Protein AF-0000000069709805 (afdb_homodimer)

Secondary structure (DSSP, 8-state):
-------------------TT-----PPPPPP--HHHHHHHTEEEEEEEEEEEEEEESSSEEEEEEEEEEEEEHHHHHHHHHHTTTS--S---EEEEEEEEEES-GGGSGGGTTHHHHHHHHHHHHHHHHHHHHHHTT-EEEEEEEEEEEE-TTS-EEEEEEEEEEE---EEEEESSSS-EEEEE-PPEEEEEEEEEEEETTEEEEEEEEEE-S--EEEEEEESSSSEEEEEEEE----HHHHHHHHHHHHHT--/-------------------TT-----PPPPPP--HHHHHHHTEEEEEEEEEEEEEEESSSEEEEEEEEEEEEEHHHHHHHHHHTTTS--S---EEEEEEEEEES-GGGSGGGTTHHHHHHHHHHHHHHHHHHHHHHTT-EEEEEEEEEEEE-TTS-EEEEEEEEEEE---EEEEESSSS-EEEEE-PPEEEEEEEEEEEETTEEEEEEEEEE-S--EEEEEEESSSSEEEEEEEE----HHHHHHHHHHHHHT--

Nearest PDB structures (foldseek):
  3rd6-assembly2_A  TM=2.609E-01  e=3.324E-01  Mesorhizobium loti
  1q9u-assembly1_B  TM=2.945E-01  e=2.367E+00  Geobacillus stearothermophilus
  3q64-assembly1_A-2  TM=2.677E-01  e=4.869E-01  Mesorhizobium loti
  3put-assembly1_A  TM=2.057E-01  e=1.530E+00  Rhizobium etli CFN 42
  3rd6-assembly2_A  TM=2.608E-01  e=3.827E-01  Mesorhizobium loti

InterPro domains:
  IPR006311 Twin-arginine translocation pathway, signal sequence [PS51318] (1-30)
  IPR045396 Protein of unknown function DUF6517 [PF20127] (31-255)

Foldseek 3Di:
DDDPPPDDDDDDDCPPCPPPQPVPPDDDDAWDFPVVLCVVQQKDWDDWDKDFLDWDQDVHIKTKIKIKTKIARVVLQVLLCVQQVNLDHAGAKMKMKMKIAMVPQCVPPPPSPCVVVVLVVVVVSLVVVVQVVCVVSQWADKDWDDWDWDQAPVRDIWIKIKIKTWHDDQFHWADPDPVDIDTWGDDTFIKMKMWTWDDDPSIIMIMMMMHGQDWDWTKDWDDPDPVDIDIDIDTSPDDNVVSVVSRSNRVSRID/DDPPVPDDDDDDPCPPCPPPQPPPPDDDDAWDFPVVLCVVQQKDWDDWDKDFLDWDQDVHIKTKIKIKTKIARVVLQVLLCVQQVNLDRAGAKMKMKMKIAMPPQCVPPPPSPCVVVVLVVVVVSLVVVVQVVCVVSQWADKDWDDWDWDQAPVRDIWIKIKIKTWHDDQFHWADPDPPDIDTWGDDTFIKMKMWTWDDDPSIIMIMMMMHGQDWDWTKDWDDPDPVDIDIDIDTSPDDNVVSVVSRSNRVSRID

Structure (mmCIF, N/CA/C/O backbone):
data_AF-0000000069709805-model_v1
#
loop_
_entity.id
_entity.type
_entity.pdbx_description
1 polymer 'Uncharacterized protein'
#
loop_
_atom_site.group_PDB
_atom_site.id
_atom_site.type_symbol
_atom_site.label_atom_id
_atom_site.label_alt_id
_atom_site.label_comp_id
_atom_s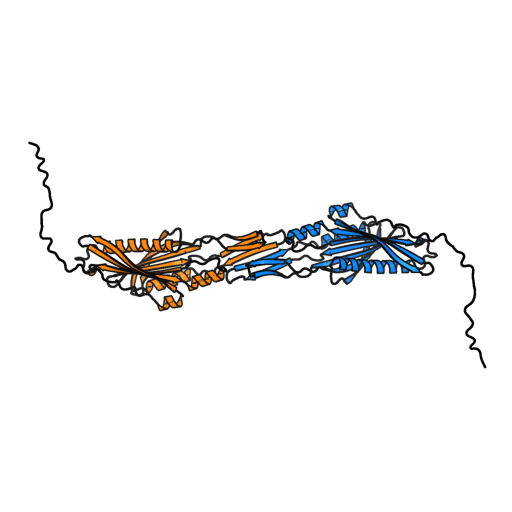ite.label_asym_id
_atom_site.label_entity_id
_atom_site.label_seq_id
_atom_site.pdbx_PDB_ins_code
_atom_site.Cartn_x
_atom_site.Cartn_y
_atom_site.Cartn_z
_atom_site.occupancy
_atom_site.B_iso_or_equiv
_atom_site.auth_seq_id
_atom_site.auth_comp_id
_atom_site.auth_asym_id
_atom_site.auth_atom_id
_atom_site.pdbx_PDB_model_num
ATOM 1 N N . MET A 1 1 ? -57.312 68.438 41.875 1 18.73 1 MET A N 1
ATOM 2 C CA . MET A 1 1 ? -56.344 69.562 41.875 1 18.73 1 MET A CA 1
ATOM 3 C C . MET A 1 1 ? -55.031 69.125 41.25 1 18.73 1 MET A C 1
ATOM 5 O O . MET A 1 1 ? -54.5 69.812 40.375 1 18.73 1 MET A O 1
ATOM 9 N N . ASP A 1 2 ? -54.031 68.25 42.031 1 17.81 2 ASP A N 1
ATOM 10 C CA . ASP A 1 2 ? -52.656 68.625 42.344 1 17.81 2 ASP A CA 1
ATOM 11 C C . ASP A 1 2 ? -51.75 68.375 41.156 1 17.81 2 ASP A C 1
ATOM 13 O O . ASP A 1 2 ? -52.094 67.625 40.25 1 17.81 2 ASP A O 1
ATOM 17 N N . ARG A 1 3 ? -50.25 67.938 41.5 1 20.55 3 ARG A N 1
ATOM 18 C CA . ARG A 1 3 ? -48.906 68.5 41.375 1 20.55 3 ARG A CA 1
ATOM 19 C C . ARG A 1 3 ? -48.156 67.875 40.219 1 20.55 3 ARG A C 1
ATOM 21 O O . ARG A 1 3 ? -47.25 67.125 40.438 1 20.55 3 ARG A O 1
ATOM 28 N N . ARG A 1 4 ? -48.719 67.312 39.25 1 24.75 4 ARG A N 1
ATOM 29 C CA . ARG A 1 4 ? -48.375 66.5 38.062 1 24.75 4 ARG A CA 1
ATOM 30 C C . ARG A 1 4 ? -47.406 67.25 37.156 1 24.75 4 ARG A C 1
ATOM 32 O O . ARG A 1 4 ? -47.219 66.812 36 1 24.75 4 ARG A O 1
ATOM 39 N N . ASP A 1 5 ? -47.125 68.438 37.469 1 17.2 5 ASP A N 1
ATOM 40 C CA . ASP A 1 5 ? -46.625 69.312 36.406 1 17.2 5 ASP A CA 1
ATOM 41 C C . ASP A 1 5 ? -45.188 69 36.031 1 17.2 5 ASP A C 1
ATOM 43 O O . ASP A 1 5 ? -44.281 69.062 36.875 1 17.2 5 ASP A O 1
ATOM 47 N N . PHE A 1 6 ? -44.938 67.938 34.969 1 22.06 6 PHE A N 1
ATOM 48 C CA . PHE A 1 6 ? -43.844 67.312 34.25 1 22.06 6 PHE A CA 1
ATOM 49 C C . PHE A 1 6 ? -42.875 68.375 33.719 1 22.06 6 PHE A C 1
ATOM 51 O O . PHE A 1 6 ? -43.219 69.125 32.844 1 22.06 6 PHE A O 1
ATOM 58 N N . LEU A 1 7 ? -42.125 69 34.625 1 20.58 7 LEU A N 1
ATOM 59 C CA . LEU A 1 7 ? -41.25 70.188 34.5 1 20.58 7 LEU A CA 1
ATOM 60 C C . LEU A 1 7 ? -40.188 69.938 33.406 1 20.58 7 LEU A C 1
ATOM 62 O O . LEU A 1 7 ? -39.562 68.938 33.375 1 20.58 7 LEU A O 1
ATOM 66 N N . ALA A 1 8 ? -40.281 70.625 32.094 1 23.55 8 ALA A N 1
ATOM 67 C CA . ALA A 1 8 ? -39.875 71.062 30.797 1 23.55 8 ALA A CA 1
ATOM 68 C C . ALA A 1 8 ? -38.375 71.438 30.781 1 23.55 8 ALA A C 1
ATOM 70 O O . ALA A 1 8 ? -37.906 72.188 31.641 1 23.55 8 ALA A O 1
ATOM 71 N N . PHE A 1 9 ? -37.531 70.438 30.062 1 19.3 9 PHE A N 1
ATOM 72 C CA . PHE A 1 9 ? -36.312 70.125 29.344 1 19.3 9 PHE A CA 1
ATOM 73 C C . PHE A 1 9 ? -35.781 71.312 28.594 1 19.3 9 PHE A C 1
ATOM 75 O O . PHE A 1 9 ? -36.375 71.75 27.625 1 19.3 9 PHE A O 1
ATOM 82 N N . ALA A 1 10 ? -34.969 72.312 29.219 1 21.14 10 ALA A N 1
ATOM 83 C CA . ALA A 1 10 ? -34.125 73.5 29.469 1 21.14 10 ALA A CA 1
ATOM 84 C C . ALA A 1 10 ? -33.031 73.625 28.406 1 21.14 10 ALA A C 1
ATOM 86 O O . ALA A 1 10 ? -32.656 72.625 27.781 1 21.14 10 ALA A O 1
ATOM 87 N N . GLY A 1 11 ? -32.281 74.938 28.016 1 23.64 11 GLY A N 1
ATOM 88 C CA . GLY A 1 11 ? -31.734 76 27.219 1 23.64 11 GLY A CA 1
ATOM 89 C C . GLY A 1 11 ? -30.312 75.688 26.734 1 23.64 11 GLY A C 1
ATOM 90 O O . GLY A 1 11 ? -29.672 74.75 27.219 1 23.64 11 GLY A O 1
ATOM 91 N N . THR A 1 12 ? -29.453 76.688 25.859 1 26.8 12 THR A N 1
ATOM 92 C CA . THR A 1 12 ? -28.547 77.062 24.797 1 26.8 12 THR A CA 1
ATOM 93 C C . THR A 1 12 ? -27.094 77 25.281 1 26.8 12 THR A C 1
ATOM 95 O O . THR A 1 12 ? -26.203 77.562 24.672 1 26.8 12 THR A O 1
ATOM 98 N N . GLY A 1 13 ? -26.641 76.375 26.406 1 23.7 13 GLY A N 1
ATOM 99 C CA . GLY A 1 13 ? -25.344 76.562 27.031 1 23.7 13 GLY A CA 1
ATOM 100 C C . GLY A 1 13 ? -24.188 76.25 26.094 1 23.7 13 GLY A C 1
ATOM 101 O O . GLY A 1 13 ? -24.344 75.562 25.109 1 23.7 13 GLY A O 1
ATOM 102 N N . ALA A 1 14 ? -22.953 77.062 26.203 1 25.58 14 ALA A N 1
ATOM 103 C CA . ALA A 1 14 ? -21.703 77.438 25.562 1 25.58 14 ALA A CA 1
ATOM 104 C C . ALA A 1 14 ? -20.812 76.25 25.328 1 25.58 14 ALA A C 1
ATOM 106 O O . ALA A 1 14 ? -20.297 75.688 26.281 1 25.58 14 ALA A O 1
ATOM 107 N N . LEU A 1 15 ? -21.219 75.25 24.516 1 24.89 15 LEU A N 1
ATOM 108 C CA . LEU A 1 15 ? -20.391 74.188 23.953 1 24.89 15 LEU A CA 1
ATOM 109 C C . LEU A 1 15 ? -19.062 74.75 23.469 1 24.89 15 LEU A C 1
ATOM 111 O O . LEU A 1 15 ? -19 75.438 22.438 1 24.89 15 LEU A O 1
ATOM 115 N N . ALA A 1 16 ? -18.281 75.375 24.406 1 28.59 16 ALA A N 1
ATOM 116 C CA . ALA A 1 16 ? -16.969 75.812 23.922 1 28.59 16 ALA A CA 1
ATOM 117 C C . ALA A 1 16 ? -16.328 74.688 23.078 1 28.59 16 ALA A C 1
ATOM 119 O O . ALA A 1 16 ? -16.391 73.5 23.438 1 28.59 16 ALA A O 1
ATOM 120 N N . SER A 1 17 ? -16.266 74.812 21.766 1 27.14 17 SER A N 1
ATOM 121 C CA . SER A 1 17 ? -15.562 74.125 20.672 1 27.14 17 SER A CA 1
ATOM 122 C C . SER A 1 17 ? -14.148 73.75 21.094 1 27.14 17 SER A C 1
ATOM 124 O O . SER A 1 17 ? -13.25 74.562 21.156 1 27.14 17 SER A O 1
ATOM 126 N N . ILE A 1 18 ? -13.977 73.062 22.234 1 27.42 18 ILE A N 1
ATOM 127 C CA . ILE A 1 18 ? -12.578 72.688 22.312 1 27.42 18 ILE A CA 1
ATOM 128 C C . ILE A 1 18 ? -12.195 71.875 21.031 1 27.42 18 ILE A C 1
ATOM 130 O O . ILE A 1 18 ? -12.609 70.75 20.844 1 27.42 18 ILE A O 1
ATOM 134 N N . ALA A 1 19 ? -12.211 72.375 19.797 1 33.16 19 ALA A N 1
ATOM 135 C CA . ALA A 1 19 ? -11.844 72.062 18.422 1 33.16 19 ALA A CA 1
ATOM 136 C C . ALA A 1 19 ? -10.578 71.25 18.359 1 33.16 19 ALA A C 1
ATOM 138 O O . ALA A 1 19 ? -10.422 70.375 17.484 1 33.16 19 ALA A O 1
ATOM 139 N N . GLY A 1 20 ? -9.508 71.688 19 1 30.91 20 GLY A N 1
ATOM 140 C CA . GLY A 1 20 ? -8.188 71.312 18.531 1 30.91 20 GLY A CA 1
ATOM 141 C C . GLY A 1 20 ? -7.883 69.875 18.766 1 30.91 20 GLY A C 1
ATOM 142 O O . GLY A 1 20 ? -6.879 69.312 18.266 1 30.91 20 GLY A O 1
ATOM 143 N N . CYS A 1 21 ? -8.258 69.312 19.906 1 33.31 21 CYS A N 1
ATOM 144 C CA . CYS A 1 21 ? -7.688 68.062 20.297 1 33.31 21 CYS A CA 1
ATOM 145 C C . CYS A 1 21 ? -8.289 66.938 19.469 1 33.31 21 CYS A C 1
ATOM 147 O O . CYS A 1 21 ? -8.516 65.812 20 1 33.31 21 CYS A O 1
ATOM 149 N N . THR A 1 22 ? -9.094 67.125 18.531 1 34.72 22 THR A N 1
ATOM 150 C CA . THR A 1 22 ? -9.453 65.938 17.797 1 34.72 22 THR A CA 1
ATOM 151 C C . THR A 1 22 ? -8.211 65.188 17.344 1 34.72 22 THR A C 1
ATOM 153 O O . THR A 1 22 ? -7.727 65.438 16.219 1 34.72 22 THR A O 1
ATOM 156 N N . SER A 1 23 ? -7.105 65.188 18.016 1 37.28 23 SER A N 1
ATOM 157 C CA . SER A 1 23 ? -5.945 64.5 17.469 1 37.28 23 SER A CA 1
ATOM 158 C C . SER A 1 23 ? -6.277 63.062 17.125 1 37.28 23 SER A C 1
ATOM 160 O O . SER A 1 23 ? -6.52 62.25 18 1 37.28 23 SER A O 1
ATOM 162 N N . ALA A 1 24 ? -7.031 62.75 16.172 1 48.72 24 ALA A N 1
ATOM 163 C CA . ALA A 1 24 ? -7.254 61.438 15.523 1 48.72 24 ALA A CA 1
ATOM 164 C C . ALA A 1 24 ? -5.969 60.625 15.508 1 48.72 24 ALA A C 1
ATOM 166 O O . ALA A 1 24 ? -4.875 61.156 15.328 1 48.72 24 ALA A O 1
ATOM 167 N N . LEU A 1 25 ? -5.926 59.594 16.328 1 55.28 25 LEU A N 1
ATOM 168 C CA . LEU A 1 25 ? -4.758 58.719 16.188 1 55.28 25 LEU A CA 1
ATOM 169 C C . LEU A 1 25 ? -4.359 58.594 14.727 1 55.28 25 LEU A C 1
ATOM 171 O O . LEU A 1 25 ? -5.211 58.375 13.867 1 55.28 25 LEU A O 1
ATOM 175 N N . GLY A 1 26 ? -3.42 59.469 14.281 1 61.5 26 GLY A N 1
ATOM 176 C CA . GLY A 1 26 ? -2.799 59.156 13 1 61.5 26 GLY A CA 1
ATOM 177 C C . GLY A 1 26 ? -2.504 57.688 12.812 1 61.5 26 GLY A C 1
ATOM 178 O O . GLY A 1 26 ? -3.133 56.844 13.453 1 61.5 26 GLY A O 1
ATOM 179 N N . SER A 1 27 ? -1.633 57.312 11.961 1 76.5 27 SER A N 1
ATOM 180 C CA . SER A 1 27 ? -1.201 55.938 11.641 1 76.5 27 SER A CA 1
ATOM 181 C C . SER A 1 27 ? -0.504 55.281 12.828 1 76.5 27 SER A C 1
ATOM 183 O O . SER A 1 27 ? 0.229 55.938 13.562 1 76.5 27 SER A O 1
ATOM 185 N N . VAL A 1 28 ? -1.077 54.094 13.32 1 85.31 28 VAL A N 1
ATOM 186 C CA . VAL A 1 28 ? -0.465 53.312 14.375 1 85.31 28 VAL A CA 1
ATOM 187 C C . VAL A 1 28 ? 0.748 52.562 13.82 1 85.31 28 VAL A C 1
ATOM 189 O O . VAL A 1 28 ? 0.691 52 12.719 1 85.31 28 VAL A O 1
ATOM 192 N N . ALA A 1 29 ? 1.892 52.688 14.516 1 88.25 29 ALA A N 1
ATOM 193 C CA . ALA A 1 29 ? 3.082 51.969 14.117 1 88.25 29 ALA A CA 1
ATOM 194 C C . ALA A 1 29 ? 2.83 50.438 14.172 1 88.25 29 ALA A C 1
ATOM 196 O O . ALA A 1 29 ? 2.074 49.969 15.016 1 88.25 29 ALA A O 1
ATOM 197 N N . ALA A 1 30 ? 3.414 49.75 13.273 1 93.12 30 ALA A N 1
ATOM 198 C CA . ALA A 1 30 ? 3.357 48.281 13.305 1 93.12 30 ALA A CA 1
ATOM 199 C C . ALA A 1 30 ? 4.062 47.75 14.539 1 93.12 30 ALA A C 1
ATOM 201 O O . ALA A 1 30 ? 5 48.344 15.055 1 93.12 30 ALA A O 1
ATOM 202 N N . PRO A 1 31 ? 3.545 46.625 15.078 1 95.38 31 PRO A N 1
ATOM 203 C CA . PRO A 1 31 ? 4.328 46 16.141 1 95.38 31 PRO A CA 1
ATOM 204 C C . PRO A 1 31 ? 5.699 45.531 15.656 1 95.38 31 PRO A C 1
ATOM 206 O O . PRO A 1 31 ? 5.859 45.156 14.484 1 95.38 31 PRO A O 1
ATOM 209 N N . ASP A 1 32 ? 6.676 45.656 16.531 1 96.56 32 ASP A N 1
ATOM 210 C CA . ASP A 1 32 ? 7.969 45.031 16.266 1 96.56 32 ASP A CA 1
ATOM 211 C C . ASP A 1 32 ? 7.91 43.531 16.5 1 96.56 32 ASP A C 1
ATOM 213 O O . ASP A 1 32 ? 7.453 43.062 17.562 1 96.56 32 ASP A O 1
ATOM 217 N N . VAL A 1 33 ? 8.258 42.75 15.508 1 97.94 33 VAL A N 1
ATOM 218 C CA . VAL A 1 33 ? 8.234 41.312 15.609 1 97.94 33 VAL A CA 1
ATOM 219 C C . VAL A 1 33 ? 9.648 40.75 15.461 1 97.94 33 VAL A C 1
ATOM 221 O O . VAL A 1 33 ? 10.531 41.406 14.906 1 97.94 33 VAL A O 1
ATOM 224 N N . PRO A 1 34 ? 9.883 39.625 16.016 1 97.94 34 PRO A N 1
ATOM 225 C CA . PRO A 1 34 ? 11.211 39 15.859 1 97.94 34 PRO A CA 1
ATOM 226 C C . PRO A 1 34 ? 11.469 38.531 14.43 1 97.94 34 PRO A C 1
ATOM 228 O O . PRO A 1 34 ? 11.359 37.344 14.141 1 97.94 34 PRO A O 1
ATOM 231 N N . THR A 1 35 ? 11.961 39.406 13.648 1 97.19 35 THR A N 1
ATOM 232 C CA . THR A 1 35 ? 12.086 39.188 12.211 1 97.19 35 THR A CA 1
ATOM 233 C C . THR A 1 35 ? 13.07 38.031 11.93 1 97.19 35 THR A C 1
ATOM 235 O O . THR A 1 35 ? 12.828 37.219 11.047 1 97.19 35 THR A O 1
ATOM 238 N N . ASP A 1 36 ? 14.141 37.969 12.68 1 96.81 36 ASP A N 1
ATOM 239 C CA . ASP A 1 36 ? 15.141 36.938 12.469 1 96.81 36 ASP A CA 1
ATOM 240 C C . ASP A 1 36 ? 14.547 35.562 12.719 1 96.81 36 ASP A C 1
ATOM 242 O O . ASP A 1 36 ? 14.789 34.625 11.953 1 96.81 36 ASP A O 1
ATOM 246 N N . GLU A 1 37 ? 13.805 35.469 13.758 1 97.38 37 GLU A N 1
ATOM 247 C CA . GLU A 1 37 ? 13.18 34.188 14.086 1 97.38 37 GLU A CA 1
ATOM 248 C C . GLU A 1 37 ? 12.125 33.812 13.055 1 97.38 37 GLU A C 1
ATOM 250 O O . GLU A 1 37 ? 11.992 32.625 12.695 1 97.38 37 GLU A O 1
ATOM 255 N N . LEU A 1 38 ? 11.406 34.781 12.586 1 98.19 38 LEU A N 1
ATOM 256 C CA . LEU A 1 38 ? 10.383 34.531 11.57 1 98.19 38 LEU A CA 1
ATOM 257 C C . LEU A 1 38 ? 11.016 34.031 10.281 1 98.19 38 LEU A C 1
ATOM 259 O O . LEU A 1 38 ? 10.555 33.031 9.703 1 98.19 38 LEU A O 1
ATOM 263 N N . GLU A 1 39 ? 12.109 34.656 9.898 1 97.19 39 GLU A N 1
ATOM 264 C CA . GLU A 1 39 ? 12.805 34.25 8.68 1 97.19 39 GLU A CA 1
ATOM 265 C C . GLU A 1 39 ? 13.406 32.844 8.82 1 97.19 39 GLU A C 1
ATOM 267 O O . GLU A 1 39 ? 13.281 32.031 7.914 1 97.19 39 GLU A O 1
ATOM 272 N N . ALA A 1 40 ? 13.977 32.625 9.953 1 96.56 40 ALA A N 1
ATOM 273 C CA . ALA A 1 40 ? 14.602 31.312 10.195 1 96.56 40 ALA A CA 1
ATOM 274 C C . ALA A 1 40 ? 13.562 30.188 10.195 1 96.56 40 ALA A C 1
ATOM 276 O O . ALA A 1 40 ? 13.852 29.062 9.789 1 96.56 40 ALA A O 1
ATOM 277 N N . GLY A 1 41 ? 12.367 30.516 10.617 1 96.31 41 GLY A N 1
ATOM 278 C CA . GLY A 1 41 ? 11.328 29.516 10.727 1 96.31 41 GLY A CA 1
ATOM 279 C C . GLY A 1 41 ? 10.516 29.344 9.453 1 96.31 41 GLY A C 1
ATOM 280 O O . GLY A 1 41 ? 9.641 28.484 9.375 1 96.31 41 GLY A O 1
ATOM 281 N N . GLY A 1 42 ? 10.797 30.25 8.492 1 97.06 42 GLY A N 1
ATOM 282 C CA . GLY A 1 42 ? 10.109 30.141 7.215 1 97.06 42 GLY A CA 1
ATOM 283 C C . GLY A 1 42 ? 8.758 30.844 7.211 1 97.06 42 GLY A C 1
ATOM 284 O O . GLY A 1 42 ? 7.895 30.516 6.391 1 97.06 42 GLY A O 1
ATOM 285 N N . TRP A 1 43 ? 8.57 31.672 8.133 1 97.62 43 TRP A N 1
ATOM 286 C CA . TRP A 1 43 ? 7.324 32.438 8.219 1 97.62 43 TRP A CA 1
ATOM 287 C C . TRP A 1 43 ? 7.301 33.531 7.18 1 97.62 43 TRP A C 1
ATOM 289 O O . TRP A 1 43 ? 8.305 34.219 6.969 1 97.62 43 TRP A O 1
ATOM 299 N N . VAL A 1 44 ? 6.133 33.688 6.559 1 97.44 44 VAL A N 1
ATOM 300 C CA . VAL A 1 44 ? 5.984 34.719 5.531 1 97.44 44 VAL A CA 1
ATOM 301 C C . VAL A 1 44 ? 4.781 35.625 5.855 1 97.44 44 VAL A C 1
ATOM 303 O O . VAL A 1 44 ? 3.725 35.125 6.25 1 97.44 44 VAL A O 1
ATOM 306 N N . LEU A 1 45 ? 4.941 36.906 5.715 1 96.81 45 LEU A N 1
ATOM 307 C CA . LEU A 1 45 ? 3.857 37.844 5.945 1 96.81 45 LEU A CA 1
ATOM 308 C C . LEU A 1 45 ? 2.717 37.625 4.957 1 96.81 45 LEU A C 1
ATOM 310 O O . LEU A 1 45 ? 2.932 37.625 3.744 1 96.81 45 LEU A O 1
ATOM 314 N N . GLN A 1 46 ? 1.602 37.406 5.5 1 92.5 46 GLN A N 1
ATOM 315 C CA . GLN A 1 46 ? 0.447 37.125 4.656 1 92.5 46 GLN A CA 1
ATOM 316 C C . GLN A 1 46 ? -0.488 38.312 4.578 1 92.5 46 GLN A C 1
ATOM 318 O O . GLN A 1 46 ? -1.184 38.5 3.578 1 92.5 46 GLN A O 1
ATOM 323 N N . ASP A 1 47 ? -0.533 38.969 5.672 1 90.44 47 ASP A N 1
ATOM 324 C CA . ASP A 1 47 ? -1.463 40.094 5.719 1 90.44 47 ASP A CA 1
ATOM 325 C C . ASP A 1 47 ? -0.955 41.188 6.656 1 90.44 47 ASP A C 1
ATOM 327 O O . ASP A 1 47 ? -0.308 40.906 7.664 1 90.44 47 ASP A O 1
ATOM 331 N N . GLU A 1 48 ? -1.127 42.438 6.32 1 92.88 48 GLU A N 1
ATOM 332 C CA . GLU A 1 48 ? -0.913 43.656 7.121 1 92.88 48 GLU A CA 1
ATOM 333 C C . GLU A 1 48 ? -2.111 44.594 7.035 1 92.88 48 GLU A C 1
ATOM 335 O O . GLU A 1 48 ? -2.574 44.906 5.941 1 92.88 48 GLU A O 1
ATOM 340 N N . SER A 1 49 ? -2.535 44.875 8.266 1 89.19 49 SER A N 1
ATOM 341 C CA . SER A 1 49 ? -3.74 45.688 8.219 1 89.19 49 SER A CA 1
ATOM 342 C C . SER A 1 49 ? -3.75 46.719 9.352 1 89.19 49 SER A C 1
ATOM 344 O O . SER A 1 49 ? -3.111 46.531 10.383 1 89.19 49 SER A O 1
ATOM 346 N N . GLU A 1 50 ? -4.445 47.844 9.047 1 89.81 50 GLU A N 1
ATOM 347 C CA . GLU A 1 50 ? -4.773 48.844 10.031 1 89.81 50 GLU A CA 1
ATOM 348 C C . GLU A 1 50 ? -6.285 49.031 10.172 1 89.81 50 GLU A C 1
ATOM 350 O O . GLU A 1 50 ? -7.004 49.062 9.172 1 89.81 50 GLU A O 1
ATOM 355 N N . GLU A 1 51 ? -6.641 48.938 11.453 1 83.75 51 GLU A N 1
ATOM 356 C CA . GLU A 1 51 ? -8.078 49.062 11.664 1 83.75 51 GLU A CA 1
ATOM 357 C C . GLU A 1 51 ? -8.383 49.844 12.945 1 83.75 51 GLU A C 1
ATOM 359 O O . GLU A 1 51 ? -7.535 49.938 13.836 1 83.75 51 GLU A O 1
ATOM 364 N N . THR A 1 52 ? -9.531 50.531 12.859 1 80.19 52 THR A N 1
ATOM 365 C CA . THR A 1 52 ? -10.07 51.031 14.117 1 80.19 52 THR A CA 1
ATOM 366 C C . THR A 1 52 ? -10.75 49.906 14.906 1 80.19 52 THR A C 1
ATOM 368 O O . THR A 1 52 ? -11.727 49.312 14.438 1 80.19 52 THR A O 1
ATOM 371 N N . VAL A 1 53 ? -10.203 49.594 16.016 1 77.81 53 VAL A N 1
ATOM 372 C CA . VAL A 1 53 ? -10.672 48.469 16.812 1 77.81 53 VAL A CA 1
ATOM 373 C C . VAL A 1 53 ? -12.008 48.812 17.469 1 77.81 53 VAL A C 1
ATOM 375 O O . VAL A 1 53 ? -12.938 48 17.469 1 77.81 53 VAL A O 1
ATOM 378 N N . PHE A 1 54 ? -12.062 49.906 18.172 1 75.75 54 PHE A N 1
ATOM 379 C CA . PHE A 1 54 ? -13.312 50.375 18.734 1 75.75 54 PHE A CA 1
ATOM 380 C C . PHE A 1 54 ? -13.25 51.875 19 1 75.75 54 PHE A C 1
ATOM 382 O O . PHE A 1 54 ? -12.172 52.469 18.953 1 75.75 54 PHE A O 1
ATOM 389 N N . GLU A 1 55 ? -14.484 52.375 19.016 1 77.5 55 GLU A N 1
ATOM 390 C CA . GLU A 1 55 ? -14.711 53.719 19.5 1 77.5 55 GLU A CA 1
ATOM 391 C C . GLU A 1 55 ? -15.766 53.75 20.594 1 77.5 55 GLU A C 1
ATOM 393 O O . GLU A 1 55 ? -16.891 53.281 20.406 1 77.5 55 GLU A O 1
ATOM 398 N N . GLU A 1 56 ? -15.273 54.094 21.781 1 73.56 56 GLU A N 1
ATOM 399 C CA . GLU A 1 56 ? -16.219 54.125 22.906 1 73.56 56 GLU A CA 1
ATOM 400 C C . GLU A 1 56 ? -16.172 55.469 23.609 1 73.56 56 GLU A C 1
ATOM 402 O O . GLU A 1 56 ? -15.109 56.094 23.75 1 73.56 56 GLU A O 1
ATOM 407 N N . THR A 1 57 ? -17.438 55.844 24 1 69.31 57 THR A N 1
ATOM 408 C CA . THR A 1 57 ? -17.562 57.094 24.734 1 69.31 57 THR A CA 1
ATOM 409 C C . THR A 1 57 ? -17.859 56.812 26.203 1 69.31 57 THR A C 1
ATOM 411 O O . THR A 1 57 ? -18.875 56.188 26.531 1 69.31 57 THR A O 1
ATOM 414 N N . TYR A 1 58 ? -17 56.938 26.953 1 65.5 58 TYR A N 1
ATOM 415 C CA . TYR A 1 58 ? -17.219 56.969 28.391 1 65.5 58 TYR A CA 1
ATOM 416 C C . TYR A 1 58 ? -17.406 58.406 28.891 1 65.5 58 TYR A C 1
ATOM 418 O O . TYR A 1 58 ? -18.312 59.094 28.453 1 65.5 58 TYR A O 1
ATOM 426 N N . LEU A 1 59 ? -16.484 58.906 29.703 1 63.81 59 LEU A N 1
ATOM 427 C CA . LEU A 1 59 ? -16.406 60.344 30 1 63.81 59 LEU A CA 1
ATOM 428 C C . LEU A 1 59 ? -15.75 61.094 28.859 1 63.81 59 LEU A C 1
ATOM 430 O O . LEU A 1 59 ? -16.109 62.25 28.594 1 63.81 59 LEU A O 1
ATOM 434 N N . ILE A 1 60 ? -14.914 60.375 28.234 1 71.06 60 ILE A N 1
ATOM 435 C CA . ILE A 1 60 ? -14.289 60.875 27 1 71.06 60 ILE A CA 1
ATOM 436 C C . ILE A 1 60 ? -14.398 59.812 25.906 1 71.06 60 ILE A C 1
ATOM 438 O O . ILE A 1 60 ? -14.609 58.625 26.203 1 71.06 60 ILE A O 1
ATOM 442 N N . THR A 1 61 ? -14.391 60.312 24.719 1 76.06 61 THR A N 1
ATOM 443 C CA . THR A 1 61 ? -14.359 59.344 23.594 1 76.06 61 THR A CA 1
ATOM 444 C C . THR A 1 61 ? -12.961 58.781 23.422 1 76.06 61 THR A C 1
ATOM 446 O O . THR A 1 61 ? -11.984 59.531 23.297 1 76.06 61 THR A O 1
ATOM 449 N N . VAL A 1 62 ? -12.891 57.469 23.609 1 78.81 62 VAL A N 1
ATOM 450 C CA . VAL A 1 62 ? -11.617 56.781 23.375 1 78.81 62 VAL A CA 1
ATOM 451 C C . VAL A 1 62 ? -11.68 56 22.078 1 78.81 62 VAL A C 1
ATOM 453 O O . VAL A 1 62 ? -12.625 55.25 21.844 1 78.81 62 VAL A O 1
ATOM 456 N N . GLU A 1 63 ? -10.703 56.312 21.234 1 83.5 63 GLU A N 1
ATOM 457 C CA . GLU A 1 63 ? -10.531 55.531 20 1 83.5 63 GLU A CA 1
ATOM 458 C C . GLU A 1 63 ? -9.328 54.625 20.078 1 83.5 63 GLU A C 1
ATOM 460 O O . GLU A 1 63 ? -8.273 55 20.594 1 83.5 63 GLU A O 1
ATOM 465 N N . ALA A 1 64 ? -9.602 53.406 19.734 1 85.88 64 ALA A N 1
ATOM 466 C CA . ALA A 1 64 ? -8.523 52.438 19.672 1 85.88 64 ALA A CA 1
ATOM 467 C C . ALA A 1 64 ? -8.219 52.062 18.219 1 85.88 64 ALA A C 1
ATOM 469 O O . ALA A 1 64 ? -9.117 51.625 17.484 1 85.88 64 ALA A O 1
ATOM 470 N N . LYS A 1 65 ? -6.977 52.281 17.75 1 88.19 65 LYS A N 1
ATOM 471 C CA . LYS A 1 65 ? -6.516 51.906 16.422 1 88.19 65 LYS A CA 1
ATOM 472 C C . LYS A 1 65 ? -5.473 50.781 16.5 1 88.19 65 LYS A C 1
ATOM 474 O O . LYS A 1 65 ? -4.633 50.781 17.406 1 88.19 65 LYS A O 1
ATOM 479 N N . SER A 1 66 ? -5.598 49.906 15.523 1 90.56 66 SER A N 1
ATOM 480 C CA . SER A 1 66 ? -4.68 48.781 15.57 1 90.56 66 SER A CA 1
ATOM 481 C C . SER A 1 66 ? -3.863 48.656 14.289 1 90.56 66 SER A C 1
ATOM 483 O O . SER A 1 66 ? -4.293 49.125 13.234 1 90.56 66 SER A O 1
ATOM 485 N N . HIS A 1 67 ? -2.686 48.219 14.375 1 92.12 67 HIS A N 1
ATOM 486 C CA . HIS A 1 67 ? -1.839 47.719 13.297 1 92.12 67 HIS A CA 1
ATOM 487 C C . HIS A 1 67 ? -1.489 46.25 13.508 1 92.12 67 HIS A C 1
ATOM 489 O O . HIS A 1 67 ? -0.861 45.906 14.508 1 92.12 67 HIS A O 1
ATOM 495 N N . SER A 1 68 ? -1.925 45.406 12.5 1 91.62 68 SER A N 1
ATOM 496 C CA . SER A 1 68 ? -1.787 43.969 12.664 1 91.62 68 SER A CA 1
ATOM 497 C C . SER A 1 68 ? -0.903 43.375 11.578 1 91.62 68 SER A C 1
ATOM 499 O O . SER A 1 68 ? -0.967 43.781 10.422 1 91.62 68 SER A O 1
ATOM 501 N N . LEU A 1 69 ? -0.047 42.469 11.961 1 94.25 69 LEU A N 1
ATOM 502 C CA . LEU A 1 69 ? 0.73 41.625 11.07 1 94.25 69 LEU A CA 1
ATOM 503 C C . LEU A 1 69 ? 0.34 40.156 11.234 1 94.25 69 LEU A C 1
ATOM 505 O O . LEU A 1 69 ? 0.16 39.688 12.359 1 94.25 69 LEU A O 1
ATOM 509 N N . SER A 1 70 ? 0.131 39.5 10.117 1 93.38 70 SER A N 1
ATOM 510 C CA . SER A 1 70 ? -0.175 38.062 10.133 1 93.38 70 SER A CA 1
ATOM 511 C C . SER A 1 70 ? 0.81 37.281 9.273 1 93.38 70 SER A C 1
ATOM 513 O O . SER A 1 70 ? 1.105 37.688 8.141 1 93.38 70 SER A O 1
ATOM 515 N N . TYR A 1 71 ? 1.321 36.219 9.852 1 95.31 71 TYR A N 1
ATOM 516 C CA . TYR A 1 71 ? 2.297 35.375 9.18 1 95.31 71 TYR A CA 1
ATOM 517 C C . TYR A 1 71 ? 1.786 33.938 9.062 1 95.31 71 TYR A C 1
ATOM 519 O O . TYR A 1 71 ? 0.999 33.469 9.898 1 95.31 71 TYR A O 1
ATOM 527 N N . GLY A 1 72 ? 2.199 33.344 8.008 1 95.06 72 GLY A N 1
ATOM 528 C CA . GLY A 1 72 ? 2.018 31.922 7.852 1 95.06 72 GLY A CA 1
ATOM 529 C C . GLY A 1 72 ? 3.326 31.156 7.746 1 95.06 72 GLY A C 1
ATOM 530 O O . GLY A 1 72 ? 4.293 31.656 7.16 1 95.06 72 GLY A O 1
ATOM 531 N N . ASP A 1 73 ? 3.303 30.047 8.359 1 96.38 73 ASP A N 1
ATOM 532 C CA . ASP A 1 73 ? 4.484 29.203 8.242 1 96.38 73 ASP A CA 1
ATOM 533 C C . ASP A 1 73 ? 4.539 28.531 6.867 1 96.38 73 ASP A C 1
ATOM 535 O O . ASP A 1 73 ? 4.02 27.422 6.684 1 96.38 73 ASP A O 1
ATOM 539 N N . GLU A 1 74 ? 5.25 29.109 5.984 1 96.44 74 GLU A N 1
ATOM 540 C CA . GLU A 1 74 ? 5.301 28.625 4.609 1 96.44 74 GLU A CA 1
ATOM 541 C C . GLU A 1 74 ? 6.215 27.406 4.492 1 96.44 74 GLU A C 1
ATOM 543 O O . GLU A 1 74 ? 5.988 26.531 3.65 1 96.44 74 GLU A O 1
ATOM 548 N N . ALA A 1 75 ? 7.188 27.344 5.305 1 96.31 75 ALA A N 1
ATOM 549 C CA . ALA A 1 75 ? 8.07 26.188 5.297 1 96.31 75 ALA A CA 1
ATOM 550 C C . ALA A 1 75 ? 7.316 24.922 5.707 1 96.31 75 ALA A C 1
ATOM 552 O O . ALA A 1 75 ? 7.449 23.875 5.07 1 96.31 75 ALA A O 1
ATOM 553 N N . LEU A 1 76 ? 6.539 25.062 6.77 1 95.56 76 LEU A N 1
ATOM 554 C CA . LEU A 1 76 ? 5.746 23.922 7.215 1 95.56 76 LEU A CA 1
ATOM 555 C C . LEU A 1 76 ? 4.711 23.531 6.164 1 95.56 76 LEU A C 1
ATOM 557 O O . LEU A 1 76 ? 4.52 22.359 5.879 1 95.56 76 LEU A O 1
ATOM 561 N N . ARG A 1 77 ? 4.082 24.5 5.582 1 93.38 77 ARG A N 1
ATOM 562 C CA . ARG A 1 77 ? 3.102 24.234 4.531 1 93.38 77 ARG A CA 1
ATOM 563 C C . ARG A 1 77 ? 3.732 23.469 3.373 1 93.38 77 ARG A C 1
ATOM 565 O O . ARG A 1 77 ? 3.188 22.453 2.914 1 93.38 77 ARG A O 1
ATOM 572 N N . ALA A 1 78 ? 4.855 23.922 2.932 1 95.25 78 ALA A N 1
ATOM 573 C CA . ALA A 1 78 ? 5.551 23.297 1.81 1 95.25 78 ALA A CA 1
ATOM 574 C C . ALA A 1 78 ? 5.957 21.859 2.146 1 95.25 78 ALA A C 1
ATOM 576 O O . ALA A 1 78 ? 5.824 20.953 1.314 1 95.25 78 ALA A O 1
ATOM 577 N N . ALA A 1 79 ? 6.418 21.719 3.326 1 94.56 79 ALA A N 1
ATOM 578 C CA . ALA A 1 79 ? 6.848 20.391 3.754 1 94.56 79 ALA A CA 1
ATOM 579 C C . ALA A 1 79 ? 5.676 19.406 3.764 1 94.56 79 ALA A C 1
ATOM 581 O O . ALA A 1 79 ? 5.793 18.281 3.277 1 94.56 79 ALA A O 1
ATOM 582 N N . ILE A 1 80 ? 4.562 19.812 4.328 1 91.38 80 ILE A N 1
ATOM 583 C CA . ILE A 1 80 ? 3.393 18.953 4.438 1 91.38 80 ILE A CA 1
ATOM 584 C C . ILE A 1 80 ? 2.828 18.656 3.047 1 91.38 80 ILE A C 1
ATOM 586 O O . ILE A 1 80 ? 2.42 17.531 2.754 1 91.38 80 ILE A O 1
ATOM 590 N N . ARG A 1 81 ? 2.84 19.672 2.223 1 91.19 81 ARG A N 1
ATOM 591 C CA . ARG A 1 81 ? 2.391 19.469 0.849 1 91.19 81 ARG A CA 1
ATOM 592 C C . ARG A 1 81 ? 3.227 18.406 0.144 1 91.19 81 ARG A C 1
ATOM 594 O O . ARG A 1 81 ? 2.682 17.516 -0.518 1 91.19 81 ARG A O 1
ATOM 601 N N . GLU A 1 82 ? 4.5 18.531 0.313 1 91.06 82 GLU A N 1
ATOM 602 C CA . GLU A 1 82 ? 5.402 17.562 -0.297 1 91.06 82 GLU A CA 1
ATOM 603 C C . GLU A 1 82 ? 5.191 16.172 0.292 1 91.06 82 GLU A C 1
ATOM 605 O O . GLU A 1 82 ? 5.082 15.18 -0.445 1 91.06 82 GLU A O 1
ATOM 610 N N . LYS A 1 83 ? 5.09 16.125 1.579 1 89.19 83 LYS A N 1
ATOM 611 C CA . LYS A 1 83 ? 4.938 14.859 2.281 1 89.19 83 LYS A CA 1
ATOM 612 C C . LYS A 1 83 ? 3.635 14.164 1.891 1 89.19 83 LYS A C 1
ATOM 614 O O . LYS A 1 83 ? 3.557 12.938 1.884 1 89.19 83 LYS A O 1
ATOM 619 N N . THR A 1 84 ? 2.631 14.93 1.559 1 85.94 84 THR A N 1
ATOM 620 C CA . THR A 1 84 ? 1.319 14.359 1.263 1 85.94 84 THR A CA 1
ATOM 621 C C . THR A 1 84 ? 1.072 14.32 -0.243 1 85.94 84 THR A C 1
ATOM 623 O O . THR A 1 84 ? -0.056 14.102 -0.687 1 85.94 84 THR A O 1
ATOM 626 N N . LEU A 1 85 ? 2.121 14.625 -0.96 1 83.25 85 LEU A N 1
ATOM 627 C CA . LEU A 1 85 ? 2.068 14.586 -2.418 1 83.25 85 LEU A CA 1
ATOM 628 C C . LEU A 1 85 ? 0.992 15.523 -2.951 1 83.25 85 LEU A C 1
ATOM 630 O O . LEU A 1 85 ? 0.257 15.172 -3.877 1 83.25 85 LEU A O 1
ATOM 634 N N . GLY A 1 86 ? 0.809 16.578 -2.266 1 83.5 86 GLY A N 1
ATOM 635 C CA . GLY A 1 86 ? -0.077 17.641 -2.723 1 83.5 86 GLY A CA 1
ATOM 636 C C . GLY A 1 86 ? -1.492 17.5 -2.193 1 83.5 86 GLY A C 1
ATOM 637 O O . GLY A 1 86 ? -2.328 18.375 -2.406 1 83.5 86 GLY A O 1
ATOM 638 N N . HIS A 1 87 ? -1.741 16.484 -1.421 1 78.69 87 HIS A N 1
ATOM 639 C CA . HIS A 1 87 ? -3.107 16.266 -0.962 1 78.69 87 HIS A CA 1
ATOM 640 C C . HIS A 1 87 ? -3.482 17.234 0.152 1 78.69 87 HIS A C 1
ATOM 642 O O . HIS A 1 87 ? -4.668 17.5 0.372 1 78.69 87 HIS A O 1
ATOM 648 N N . VAL A 1 88 ? -2.484 17.703 0.87 1 79.75 88 VAL A N 1
ATOM 649 C CA . VAL A 1 88 ? -2.705 18.719 1.905 1 79.75 88 VAL A CA 1
ATOM 650 C C . VAL A 1 88 ? -1.935 19.984 1.562 1 79.75 88 VAL A C 1
ATOM 652 O O . VAL A 1 88 ? -0.706 19.969 1.456 1 79.75 88 VAL A O 1
ATOM 655 N N . ASP A 1 89 ? -2.791 21.062 1.349 1 83.94 89 ASP A N 1
ATOM 656 C CA . ASP A 1 89 ? -2.164 22.328 1.002 1 83.94 89 ASP A CA 1
ATOM 657 C C . ASP A 1 89 ? -2.836 23.484 1.733 1 83.94 89 ASP A C 1
ATOM 659 O O . ASP A 1 89 ? -3.498 24.328 1.111 1 83.94 89 ASP A O 1
ATOM 663 N N . GLY A 1 90 ? -2.699 23.5 3.004 1 80.06 90 GLY A N 1
ATOM 664 C CA . GLY A 1 90 ? -3.279 24.578 3.799 1 80.06 90 GLY A CA 1
ATOM 665 C C . GLY A 1 90 ? -2.326 25.141 4.836 1 80.06 90 GLY A C 1
ATOM 666 O O . GLY A 1 90 ? -1.229 24.609 5.027 1 80.06 90 GLY A O 1
ATOM 667 N N . THR A 1 91 ? -2.752 26.312 5.324 1 81.94 91 THR A N 1
ATOM 668 C CA . THR A 1 91 ? -1.959 26.922 6.383 1 81.94 91 THR A CA 1
ATOM 669 C C . THR A 1 91 ? -2.012 26.078 7.656 1 81.94 91 THR A C 1
ATOM 671 O O . THR A 1 91 ? -3.074 25.938 8.266 1 81.94 91 THR A O 1
ATOM 674 N N . MET A 1 92 ? -0.808 25.547 8.016 1 86.19 92 MET A N 1
ATOM 675 C CA . MET A 1 92 ? -0.748 24.625 9.148 1 86.19 92 MET A CA 1
ATOM 676 C C . MET A 1 92 ? -0.414 25.359 10.438 1 86.19 92 MET A C 1
ATOM 678 O O . MET A 1 92 ? -0.692 24.859 11.531 1 86.19 92 MET A O 1
ATOM 682 N N . ALA A 1 93 ? 0.213 26.484 10.258 1 93.75 93 ALA A N 1
ATOM 683 C CA . ALA A 1 93 ? 0.575 27.297 11.414 1 93.75 93 ALA A CA 1
ATOM 684 C C . ALA A 1 93 ? 0.525 28.781 11.086 1 93.75 93 ALA A C 1
ATOM 686 O O . ALA A 1 93 ? 0.843 29.188 9.961 1 93.75 93 ALA A O 1
ATOM 687 N N . MET A 1 94 ? 0.099 29.562 12.008 1 94.44 94 MET A N 1
ATOM 688 C CA . MET A 1 94 ? 0 31 11.836 1 94.44 94 MET A CA 1
ATOM 689 C C . MET A 1 94 ? 0.517 31.734 13.07 1 94.44 94 MET A C 1
ATOM 691 O O . MET A 1 94 ? 0.572 31.172 14.156 1 94.44 94 MET A O 1
ATOM 695 N N . PHE A 1 95 ? 1.022 32.906 12.875 1 96.25 95 PHE A N 1
ATOM 696 C CA . PHE A 1 95 ? 1.465 33.875 13.891 1 96.25 95 PHE A CA 1
ATOM 697 C C . PHE A 1 95 ? 0.947 35.25 13.586 1 96.25 95 PHE A C 1
ATOM 699 O O . PHE A 1 95 ? 0.936 35.688 12.43 1 96.25 95 PHE A O 1
ATOM 706 N N . ALA A 1 96 ? 0.433 35.875 14.578 1 94.69 96 ALA A N 1
ATOM 707 C CA . ALA A 1 96 ? -0.057 37.25 14.391 1 94.69 96 ALA A CA 1
ATOM 708 C C . ALA A 1 96 ? 0.372 38.156 15.547 1 94.69 96 ALA A C 1
ATOM 710 O O . ALA A 1 96 ? 0.487 37.688 16.688 1 94.69 96 ALA A O 1
ATOM 711 N N . ALA A 1 97 ? 0.636 39.375 15.25 1 95.75 97 ALA A N 1
ATOM 712 C CA . ALA A 1 97 ? 0.96 40.438 16.219 1 95.75 97 ALA A CA 1
ATOM 713 C C . ALA A 1 97 ? 0.206 41.719 15.906 1 95.75 97 ALA A C 1
ATOM 715 O O . ALA A 1 97 ? 0.104 42.125 14.742 1 95.75 97 ALA A O 1
ATOM 716 N N . THR A 1 98 ? -0.34 42.281 16.875 1 92.69 98 THR A N 1
ATOM 717 C CA . THR A 1 98 ? -1.117 43.531 16.75 1 92.69 98 THR A CA 1
ATOM 718 C C . THR A 1 98 ? -0.704 44.531 17.797 1 92.69 98 THR A C 1
ATOM 720 O O . THR A 1 98 ? -0.463 44.188 18.953 1 92.69 98 THR A O 1
ATOM 723 N N . ARG A 1 99 ? -0.545 45.75 17.422 1 93.75 99 ARG A N 1
ATOM 724 C CA . ARG A 1 99 ? -0.37 46.906 18.312 1 93.75 99 ARG A CA 1
ATOM 725 C C . ARG A 1 99 ? -1.608 47.781 18.328 1 93.75 99 ARG A C 1
ATOM 727 O O . ARG A 1 99 ? -2.105 48.188 17.266 1 93.75 99 ARG A O 1
ATOM 734 N N . ILE A 1 100 ? -2.102 48.031 19.469 1 90.19 100 ILE A N 1
ATOM 735 C CA . ILE A 1 100 ? -3.293 48.844 19.609 1 90.19 100 ILE A CA 1
ATOM 736 C C . ILE A 1 100 ? -2.947 50.125 20.375 1 90.19 100 ILE A C 1
ATOM 738 O O . ILE A 1 100 ? -2.432 50.062 21.5 1 90.19 100 ILE A O 1
ATOM 742 N N . GLU A 1 101 ? -3.193 51.188 19.781 1 89.31 101 GLU A N 1
ATOM 743 C CA . GLU A 1 101 ? -3.004 52.469 20.438 1 89.31 101 GLU A CA 1
ATOM 744 C C . GLU A 1 101 ? -4.336 53.188 20.656 1 89.31 101 GLU A C 1
ATOM 746 O O . GLU A 1 101 ? -5.32 52.906 19.969 1 89.31 101 GLU A O 1
ATOM 751 N N . PHE A 1 102 ? -4.289 54.062 21.625 1 85.38 102 PHE A N 1
ATOM 752 C CA . PHE A 1 102 ? -5.523 54.719 22.047 1 85.38 102 PHE A CA 1
ATOM 753 C C . PHE A 1 102 ? -5.418 56.25 21.891 1 85.38 102 PHE A C 1
ATOM 755 O O . PHE A 1 102 ? -4.348 56.812 22.094 1 85.38 102 PHE A O 1
ATOM 762 N N . SER A 1 103 ? -6.531 56.812 21.469 1 81.19 103 SER A N 1
ATOM 763 C CA . SER A 1 103 ? -6.676 58.25 21.438 1 81.19 103 SER A CA 1
ATOM 764 C C . SER A 1 103 ? -7.887 58.688 22.25 1 81.19 103 SER A C 1
ATOM 766 O O . SER A 1 103 ? -9.023 58.344 21.938 1 81.19 103 SER A O 1
ATOM 768 N N . PRO A 1 104 ? -7.777 59.625 23.312 1 79.06 104 PRO A N 1
ATOM 769 C CA . PRO A 1 104 ? -6.488 60.062 23.844 1 79.06 104 PRO A CA 1
ATOM 770 C C . PRO A 1 104 ? -5.695 58.938 24.484 1 79.06 104 PRO A C 1
ATOM 772 O O . PRO A 1 104 ? -6.215 57.812 24.641 1 79.06 104 PRO A O 1
ATOM 775 N N . ASP A 1 105 ? -4.363 59.219 24.812 1 76 105 ASP A N 1
ATOM 776 C CA . ASP A 1 105 ? -3.5 58.25 25.5 1 76 105 ASP A CA 1
ATOM 777 C C . ASP A 1 105 ? -4.102 57.812 26.828 1 76 105 ASP A C 1
ATOM 779 O O . ASP A 1 105 ? -4.652 58.656 27.562 1 76 105 ASP A O 1
ATOM 783 N N . LEU A 1 106 ? -4.035 56.5 27.031 1 73 106 LEU A N 1
ATOM 784 C CA . LEU A 1 106 ? -4.617 55.969 28.266 1 73 106 LEU A CA 1
ATOM 785 C C . LEU A 1 106 ? -3.992 56.625 29.484 1 73 106 LEU A C 1
ATOM 787 O O . LEU A 1 106 ? -4.66 56.812 30.516 1 73 106 LEU A O 1
ATOM 791 N N . ALA A 1 107 ? -2.717 56.938 29.422 1 69.81 107 ALA A N 1
ATOM 792 C CA . ALA A 1 107 ? -1.994 57.562 30.531 1 69.81 107 ALA A CA 1
ATOM 793 C C . ALA A 1 107 ? -2.537 58.938 30.828 1 69.81 107 ALA A C 1
ATOM 795 O O . ALA A 1 107 ? -2.326 59.469 31.922 1 69.81 107 ALA A O 1
ATOM 796 N N . SER A 1 108 ? -3.172 59.469 29.859 1 67 108 SER A N 1
ATOM 797 C CA . SER A 1 108 ? -3.631 60.844 30 1 67 108 SER A CA 1
ATOM 798 C C . SER A 1 108 ? -5.039 60.906 30.578 1 67 108 SER A C 1
ATOM 800 O O . SER A 1 108 ? -5.547 61.969 30.891 1 67 108 SER A O 1
ATOM 802 N N . LEU A 1 109 ? -5.598 59.688 30.703 1 69.31 109 LEU A N 1
ATOM 803 C CA . LEU A 1 109 ? -6.957 59.688 31.234 1 69.31 109 LEU A CA 1
ATOM 804 C C . LEU A 1 109 ? -6.965 60.062 32.719 1 69.31 109 LEU A C 1
ATOM 806 O O . LEU A 1 109 ? -6.121 59.625 33.469 1 69.31 109 LEU A O 1
ATOM 810 N N . PRO A 1 110 ? -7.68 61.094 32.969 1 63.81 110 PRO A N 1
ATOM 811 C CA . PRO A 1 110 ? -7.703 61.531 34.344 1 63.81 110 PRO A CA 1
ATOM 812 C C . PRO A 1 110 ? -7.965 60.375 35.344 1 63.81 110 PRO A C 1
ATOM 814 O O . PRO A 1 110 ? -8.922 59.625 35.156 1 63.81 110 PRO A O 1
ATOM 817 N N . GLY A 1 111 ? -7.094 60.312 36.375 1 63.34 111 GLY A N 1
ATOM 818 C CA . GLY A 1 111 ? -7.227 59.375 37.5 1 63.34 111 GLY A CA 1
ATOM 819 C C . GLY A 1 111 ? -7.137 57.938 37.094 1 63.34 111 GLY A C 1
ATOM 820 O O . GLY A 1 111 ? -7.379 57.031 37.906 1 63.34 111 GLY A O 1
ATOM 821 N N . GLY A 1 112 ? -6.805 57.625 35.906 1 59.38 112 GLY A N 1
ATOM 822 C CA . GLY A 1 112 ? -6.668 56.25 35.438 1 59.38 112 GLY A CA 1
ATOM 823 C C . GLY A 1 112 ? -7.996 55.531 35.312 1 59.38 112 GLY A C 1
ATOM 824 O O . GLY A 1 112 ? -8.031 54.312 35.156 1 59.38 112 GLY A O 1
ATOM 825 N N . VAL A 1 113 ? -9.047 56.281 35.531 1 59.09 113 VAL A N 1
ATOM 826 C CA . VAL A 1 113 ? -10.391 55.719 35.562 1 59.09 113 VAL A CA 1
ATOM 827 C C . VAL A 1 113 ? -10.758 55.125 34.219 1 59.09 113 VAL A C 1
ATOM 829 O O . VAL A 1 113 ? -10.555 55.75 33.188 1 59.09 113 VAL A O 1
ATOM 832 N N . GLY A 1 114 ? -11.125 53.875 34.156 1 64.75 114 GLY A N 1
ATOM 833 C CA . GLY A 1 114 ? -11.648 53.219 32.969 1 64.75 114 GLY A CA 1
ATOM 834 C C . GLY A 1 114 ? -10.586 52.438 32.219 1 64.75 114 GLY A C 1
ATOM 835 O O . GLY A 1 114 ? -10.898 51.688 31.266 1 64.75 114 GLY A O 1
ATOM 836 N N . THR A 1 115 ? -9.234 52.75 32.625 1 72 115 THR A N 1
ATOM 837 C CA . THR A 1 115 ? -8.164 52.062 31.906 1 72 115 THR A CA 1
ATOM 838 C C . THR A 1 115 ? -8.359 50.562 31.969 1 72 115 THR A C 1
ATOM 840 O O . THR A 1 115 ? -8.172 49.875 30.953 1 72 115 THR A O 1
ATOM 843 N N . GLY A 1 116 ? -8.766 50.094 33.125 1 72.19 116 GLY A N 1
ATOM 844 C CA . GLY A 1 116 ? -9.023 48.688 33.25 1 72.19 116 GLY A CA 1
ATOM 845 C C . GLY A 1 116 ? -10.109 48.156 32.312 1 72.19 116 GLY A C 1
ATOM 846 O O . GLY A 1 116 ? -9.961 47.125 31.703 1 72.19 116 GLY A O 1
ATOM 847 N N . GLN A 1 117 ? -11.148 49 32.281 1 75.75 117 GLN A N 1
ATOM 848 C CA . GLN A 1 117 ? -12.266 48.625 31.422 1 75.75 117 GLN A CA 1
ATOM 849 C C . GLN A 1 117 ? -11.859 48.656 29.953 1 75.75 117 GLN A C 1
ATOM 851 O O . GLN A 1 117 ? -12.297 47.812 29.172 1 75.75 117 GLN A O 1
ATOM 856 N N . ILE A 1 118 ? -11.086 49.594 29.547 1 75.94 118 ILE A N 1
ATOM 857 C CA . ILE A 1 118 ? -10.633 49.719 28.172 1 75.94 118 ILE A CA 1
ATOM 858 C C . ILE A 1 118 ? -9.742 48.531 27.812 1 75.94 118 ILE A C 1
ATOM 860 O O . ILE A 1 118 ? -9.875 47.969 26.719 1 75.94 118 ILE A O 1
ATOM 864 N N . ILE A 1 119 ? -8.891 48.156 28.766 1 75.81 119 ILE A N 1
ATOM 865 C CA . ILE A 1 119 ? -8.016 47 28.531 1 75.81 119 ILE A CA 1
ATOM 866 C C . ILE A 1 119 ? -8.852 45.719 28.422 1 75.81 119 ILE A C 1
ATOM 868 O O . ILE A 1 119 ? -8.602 44.906 27.547 1 75.81 119 ILE A O 1
ATOM 872 N N . ASP A 1 120 ? -9.867 45.656 29.266 1 79.94 120 ASP A N 1
ATOM 873 C CA . ASP A 1 120 ? -10.758 44.5 29.203 1 79.94 120 ASP A CA 1
ATOM 874 C C . ASP A 1 120 ? -11.469 44.406 27.859 1 79.94 120 ASP A C 1
ATOM 876 O O . ASP A 1 120 ? -11.586 43.344 27.266 1 79.94 120 ASP A O 1
ATOM 880 N N . ARG A 1 121 ? -11.93 45.562 27.469 1 80.81 121 ARG A N 1
ATOM 881 C CA . ARG A 1 121 ? -12.617 45.625 26.172 1 80.81 121 ARG A CA 1
ATOM 882 C C . ARG A 1 121 ? -11.656 45.312 25.031 1 80.81 121 ARG A C 1
ATOM 884 O O . ARG A 1 121 ? -12.031 44.625 24.078 1 80.81 121 ARG A O 1
ATOM 891 N N . THR A 1 122 ? -10.453 45.812 25.047 1 79.69 122 THR A N 1
ATOM 892 C CA . THR A 1 122 ? -9.438 45.562 24.031 1 79.69 122 THR A CA 1
ATOM 893 C C . THR A 1 122 ? -9.109 44.062 23.984 1 79.69 122 THR A C 1
ATOM 895 O O . THR A 1 122 ? -9.023 43.469 22.906 1 79.69 122 THR A O 1
ATOM 898 N N . GLU A 1 123 ? -8.984 43.5 25.141 1 81.62 123 GLU A N 1
ATOM 899 C CA . GLU A 1 123 ? -8.703 42.062 25.219 1 81.62 123 GLU A CA 1
ATOM 900 C C . GLU A 1 123 ? -9.844 41.25 24.609 1 81.62 123 GLU A C 1
ATOM 902 O O . GLU A 1 123 ? -9.602 40.281 23.875 1 81.62 123 GLU A O 1
ATOM 907 N N . SER A 1 124 ? -11.031 41.625 24.984 1 84.38 124 SER A N 1
ATOM 908 C CA . SER A 1 124 ? -12.195 40.906 24.453 1 84.38 124 SER A CA 1
ATOM 909 C C . SER A 1 124 ? -12.258 41 22.938 1 84.38 124 SER A C 1
ATOM 911 O O . SER A 1 124 ? -12.555 40.031 22.25 1 84.38 124 SER A O 1
ATOM 913 N N . GLU A 1 125 ? -11.93 42.188 22.438 1 82.81 125 GLU A N 1
ATOM 914 C CA . GLU A 1 125 ? -11.938 42.375 20.984 1 82.81 125 GLU A CA 1
ATOM 915 C C . GLU A 1 125 ? -10.805 41.594 20.312 1 82.81 125 GLU A C 1
ATOM 917 O O . GLU A 1 125 ? -10.984 41.031 19.234 1 82.81 125 GLU A O 1
ATOM 922 N N . ALA A 1 126 ? -9.656 41.594 20.938 1 81.94 126 ALA A N 1
ATOM 923 C CA . ALA A 1 126 ? -8.516 40.844 20.406 1 81.94 126 ALA A CA 1
ATOM 924 C C . ALA A 1 126 ? -8.828 39.344 20.328 1 81.94 126 ALA A C 1
ATOM 926 O O . ALA A 1 126 ? -8.508 38.719 19.328 1 81.94 126 ALA A O 1
ATOM 927 N N . ARG A 1 127 ? -9.484 38.844 21.328 1 85.06 127 ARG A N 1
ATOM 928 C CA . ARG A 1 127 ? -9.875 37.438 21.328 1 85.06 127 ARG A CA 1
ATOM 929 C C . ARG A 1 127 ? -10.852 37.125 20.203 1 85.06 127 ARG A C 1
ATOM 931 O O . ARG A 1 127 ? -10.695 36.125 19.484 1 85.06 127 ARG A O 1
ATOM 938 N N . SER A 1 128 ? -11.773 38 20.141 1 84.5 128 SER A N 1
ATOM 939 C CA . SER A 1 128 ? -12.773 37.844 19.094 1 84.5 128 SER A CA 1
ATOM 940 C C . SER A 1 128 ? -12.133 37.844 17.703 1 84.5 128 SER A C 1
ATOM 942 O O . SER A 1 128 ? -12.484 37.062 16.844 1 84.5 128 SER A O 1
ATOM 944 N N . GLN A 1 129 ? -11.242 38.719 17.5 1 81.25 129 GLN A N 1
ATOM 945 C CA . GLN A 1 129 ? -10.562 38.812 16.203 1 81.25 129 GLN A CA 1
ATOM 946 C C . GLN A 1 129 ? -9.68 37.625 15.953 1 81.25 129 GLN A C 1
ATOM 948 O O . GLN A 1 129 ? -9.609 37.125 14.82 1 81.25 129 GLN A O 1
ATOM 953 N N . PHE A 1 130 ? -9.039 37.156 16.938 1 84.06 130 PHE A N 1
ATOM 954 C CA . PHE A 1 130 ? -8.188 36 16.797 1 84.06 130 PHE A CA 1
ATOM 955 C C . PHE A 1 130 ? -9.016 34.75 16.422 1 84.06 130 PHE A C 1
ATOM 957 O O . PHE A 1 130 ? -8.641 34 15.523 1 84.06 130 PHE A O 1
ATOM 964 N N . GLU A 1 131 ? -10.039 34.625 17.125 1 87.94 131 GLU A N 1
ATOM 965 C CA . GLU A 1 131 ? -10.93 33.531 16.812 1 87.94 131 GLU A CA 1
ATOM 966 C C . GLU A 1 131 ? -11.438 33.594 15.367 1 87.94 131 GLU A C 1
ATOM 968 O O . GLU A 1 131 ? -11.5 32.594 14.664 1 87.94 131 GLU A O 1
ATOM 973 N N . SER A 1 132 ? -11.742 34.781 15 1 82.81 132 SER A N 1
ATOM 974 C CA . SER A 1 132 ? -12.203 34.969 13.633 1 82.81 132 SER A CA 1
ATOM 975 C C . SER A 1 132 ? -11.102 34.656 12.625 1 82.81 132 SER A C 1
ATOM 977 O O . SER A 1 132 ? -11.375 34.094 11.562 1 82.81 132 SER A O 1
ATOM 979 N N . ARG A 1 133 ? -9.93 35 12.945 1 80.94 133 ARG A N 1
ATOM 980 C CA . ARG A 1 133 ? -8.797 34.688 12.062 1 80.94 133 ARG A CA 1
ATOM 981 C C . ARG A 1 133 ? -8.547 33.188 11.969 1 80.94 133 ARG A C 1
ATOM 983 O O . ARG A 1 133 ? -8.234 32.688 10.898 1 80.94 133 ARG A O 1
ATOM 990 N N . MET A 1 134 ? -8.68 32.562 13.086 1 86 134 MET A N 1
ATOM 991 C CA . MET A 1 134 ? -8.531 31.094 13.078 1 86 134 MET A CA 1
ATOM 992 C C . MET A 1 134 ? -9.578 30.453 12.18 1 86 134 MET A C 1
ATOM 994 O O . MET A 1 134 ? -9.258 29.578 11.375 1 86 134 MET A O 1
ATOM 998 N N . LYS A 1 135 ? -10.734 30.953 12.234 1 86.06 135 LYS A N 1
ATOM 999 C CA . LYS A 1 135 ? -11.812 30.422 11.414 1 86.06 135 LYS A CA 1
ATOM 1000 C C . LYS A 1 135 ? -11.586 30.75 9.938 1 86.06 135 LYS A C 1
ATOM 1002 O O . LYS A 1 135 ? -11.812 29.891 9.07 1 86.06 135 LYS A O 1
ATOM 1007 N N . SER A 1 136 ? -11.094 31.891 9.734 1 82.06 136 SER A N 1
ATOM 1008 C CA . SER A 1 136 ? -10.836 32.312 8.367 1 82.06 136 SER A CA 1
ATOM 1009 C C . SER A 1 136 ? -9.688 31.516 7.746 1 82.06 136 SER A C 1
ATOM 1011 O O . SER A 1 136 ? -9.625 31.359 6.527 1 82.06 136 SER A O 1
ATOM 1013 N N . ALA A 1 137 ? -8.836 31.062 8.586 1 79.12 137 ALA A N 1
ATOM 1014 C CA . ALA A 1 137 ? -7.715 30.25 8.125 1 79.12 137 ALA A CA 1
ATOM 1015 C C . ALA A 1 137 ? -8.148 28.812 7.895 1 79.12 137 ALA A C 1
ATOM 1017 O O . ALA A 1 137 ? -7.324 27.953 7.539 1 79.12 137 ALA A O 1
ATOM 1018 N N . GLY A 1 138 ? -9.477 28.547 8.211 1 82.94 138 GLY A N 1
ATOM 1019 C CA . GLY A 1 138 ? -10 27.234 7.887 1 82.94 138 GLY A CA 1
ATOM 1020 C C . GLY A 1 138 ? -10.102 26.328 9.094 1 82.94 138 GLY A C 1
ATOM 1021 O O . GLY A 1 138 ? -10.391 25.125 8.961 1 82.94 138 GLY A O 1
ATOM 1022 N N . LEU A 1 139 ? -9.836 26.844 10.25 1 87.94 139 LEU A N 1
ATOM 1023 C CA . LEU A 1 139 ? -9.922 26.031 11.461 1 87.94 139 LEU A CA 1
ATOM 1024 C C . LEU A 1 139 ? -11.359 25.953 11.961 1 87.94 139 LEU A C 1
ATOM 1026 O O . LEU A 1 139 ? -12.078 26.953 11.961 1 87.94 139 LEU A O 1
ATOM 1030 N N . GLY A 1 140 ? -11.727 24.734 12.219 1 89.56 140 GLY A N 1
ATOM 1031 C CA . GLY A 1 140 ? -13.039 24.5 12.805 1 89.56 140 GLY A CA 1
ATOM 1032 C C . GLY A 1 140 ? -12.984 24.25 14.305 1 89.56 140 GLY A C 1
ATOM 1033 O O . GLY A 1 140 ? -11.906 24.062 14.867 1 89.56 140 GLY A O 1
ATOM 1034 N N . ASN A 1 141 ? -14.188 24.438 14.922 1 92.75 141 ASN A N 1
ATOM 1035 C CA . ASN A 1 141 ? -14.367 24.094 16.328 1 92.75 141 ASN A CA 1
ATOM 1036 C C . ASN A 1 141 ? -13.367 24.844 17.219 1 92.75 141 ASN A C 1
ATOM 1038 O O . ASN A 1 141 ? -12.688 24.219 18.031 1 92.75 141 ASN A O 1
ATOM 1042 N N . VAL A 1 142 ? -13.297 26.062 16.969 1 93.75 142 VAL A N 1
ATOM 1043 C CA . VAL A 1 142 ? -12.383 26.891 17.75 1 93.75 142 VAL A CA 1
ATOM 1044 C C . VAL A 1 142 ? -12.953 27.109 19.156 1 93.75 142 VAL A C 1
ATOM 1046 O O . VAL A 1 142 ? -14.062 27.625 19.312 1 93.75 142 VAL A O 1
ATOM 1049 N N . GLU A 1 143 ? -12.211 26.656 20.188 1 95.25 143 GLU A N 1
ATOM 1050 C CA . GLU A 1 143 ? -12.664 26.766 21.578 1 95.25 143 GLU A CA 1
ATOM 1051 C C . GLU A 1 143 ? -11.547 27.297 22.484 1 95.25 143 GLU A C 1
ATOM 1053 O O . GLU A 1 143 ? -10.391 26.891 22.344 1 9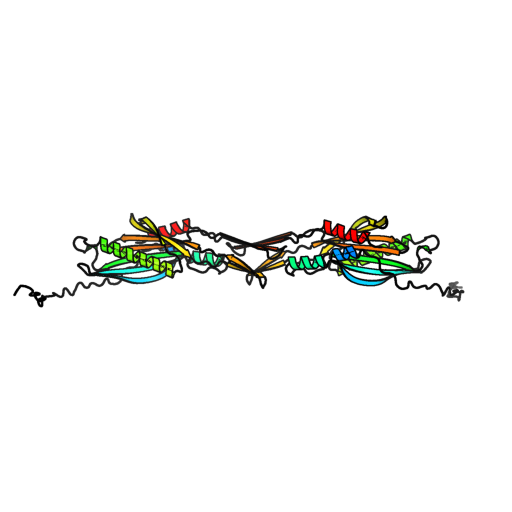5.25 143 GLU A O 1
ATOM 1058 N N . ARG A 1 144 ? -12.008 28.156 23.391 1 94.88 144 ARG A N 1
ATOM 1059 C CA . ARG A 1 144 ? -11.102 28.578 24.453 1 94.88 144 ARG A CA 1
ATOM 1060 C C . ARG A 1 144 ? -11 27.5 25.531 1 94.88 144 ARG A C 1
ATOM 1062 O O . ARG A 1 144 ? -12.023 27.078 26.094 1 94.88 144 ARG A O 1
ATOM 1069 N N . VAL A 1 145 ? -9.75 27.094 25.828 1 95.19 145 VAL A N 1
ATOM 1070 C CA . VAL A 1 145 ? -9.672 25.953 26.719 1 95.19 145 VAL A CA 1
ATOM 1071 C C . VAL A 1 145 ? -8.914 26.328 27.984 1 95.19 145 VAL A C 1
ATOM 1073 O O . VAL A 1 145 ? -8.883 25.562 28.953 1 95.19 145 VAL A O 1
ATOM 1076 N N . GLY A 1 146 ? -8.289 27.469 27.953 1 92.75 146 GLY A N 1
ATOM 1077 C CA . GLY A 1 146 ? -7.551 27.812 29.156 1 92.75 146 GLY A CA 1
ATOM 1078 C C . GLY A 1 146 ? -7.062 29.25 29.156 1 92.75 146 GLY A C 1
ATOM 1079 O O . GLY A 1 146 ? -7.164 29.953 28.141 1 92.75 146 GLY A O 1
ATOM 1080 N N . THR A 1 147 ? -6.66 29.719 30.391 1 93.06 147 THR A N 1
ATOM 1081 C CA . THR A 1 147 ? -6.012 31.016 30.578 1 93.06 147 THR A CA 1
ATOM 1082 C C . THR A 1 147 ? -4.746 30.859 31.422 1 93.06 147 THR A C 1
ATOM 1084 O O . THR A 1 147 ? -4.551 29.844 32.094 1 93.06 147 THR A O 1
ATOM 1087 N N . GLY A 1 148 ? -3.881 31.766 31.219 1 93.94 148 GLY A N 1
ATOM 1088 C CA . GLY A 1 148 ? -2.639 31.781 31.984 1 93.94 148 GLY A CA 1
ATOM 1089 C C . GLY A 1 148 ? -1.847 33.062 31.812 1 93.94 148 GLY A C 1
ATOM 1090 O O . GLY A 1 148 ? -2.422 34.125 31.578 1 93.94 148 GLY A O 1
ATOM 1091 N N . THR A 1 149 ? -0.582 32.906 32.188 1 96 149 THR A N 1
ATOM 1092 C CA . THR A 1 149 ? 0.333 34.031 32.062 1 96 149 THR A CA 1
ATOM 1093 C C . THR A 1 149 ? 1.585 33.594 31.281 1 96 149 THR A C 1
ATOM 1095 O O . THR A 1 149 ? 2.043 32.469 31.406 1 96 149 THR A O 1
ATOM 1098 N N . LEU A 1 150 ? 2.014 34.469 30.469 1 96.56 150 LEU A N 1
ATOM 1099 C CA . LEU A 1 150 ? 3.256 34.312 29.719 1 96.56 150 LEU A CA 1
ATOM 1100 C C . LEU A 1 150 ? 4.176 35.5 29.906 1 96.56 150 LEU A C 1
ATOM 1102 O O . LEU A 1 150 ? 3.783 36.625 29.641 1 96.56 150 LEU A O 1
ATOM 1106 N N . GLN A 1 151 ? 5.344 35.188 30.375 1 97.31 151 GLN A N 1
ATOM 1107 C CA . GLN A 1 151 ? 6.305 36.281 30.469 1 97.31 151 GLN A CA 1
ATOM 1108 C C . GLN A 1 151 ? 6.957 36.594 29.125 1 97.31 151 GLN A C 1
ATOM 1110 O O . GLN A 1 151 ? 7.559 35.688 28.516 1 97.31 151 GLN A O 1
ATOM 1115 N N . VAL A 1 152 ? 6.797 37.781 28.703 1 97.31 152 VAL A N 1
ATOM 1116 C CA . VAL A 1 152 ? 7.375 38.156 27.422 1 97.31 152 VAL A CA 1
ATOM 1117 C C . VAL A 1 152 ? 8.797 38.688 27.609 1 97.31 152 VAL A C 1
ATOM 1119 O O . VAL A 1 152 ? 9.266 38.812 28.75 1 97.31 152 VAL A O 1
ATOM 1122 N N . ASP A 1 153 ? 9.516 38.938 26.641 1 95.44 153 ASP A N 1
ATOM 1123 C CA . ASP A 1 153 ? 10.945 39.188 26.703 1 95.44 153 ASP A CA 1
ATOM 1124 C C . ASP A 1 153 ? 11.227 40.562 27.359 1 95.44 153 ASP A C 1
ATOM 1126 O O . ASP A 1 153 ? 12.289 40.75 27.953 1 95.44 153 ASP A O 1
ATOM 1130 N N . THR A 1 154 ? 10.242 41.438 27.25 1 93 154 THR A N 1
ATOM 1131 C CA . THR A 1 154 ? 10.422 42.75 27.891 1 93 154 THR A CA 1
ATOM 1132 C C . THR A 1 154 ? 10.281 42.625 29.406 1 93 154 THR A C 1
ATOM 1134 O O . THR A 1 154 ? 10.562 43.594 30.125 1 93 154 THR A O 1
ATOM 1137 N N . GLY A 1 155 ? 9.828 41.531 29.891 1 93.81 155 GLY A N 1
ATOM 1138 C CA . GLY A 1 155 ? 9.672 41.312 31.312 1 93.81 155 GLY A CA 1
ATOM 1139 C C . GLY A 1 155 ? 8.234 41.375 31.781 1 93.81 155 GLY A C 1
ATOM 1140 O O . GLY A 1 155 ? 7.918 41 32.906 1 93.81 155 GLY A O 1
ATOM 1141 N N . ALA A 1 156 ? 7.363 41.906 30.953 1 92.94 156 ALA A N 1
ATOM 1142 C CA . ALA A 1 156 ? 5.957 42.031 31.312 1 92.94 156 ALA A CA 1
ATOM 1143 C C . ALA A 1 156 ? 5.266 40.656 31.344 1 92.94 156 ALA A C 1
ATOM 1145 O O . ALA A 1 156 ? 5.68 39.75 30.641 1 92.94 156 ALA A O 1
ATOM 1146 N N . ASN A 1 157 ? 4.23 40.594 32.156 1 94.44 157 ASN A N 1
ATOM 1147 C CA . ASN A 1 157 ? 3.361 39.406 32.156 1 94.44 157 ASN A CA 1
ATOM 1148 C C . ASN A 1 157 ? 2.152 39.594 31.25 1 94.44 157 ASN A C 1
ATOM 1150 O O . ASN A 1 157 ? 1.311 40.469 31.5 1 94.44 157 ASN A O 1
ATOM 1154 N N . ALA A 1 158 ? 2.172 38.781 30.266 1 94.88 158 ALA A N 1
ATOM 1155 C CA . ALA A 1 158 ? 1.046 38.812 29.344 1 94.88 158 ALA A CA 1
ATOM 1156 C C . ALA A 1 158 ? -0.056 37.844 29.781 1 94.88 158 ALA A C 1
ATOM 1158 O O . ALA A 1 158 ? 0.225 36.75 30.234 1 94.88 158 ALA A O 1
ATOM 1159 N N . ARG A 1 159 ? -1.297 38.25 29.625 1 93.12 159 ARG A N 1
ATOM 1160 C CA . ARG A 1 159 ? -2.424 37.344 29.812 1 93.12 159 ARG A CA 1
ATOM 1161 C C . ARG A 1 159 ? -2.543 36.375 28.625 1 93.12 159 ARG A C 1
ATOM 1163 O O . ARG A 1 159 ? -2.68 36.812 27.484 1 93.12 159 ARG A O 1
ATOM 1170 N N . LEU A 1 160 ? -2.504 35.156 29 1 95.25 160 LEU A N 1
ATOM 1171 C CA . LEU A 1 160 ? -2.494 34.125 27.969 1 95.25 160 LEU A CA 1
ATOM 1172 C C . LEU A 1 160 ? -3.842 33.406 27.891 1 95.25 160 LEU A C 1
ATOM 1174 O O . LEU A 1 160 ? -4.426 33.062 28.922 1 95.25 160 LEU A O 1
ATOM 1178 N N . THR A 1 161 ? -4.379 33.312 26.719 1 95.19 161 THR A N 1
ATOM 1179 C CA . THR A 1 161 ? -5.523 32.438 26.438 1 95.19 161 THR A CA 1
ATOM 1180 C C . THR A 1 161 ? -5.133 31.328 25.484 1 95.19 161 THR A C 1
ATOM 1182 O O . THR A 1 161 ? -4.461 31.547 24.484 1 95.19 161 THR A O 1
ATOM 1185 N N . THR A 1 162 ? -5.508 30.109 25.844 1 96.38 162 THR A N 1
ATOM 1186 C CA . THR A 1 162 ? -5.195 28.969 25 1 96.38 162 THR A CA 1
ATOM 1187 C C . THR A 1 162 ? -6.449 28.469 24.281 1 96.38 162 THR A C 1
ATOM 1189 O O . THR A 1 162 ? -7.555 28.562 24.828 1 96.38 162 THR A O 1
ATOM 1192 N N . TYR A 1 163 ? -6.203 28.047 23.062 1 96.56 163 TYR A N 1
ATOM 1193 C CA . TYR A 1 163 ? -7.301 27.609 22.219 1 96.56 163 TYR A CA 1
ATOM 1194 C C . TYR A 1 163 ? -7.062 26.188 21.719 1 96.56 163 TYR A C 1
ATOM 1196 O O . TYR A 1 163 ? -5.922 25.734 21.656 1 96.56 163 TYR A O 1
ATOM 1204 N N . GLU A 1 164 ? -8.117 25.531 21.391 1 96.75 164 GLU A N 1
ATOM 1205 C CA . GLU A 1 164 ? -8.141 24.312 20.594 1 96.75 164 GLU A CA 1
ATOM 1206 C C . GLU A 1 164 ? -9.008 24.484 19.359 1 96.75 164 GLU A C 1
ATOM 1208 O O . GLU A 1 164 ? -9.992 25.219 19.375 1 96.75 164 GLU A O 1
ATOM 1213 N N . ALA A 1 165 ? -8.547 23.906 18.344 1 94.62 165 ALA A N 1
ATOM 1214 C CA . ALA A 1 165 ? -9.266 23.906 17.078 1 94.62 165 ALA A CA 1
ATOM 1215 C C . ALA A 1 165 ? -8.953 22.656 16.266 1 94.62 165 ALA A C 1
ATOM 1217 O O . ALA A 1 165 ? -8.289 21.75 16.75 1 94.62 165 ALA A O 1
ATOM 1218 N N . GLU A 1 166 ? -9.555 22.594 15.102 1 92.38 166 GLU A N 1
ATOM 1219 C CA . GLU A 1 166 ? -9.328 21.453 14.203 1 92.38 166 GLU A CA 1
ATOM 1220 C C . GLU A 1 166 ? -9.148 21.922 12.766 1 92.38 166 GLU A C 1
ATOM 1222 O O . GLU A 1 166 ? -9.828 22.844 12.312 1 92.38 166 GLU A O 1
ATOM 1227 N N . PHE A 1 167 ? -8.227 21.328 12.141 1 87.31 167 PHE A N 1
ATOM 1228 C CA . PHE A 1 167 ? -8.094 21.484 10.695 1 87.31 167 PHE A CA 1
ATOM 1229 C C . PHE A 1 167 ? -8.766 20.328 9.969 1 87.31 167 PHE A C 1
ATOM 1231 O O . PHE A 1 167 ? -8.461 19.172 10.227 1 87.31 167 PHE A O 1
ATOM 1238 N N . PRO A 1 168 ? -9.625 20.688 9.094 1 81.94 168 PRO A N 1
ATOM 1239 C CA . PRO A 1 168 ? -10.242 19.594 8.336 1 81.94 168 PRO A CA 1
ATOM 1240 C C . PRO A 1 168 ? -9.242 18.859 7.449 1 81.94 168 PRO A C 1
ATOM 1242 O O . PRO A 1 168 ? -8.43 19.484 6.773 1 81.94 168 PRO A O 1
ATOM 1245 N N . PHE A 1 169 ? -9.266 17.562 7.547 1 77.81 169 PHE A N 1
ATOM 1246 C CA . PHE A 1 169 ? -8.422 16.672 6.766 1 77.81 169 PHE A CA 1
ATOM 1247 C C . PHE A 1 169 ? -9.227 15.5 6.227 1 77.81 169 PHE A C 1
ATOM 1249 O O . PHE A 1 169 ? -9.742 14.688 6.996 1 77.81 169 PHE A O 1
ATOM 1256 N N . ASP A 1 170 ? -9.344 15.555 4.934 1 72.56 170 ASP A N 1
ATOM 1257 C CA . ASP A 1 170 ? -10.18 14.547 4.293 1 72.56 170 ASP A CA 1
ATOM 1258 C C . ASP A 1 170 ? -9.398 13.25 4.074 1 72.56 170 ASP A C 1
ATOM 1260 O O . ASP A 1 170 ? -9.984 12.227 3.721 1 72.56 170 ASP A O 1
ATOM 1264 N N . GLY A 1 171 ? -8.242 13.258 4.418 1 73 171 GLY A N 1
ATOM 1265 C CA . GLY A 1 171 ? -7.434 12.07 4.188 1 73 171 GLY A CA 1
ATOM 1266 C C . GLY A 1 171 ? -6.75 12.062 2.834 1 73 171 GLY A C 1
ATOM 1267 O O . GLY A 1 171 ? -6.594 13.109 2.209 1 73 171 GLY A O 1
ATOM 1268 N N . VAL A 1 172 ? -6.094 11.031 2.557 1 74.62 172 VAL A N 1
ATOM 1269 C CA . VAL A 1 172 ? -5.402 10.836 1.287 1 74.62 172 VAL A CA 1
ATOM 1270 C C . VAL A 1 172 ? -5.945 9.586 0.593 1 74.62 172 VAL A C 1
ATOM 1272 O O . VAL A 1 172 ? -6.297 8.609 1.252 1 74.62 172 VAL A O 1
ATOM 1275 N N . SER A 1 173 ? -6.156 9.766 -0.733 1 75.19 173 SER A N 1
ATOM 1276 C CA . SER A 1 173 ? -6.629 8.633 -1.52 1 75.19 173 SER A CA 1
ATOM 1277 C C . SER A 1 173 ? -5.633 8.258 -2.613 1 75.19 173 SER A C 1
ATOM 1279 O O . SER A 1 173 ? -5.055 9.141 -3.254 1 75.19 173 SER A O 1
ATOM 1281 N N . PHE A 1 174 ? -5.43 6.965 -2.66 1 70.62 174 PHE A N 1
ATOM 1282 C CA . PHE A 1 174 ? -4.531 6.445 -3.684 1 70.62 174 PHE A CA 1
ATOM 1283 C C . PHE A 1 174 ? -5.25 5.43 -4.566 1 70.62 174 PHE A C 1
ATOM 1285 O O . PHE A 1 174 ? -5.906 4.516 -4.062 1 70.62 174 PHE A O 1
ATOM 1292 N N . PRO A 1 175 ? -5.156 5.664 -5.863 1 71 175 PRO A N 1
ATOM 1293 C CA . PRO A 1 175 ? -5.715 4.617 -6.723 1 71 175 PRO A CA 1
ATOM 1294 C C . PRO A 1 175 ? -4.922 3.314 -6.652 1 71 175 PRO A C 1
ATOM 1296 O O . PRO A 1 175 ? -3.689 3.336 -6.617 1 71 175 PRO A O 1
ATOM 1299 N N . VAL A 1 176 ? -5.59 2.199 -6.379 1 67.25 176 VAL A N 1
ATOM 1300 C CA . VAL A 1 176 ? -4.949 0.887 -6.395 1 67.25 176 VAL A CA 1
ATOM 1301 C C . VAL A 1 176 ? -5.246 0.184 -7.715 1 67.25 176 VAL A C 1
ATOM 1303 O O . VAL A 1 176 ? -4.34 -0.344 -8.367 1 67.25 176 VAL A O 1
ATOM 1306 N N . THR A 1 177 ? -6.48 0.119 -8.062 1 68.19 177 THR A N 1
ATOM 1307 C CA . THR A 1 177 ? -6.922 -0.328 -9.383 1 68.19 177 THR A CA 1
ATOM 1308 C C . THR A 1 177 ? -7.812 0.723 -10.039 1 68.19 177 THR A C 1
ATOM 1310 O O . THR A 1 177 ? -8.031 1.798 -9.477 1 68.19 177 THR A O 1
ATOM 1313 N N . ASP A 1 178 ? -8.188 0.415 -11.273 1 66 178 ASP A N 1
ATOM 1314 C CA . ASP A 1 178 ? -9.047 1.355 -11.992 1 66 178 ASP A CA 1
ATOM 1315 C C . ASP A 1 178 ? -10.328 1.644 -11.211 1 66 178 ASP A C 1
ATOM 1317 O O . ASP A 1 178 ? -10.875 2.742 -11.297 1 66 178 ASP A O 1
ATOM 1321 N N . ASP A 1 179 ? -10.789 0.633 -10.453 1 70.06 179 ASP A N 1
ATOM 1322 C CA . ASP A 1 179 ? -12.086 0.789 -9.805 1 70.06 179 ASP A CA 1
ATOM 1323 C C . ASP A 1 179 ? -11.93 0.849 -8.281 1 70.06 179 ASP A C 1
ATOM 1325 O O . ASP A 1 179 ? -12.93 0.896 -7.555 1 70.06 179 ASP A O 1
ATOM 1329 N N . ARG A 1 180 ? -10.664 0.871 -7.816 1 72.62 180 ARG A N 1
ATOM 1330 C CA . ARG A 1 180 ? -10.492 0.817 -6.367 1 72.62 180 ARG A CA 1
ATOM 1331 C C . ARG A 1 180 ? -9.414 1.794 -5.906 1 72.62 180 ARG A C 1
ATOM 1333 O O . ARG A 1 180 ? -8.383 1.945 -6.566 1 72.62 180 ARG A O 1
ATOM 1340 N N . ALA A 1 181 ? -9.781 2.475 -4.871 1 75.44 181 ALA A N 1
ATOM 1341 C CA . ALA A 1 181 ? -8.812 3.377 -4.25 1 75.44 181 ALA A CA 1
ATOM 1342 C C . ALA A 1 181 ? -8.656 3.076 -2.764 1 75.44 181 ALA A C 1
ATOM 1344 O O . ALA A 1 181 ? -9.594 2.588 -2.121 1 75.44 181 ALA A O 1
ATOM 1345 N N . LEU A 1 182 ? -7.426 3.125 -2.326 1 74.62 182 LEU A N 1
ATOM 1346 C CA . LEU A 1 182 ? -7.164 3.098 -0.891 1 74.62 182 LEU A CA 1
ATOM 1347 C C . LEU A 1 182 ? -7.25 4.5 -0.296 1 74.62 182 LEU A C 1
ATOM 1349 O O . LEU A 1 182 ? -6.672 5.445 -0.838 1 74.62 182 LEU A O 1
ATOM 1353 N N . SER A 1 183 ? -8.125 4.617 0.637 1 76.31 183 SER A N 1
ATOM 1354 C CA . SER A 1 183 ? -8.297 5.93 1.253 1 76.31 183 SER A CA 1
ATOM 1355 C C . SER A 1 183 ? -7.934 5.898 2.734 1 76.31 183 SER A C 1
ATOM 1357 O O . SER A 1 183 ? -8.359 5 3.463 1 76.31 183 SER A O 1
ATOM 1359 N N . LEU A 1 184 ? -6.988 6.664 3.033 1 75.56 184 LEU A N 1
ATOM 1360 C CA . LEU A 1 184 ? -6.738 6.934 4.445 1 75.56 184 LEU A CA 1
ATOM 1361 C C . LEU A 1 184 ? -7.73 7.957 4.988 1 75.56 184 LEU A C 1
ATOM 1363 O O . LEU A 1 184 ? -7.945 9 4.375 1 75.56 184 LEU A O 1
ATOM 1367 N N . SER A 1 185 ? -8.609 7.426 5.809 1 68.69 185 SER A N 1
ATOM 1368 C CA . SER A 1 185 ? -9.57 8.352 6.402 1 68.69 185 SER A CA 1
ATOM 1369 C C . SER A 1 185 ? -8.867 9.492 7.133 1 68.69 185 SER A C 1
ATOM 1371 O O . SER A 1 185 ? -7.887 9.266 7.848 1 68.69 185 SER A O 1
ATOM 1373 N N . GLY A 1 186 ? -9.203 10.625 6.629 1 69.19 186 GLY A N 1
ATOM 1374 C CA . GLY A 1 186 ? -8.617 11.773 7.297 1 69.19 186 GLY A CA 1
ATOM 1375 C C . GLY A 1 186 ? -9.336 12.156 8.578 1 69.19 186 GLY A C 1
ATOM 1376 O O . GLY A 1 186 ? -10.57 12.086 8.648 1 69.19 186 GLY A O 1
ATOM 1377 N N . SER A 1 187 ? -8.711 11.969 9.688 1 76.62 187 SER A N 1
ATOM 1378 C CA . SER A 1 187 ? -9.203 12.633 10.898 1 76.62 187 SER A CA 1
ATOM 1379 C C . SER A 1 187 ? -8.711 14.078 10.969 1 76.62 187 SER A C 1
ATOM 1381 O O . SER A 1 187 ? -7.625 14.391 10.484 1 76.62 187 SER A O 1
ATOM 1383 N N . PRO A 1 188 ? -9.688 14.945 11.445 1 85 188 PRO A N 1
ATOM 1384 C CA . PRO A 1 188 ? -9.219 16.328 11.602 1 85 188 PRO A CA 1
ATOM 1385 C C . PRO A 1 188 ? -7.926 16.422 12.406 1 85 188 PRO A C 1
ATOM 1387 O O . PRO A 1 188 ? -7.691 15.609 13.305 1 85 188 PRO A O 1
ATOM 1390 N N . ILE A 1 189 ? -7.145 17.328 11.969 1 88 189 ILE A N 1
ATOM 1391 C CA . ILE A 1 189 ? -5.887 17.562 12.672 1 88 189 ILE A CA 1
ATOM 1392 C C . ILE A 1 189 ? -6.113 18.516 13.836 1 88 189 ILE A C 1
ATOM 1394 O O . ILE A 1 189 ? -6.605 19.625 13.648 1 88 189 ILE A O 1
ATOM 1398 N N . ALA A 1 190 ? -5.746 18.047 15.008 1 93.56 190 ALA A N 1
ATOM 1399 C CA . ALA A 1 190 ? -5.871 18.891 16.188 1 93.56 190 ALA A CA 1
ATOM 1400 C C . ALA A 1 190 ? -4.922 20.078 16.109 1 93.56 190 ALA A C 1
ATOM 1402 O O . ALA A 1 190 ? -3.758 19.938 15.742 1 93.56 190 ALA A O 1
ATOM 1403 N N . VAL A 1 191 ? -5.488 21.234 16.438 1 95.5 191 VAL A N 1
ATOM 1404 C CA . VAL A 1 191 ? -4.723 22.469 16.422 1 95.5 191 VAL A CA 1
ATOM 1405 C C . VAL A 1 191 ? -4.793 23.156 17.781 1 95.5 191 VAL A C 1
ATOM 1407 O O . VAL A 1 191 ? -5.844 23.141 18.438 1 95.5 191 VAL A O 1
ATOM 1410 N N . ALA A 1 192 ? -3.682 23.641 18.203 1 96.81 192 ALA A N 1
ATOM 1411 C CA . ALA A 1 192 ? -3.611 24.469 19.422 1 96.81 192 ALA A CA 1
ATOM 1412 C C . ALA A 1 192 ? -3.254 25.906 19.078 1 96.81 192 ALA A C 1
ATOM 1414 O O . ALA A 1 192 ? -2.68 26.188 18.031 1 96.81 192 ALA A O 1
ATOM 1415 N N . GLY A 1 193 ? -3.688 26.766 19.906 1 95.38 193 GLY A N 1
ATOM 1416 C CA . GLY A 1 193 ? -3.389 28.188 19.734 1 95.38 193 GLY A CA 1
ATOM 1417 C C . GLY A 1 193 ? -3.176 28.922 21.047 1 95.38 193 GLY A C 1
ATOM 1418 O O . GLY A 1 193 ? -3.684 28.5 22.094 1 95.38 193 GLY A O 1
ATOM 1419 N N . ASP A 1 194 ? -2.416 29.969 20.969 1 96.06 194 ASP A N 1
ATOM 1420 C CA . ASP A 1 194 ? -2.129 30.891 22.078 1 96.06 194 ASP A CA 1
ATOM 1421 C C . ASP A 1 194 ? -2.373 32.344 21.672 1 96.06 194 ASP A C 1
ATOM 1423 O O . ASP A 1 194 ? -2.059 32.719 20.547 1 96.06 194 ASP A O 1
ATOM 1427 N N . LEU A 1 195 ? -2.977 33.031 22.547 1 96.12 195 LEU A N 1
ATOM 1428 C CA . LEU A 1 195 ? -3.115 34.469 22.391 1 96.12 195 LEU A CA 1
ATOM 1429 C C . LEU A 1 195 ? -2.666 35.219 23.656 1 96.12 195 LEU A C 1
ATOM 1431 O O . LEU A 1 195 ? -3.162 34.938 24.75 1 96.12 195 LEU A O 1
ATOM 1435 N N . ALA A 1 196 ? -1.748 36.094 23.531 1 96.12 196 ALA A N 1
ATOM 1436 C CA . ALA A 1 196 ? -1.231 36.875 24.641 1 96.12 196 ALA A CA 1
ATOM 1437 C C . ALA A 1 196 ? -1.568 38.344 24.469 1 96.12 196 ALA A C 1
ATOM 1439 O O . ALA A 1 196 ? -1.501 38.875 23.359 1 96.12 196 ALA A O 1
ATOM 1440 N N . VAL A 1 197 ? -1.946 39 25.516 1 93.5 197 VAL A N 1
ATOM 1441 C CA . VAL A 1 197 ? -2.283 40.406 25.547 1 93.5 197 VAL A CA 1
ATOM 1442 C C . VAL A 1 197 ? -1.561 41.094 26.703 1 93.5 197 VAL A C 1
ATOM 1444 O O . VAL A 1 197 ? -1.611 40.625 27.844 1 93.5 197 VAL A O 1
ATOM 1447 N N . TRP A 1 198 ? -0.829 42.188 26.422 1 91.81 198 TRP A N 1
ATOM 1448 C CA . TRP A 1 198 ? -0.142 42.906 27.5 1 91.81 198 TRP A CA 1
ATOM 1449 C C . TRP A 1 198 ? 0.07 44.375 27.125 1 91.81 198 TRP A C 1
ATOM 1451 O O . TRP A 1 198 ? 0.141 44.719 25.953 1 91.81 198 TRP A O 1
ATOM 1461 N N . PRO A 1 199 ? 0.078 45.156 28.141 1 88.44 199 PRO A N 1
ATOM 1462 C CA . PRO A 1 199 ? 0.404 46.562 27.891 1 88.44 199 PRO A CA 1
ATOM 1463 C C . PRO A 1 199 ? 1.886 46.781 27.609 1 88.44 199 PRO A C 1
ATOM 1465 O O . PRO A 1 199 ? 2.74 46.094 28.156 1 88.44 199 PRO A O 1
ATOM 1468 N N . HIS A 1 200 ? 2.143 47.656 26.766 1 88.06 200 HIS A N 1
ATOM 1469 C CA . HIS A 1 200 ? 3.514 48 26.406 1 88.06 200 HIS A CA 1
ATOM 1470 C C . HIS A 1 200 ? 3.604 49.438 25.891 1 88.06 200 HIS A C 1
ATOM 1472 O O . HIS A 1 200 ? 3.02 49.75 24.859 1 88.06 200 HIS A O 1
ATOM 1478 N N . ASP A 1 201 ? 4.375 50.25 26.594 1 84.38 201 ASP A N 1
ATOM 1479 C CA . ASP A 1 201 ? 4.703 51.594 26.156 1 84.38 201 ASP A CA 1
ATOM 1480 C C . ASP A 1 201 ? 3.445 52.344 25.719 1 84.38 201 ASP A C 1
ATOM 1482 O O . ASP A 1 201 ? 3.387 52.906 24.625 1 84.38 201 ASP A O 1
ATOM 1486 N N . GLY A 1 202 ? 2.428 52.312 26.469 1 79.62 202 GLY A N 1
ATOM 1487 C CA . GLY A 1 202 ? 1.208 53.062 26.25 1 79.62 202 GLY A CA 1
ATOM 1488 C C . GLY A 1 202 ? 0.247 52.406 25.297 1 79.62 202 GLY A C 1
ATOM 1489 O O . GLY A 1 202 ? -0.847 52.906 25.047 1 79.62 202 GLY A O 1
ATOM 1490 N N . ALA A 1 203 ? 0.727 51.312 24.703 1 87.12 203 ALA A N 1
ATOM 1491 C CA . ALA A 1 203 ? -0.123 50.531 23.812 1 87.12 203 ALA A CA 1
ATOM 1492 C C . ALA A 1 203 ? -0.456 49.188 24.406 1 87.12 203 ALA A C 1
ATOM 1494 O O . ALA A 1 203 ? 0.041 48.812 25.484 1 87.12 203 ALA A O 1
ATOM 1495 N N . VAL A 1 204 ? -1.419 48.594 23.812 1 89.38 204 VAL A N 1
ATOM 1496 C CA . VAL A 1 204 ? -1.694 47.188 24.094 1 89.38 204 VAL A CA 1
ATOM 1497 C C . VAL A 1 204 ? -1.211 46.312 22.938 1 89.38 204 VAL A C 1
ATOM 1499 O O . VAL A 1 204 ? -1.53 46.594 21.781 1 89.38 204 VAL A O 1
ATOM 1502 N N . LEU A 1 205 ? -0.344 45.375 23.281 1 93.69 205 LEU A N 1
ATOM 1503 C CA . LEU A 1 205 ? 0.116 44.406 22.297 1 93.69 205 LEU A CA 1
ATOM 1504 C C . LEU A 1 205 ? -0.675 43.094 22.391 1 93.69 205 LEU A C 1
ATOM 1506 O O . LEU A 1 205 ? -1.003 42.656 23.5 1 93.69 205 LEU A O 1
ATOM 1510 N N . VAL A 1 206 ? -1.038 42.594 21.25 1 93.88 206 VAL A N 1
ATOM 1511 C CA . VAL A 1 206 ? -1.675 41.281 21.109 1 93.88 206 VAL A CA 1
ATOM 1512 C C . VAL A 1 206 ? -0.843 40.406 20.172 1 93.88 206 VAL A C 1
ATOM 1514 O O . VAL A 1 206 ? -0.485 40.812 19.078 1 93.88 206 VAL A O 1
ATOM 1517 N N . ALA A 1 207 ? -0.46 39.25 20.594 1 96.25 207 ALA A N 1
ATOM 1518 C CA . ALA A 1 207 ? 0.268 38.312 19.75 1 96.25 207 ALA A CA 1
ATOM 1519 C C . ALA A 1 207 ? -0.19 36.875 20.016 1 96.25 207 ALA A C 1
ATOM 1521 O O . ALA A 1 207 ? -0.558 36.531 21.141 1 96.25 207 ALA A O 1
ATOM 1522 N N . GLY A 1 208 ? -0.202 36.125 18.984 1 96.06 208 GLY A N 1
ATOM 1523 C CA . GLY A 1 208 ? -0.628 34.75 19.109 1 96.06 208 GLY A CA 1
ATOM 1524 C C . GLY A 1 208 ? -0.369 33.938 17.859 1 96.06 208 GLY A C 1
ATOM 1525 O O . GLY A 1 208 ? 0.17 34.438 16.875 1 96.06 208 GLY A O 1
ATOM 1526 N N . GLY A 1 209 ? -0.71 32.719 17.984 1 96.06 209 GLY A N 1
ATOM 1527 C CA . GLY A 1 209 ? -0.553 31.781 16.875 1 96.06 209 GLY A CA 1
ATOM 1528 C C . GLY A 1 209 ? -1.253 30.453 17.094 1 96.06 209 GLY A C 1
ATOM 1529 O O . GLY A 1 209 ? -1.828 30.219 18.156 1 96.06 209 GLY A O 1
ATOM 1530 N N . ALA A 1 210 ? -1.304 29.781 16.047 1 95.81 210 ALA A N 1
ATOM 1531 C CA . ALA A 1 210 ? -1.884 28.453 16.047 1 95.81 210 ALA A CA 1
ATOM 1532 C C . ALA A 1 210 ? -0.97 27.453 15.344 1 95.81 210 ALA A C 1
ATOM 1534 O O . ALA A 1 210 ? -0.208 27.828 14.445 1 95.81 210 ALA A O 1
ATOM 1535 N N . TYR A 1 211 ? -0.982 26.25 15.734 1 96.62 211 TYR A N 1
ATOM 1536 C CA . TYR A 1 211 ? -0.111 25.188 15.242 1 96.62 211 TYR A CA 1
ATOM 1537 C C . TYR A 1 211 ? -0.734 23.828 15.469 1 96.62 211 TYR A C 1
ATOM 1539 O O . TYR A 1 211 ? -1.64 23.672 16.297 1 96.62 211 TYR A O 1
ATOM 1547 N N . PRO A 1 212 ? -0.25 22.828 14.773 1 95.25 212 PRO A N 1
ATOM 1548 C CA . PRO A 1 212 ? -0.745 21.484 15.023 1 95.25 212 PRO A CA 1
ATOM 1549 C C . PRO A 1 212 ? -0.438 20.984 16.438 1 95.25 212 PRO A C 1
ATOM 1551 O O . PRO A 1 212 ? 0.697 21.109 16.906 1 95.25 212 PRO A O 1
ATOM 1554 N N . ALA A 1 213 ? -1.446 20.422 17.031 1 96.75 213 ALA A N 1
ATOM 1555 C CA . ALA A 1 213 ? -1.333 20.047 18.438 1 96.75 213 ALA A CA 1
ATOM 1556 C C . ALA A 1 213 ? -0.955 18.578 18.578 1 96.75 213 ALA A C 1
ATOM 1558 O O . ALA A 1 213 ? -0.577 18.125 19.656 1 96.75 213 ALA A O 1
ATOM 1559 N N . GLU A 1 214 ? -1.082 17.828 17.484 1 94.88 214 GLU A N 1
ATOM 1560 C CA . GLU A 1 214 ? -0.753 16.406 17.484 1 94.88 214 GLU A CA 1
ATOM 1561 C C . GLU A 1 214 ? -0.226 15.961 16.125 1 94.88 214 GLU A C 1
ATOM 1563 O O . GLU A 1 214 ? -0.492 16.609 15.117 1 94.88 214 GLU A O 1
ATOM 1568 N N . ASN A 1 215 ? 0.555 14.945 16.234 1 93.81 215 ASN A N 1
ATOM 1569 C CA . ASN A 1 215 ? 0.971 14.344 14.977 1 93.81 215 ASN A CA 1
ATOM 1570 C C . ASN A 1 215 ? -0.152 13.523 14.352 1 93.81 215 ASN A C 1
ATOM 1572 O O . ASN A 1 215 ? -1.117 13.164 15.031 1 93.81 215 ASN A O 1
ATOM 1576 N N . VAL A 1 216 ? -0.017 13.414 13.039 1 90.25 216 VAL A N 1
ATOM 1577 C CA . VAL A 1 216 ? -0.958 12.57 12.305 1 90.25 216 VAL A CA 1
ATOM 1578 C C . VAL A 1 216 ? -0.266 11.281 11.867 1 90.25 216 VAL A C 1
ATOM 1580 O O . VAL A 1 216 ? 0.693 11.312 11.094 1 90.25 216 VAL A O 1
ATOM 1583 N N . GLU A 1 217 ? -0.706 10.211 12.414 1 90.88 217 GLU A N 1
ATOM 1584 C CA . GLU A 1 217 ? -0.264 8.875 12.031 1 90.88 217 GLU A CA 1
ATOM 1585 C C . GLU A 1 217 ? -1.452 7.965 11.734 1 90.88 217 GLU A C 1
ATOM 1587 O O . GLU A 1 217 ? -2.359 7.836 12.562 1 90.88 217 GLU A O 1
ATOM 1592 N N . GLU A 1 218 ? -1.415 7.418 10.555 1 87.75 218 GLU A N 1
ATOM 1593 C CA . GLU A 1 218 ? -2.508 6.531 10.164 1 87.75 218 GLU A CA 1
ATOM 1594 C C . GLU A 1 218 ? -2.004 5.379 9.305 1 87.75 218 GLU A C 1
ATOM 1596 O O . GLU A 1 218 ? -1.07 5.547 8.516 1 87.75 218 GLU A O 1
ATOM 1601 N N . THR A 1 219 ? -2.539 4.227 9.531 1 89.88 219 THR A N 1
ATOM 1602 C CA . THR A 1 219 ? -2.275 3.059 8.703 1 89.88 219 THR A CA 1
ATOM 1603 C C . THR A 1 219 ? -3.58 2.449 8.195 1 89.88 219 THR A C 1
ATOM 1605 O O . THR A 1 219 ? -4.516 2.238 8.977 1 89.88 219 THR A O 1
ATOM 1608 N N . VAL A 1 220 ? -3.607 2.25 6.906 1 85.19 220 VAL A N 1
ATOM 1609 C CA . VAL A 1 220 ? -4.77 1.593 6.32 1 85.19 220 VAL A CA 1
ATOM 1610 C C . VAL A 1 220 ? -4.324 0.389 5.496 1 85.19 220 VAL A C 1
ATOM 1612 O O . VAL A 1 220 ? -3.33 0.462 4.77 1 85.19 220 VAL A O 1
ATOM 1615 N N . THR A 1 221 ? -5.004 -0.673 5.73 1 87.56 221 THR A N 1
ATOM 1616 C CA . THR A 1 221 ? -4.742 -1.891 4.969 1 87.56 221 THR A CA 1
ATOM 1617 C C . THR A 1 221 ? -5.996 -2.332 4.215 1 87.56 221 THR A C 1
ATOM 1619 O O . THR A 1 221 ? -7.094 -2.326 4.77 1 87.56 221 THR A O 1
ATOM 1622 N N . GLU A 1 222 ? -5.82 -2.588 2.982 1 83.62 222 GLU A N 1
ATOM 1623 C CA . GLU A 1 222 ? -6.918 -3.09 2.168 1 83.62 222 GLU A CA 1
ATOM 1624 C C . GLU A 1 222 ? -6.551 -4.414 1.5 1 83.62 222 GLU A C 1
ATOM 1626 O O . GLU A 1 222 ? -5.441 -4.566 0.981 1 83.62 222 GLU A O 1
ATOM 1631 N N . GLU A 1 223 ? -7.465 -5.27 1.666 1 88.44 223 GLU A N 1
ATOM 1632 C CA . GLU A 1 223 ? -7.324 -6.504 0.904 1 88.44 223 GLU A CA 1
ATOM 1633 C C . GLU A 1 223 ? -7.914 -6.359 -0.495 1 88.44 223 GLU A C 1
ATOM 1635 O O . GLU A 1 223 ? -9.141 -6.324 -0.659 1 88.44 223 GLU A O 1
ATOM 1640 N N . LEU A 1 224 ? -7.078 -6.246 -1.485 1 81.81 224 LEU A N 1
ATOM 1641 C CA . LEU A 1 224 ? -7.555 -6.082 -2.854 1 81.81 224 LEU A CA 1
ATOM 1642 C C . LEU A 1 224 ? -8.062 -7.406 -3.414 1 81.81 224 LEU A C 1
ATOM 1644 O O . LEU A 1 224 ? -8.961 -7.422 -4.266 1 81.81 224 LEU A O 1
ATOM 1648 N N . SER A 1 225 ? -7.445 -8.453 -2.953 1 86.5 225 SER A N 1
ATOM 1649 C CA . SER A 1 225 ? -7.832 -9.82 -3.268 1 86.5 225 SER A CA 1
ATOM 1650 C C . SER A 1 225 ? -7.398 -10.789 -2.168 1 86.5 225 SER A C 1
ATOM 1652 O O . SER A 1 225 ? -6.84 -10.367 -1.153 1 86.5 225 SER A O 1
ATOM 1654 N N . GLU A 1 226 ? -7.699 -12.078 -2.41 1 91.69 226 GLU A N 1
ATOM 1655 C CA . GLU A 1 226 ? -7.258 -13.078 -1.442 1 91.69 226 GLU A CA 1
ATOM 1656 C C . GLU A 1 226 ? -5.734 -13.148 -1.375 1 91.69 226 GLU A C 1
ATOM 1658 O O . GLU A 1 226 ? -5.176 -13.656 -0.401 1 91.69 226 GLU A O 1
ATOM 1663 N N . ALA A 1 227 ? -5.062 -12.625 -2.355 1 91.56 227 ALA A N 1
ATOM 1664 C CA . ALA A 1 227 ? -3.615 -12.805 -2.438 1 91.56 227 ALA A CA 1
ATOM 1665 C C . ALA A 1 227 ? -2.883 -11.477 -2.264 1 91.56 227 ALA A C 1
ATOM 1667 O O . ALA A 1 227 ? -1.671 -11.453 -2.041 1 91.56 227 ALA A O 1
ATOM 1668 N N . ILE A 1 228 ? -3.621 -10.414 -2.43 1 87.38 228 ILE A N 1
ATOM 1669 C CA . ILE A 1 228 ? -2.951 -9.117 -2.48 1 87.38 228 ILE A CA 1
ATOM 1670 C C . ILE A 1 228 ? -3.486 -8.211 -1.372 1 87.38 228 ILE A C 1
ATOM 1672 O O . ILE A 1 228 ? -4.695 -7.973 -1.287 1 87.38 228 ILE A O 1
ATOM 1676 N N . THR A 1 229 ? -2.641 -7.812 -0.569 1 90.31 229 THR A N 1
ATOM 1677 C CA . THR A 1 229 ? -2.949 -6.824 0.458 1 90.31 229 THR A CA 1
ATOM 1678 C C . THR A 1 229 ? -2.072 -5.586 0.296 1 90.31 229 THR A C 1
ATOM 1680 O O . THR A 1 229 ? -0.877 -5.695 0.02 1 90.31 229 THR A O 1
ATOM 1683 N N . VAL A 1 230 ? -2.701 -4.473 0.399 1 85.62 230 VAL A N 1
ATOM 1684 C CA . VAL A 1 230 ? -1.981 -3.207 0.305 1 85.62 230 VAL A CA 1
ATOM 1685 C C . VAL A 1 230 ? -2.102 -2.443 1.622 1 85.62 230 VAL A C 1
ATOM 1687 O O . VAL A 1 230 ? -3.197 -2.322 2.178 1 85.62 230 VAL A O 1
ATOM 1690 N N . THR A 1 231 ? -1.03 -2.006 2.107 1 88.06 231 THR A N 1
ATOM 1691 C CA . THR A 1 231 ? -0.985 -1.199 3.32 1 88.06 231 THR A CA 1
ATOM 1692 C C . THR A 1 231 ? -0.373 0.17 3.039 1 88.06 231 THR A C 1
ATOM 1694 O O . THR A 1 231 ? 0.678 0.267 2.402 1 88.06 231 THR A O 1
ATOM 1697 N N . VAL A 1 232 ? -1.049 1.17 3.395 1 86 232 VAL A N 1
ATOM 1698 C CA . VAL A 1 232 ? -0.533 2.533 3.314 1 86 232 VAL A CA 1
ATOM 1699 C C . VAL A 1 232 ? -0.294 3.078 4.723 1 86 232 VAL A C 1
ATOM 1701 O O . VAL A 1 232 ? -1.189 3.041 5.566 1 86 232 VAL A O 1
ATOM 1704 N N . ASP A 1 233 ? 0.875 3.508 4.914 1 89.81 233 ASP A N 1
ATOM 1705 C CA . ASP A 1 233 ? 1.249 4.133 6.18 1 89.81 233 ASP A CA 1
ATOM 1706 C C . ASP A 1 233 ? 1.485 5.633 6.004 1 89.81 233 ASP A C 1
ATOM 1708 O O . ASP A 1 233 ? 2.225 6.047 5.109 1 89.81 233 ASP A O 1
ATOM 1712 N N . LEU A 1 234 ? 0.8 6.34 6.805 1 89.38 234 LEU A N 1
ATOM 1713 C CA . LEU A 1 234 ? 0.973 7.789 6.824 1 89.38 234 LEU A CA 1
ATOM 1714 C C . LEU A 1 234 ? 1.53 8.25 8.164 1 89.38 234 LEU A C 1
ATOM 1716 O O . LEU A 1 234 ? 1.018 7.875 9.219 1 89.38 234 LEU A O 1
ATOM 1720 N N . ASP A 1 235 ? 2.619 8.984 8.109 1 93.12 235 ASP A N 1
ATOM 1721 C CA . ASP A 1 235 ? 3.193 9.688 9.25 1 93.12 235 ASP A CA 1
ATOM 1722 C C . ASP A 1 235 ? 3.688 11.078 8.852 1 93.12 235 ASP A C 1
ATOM 1724 O O . ASP A 1 235 ? 4.742 11.211 8.227 1 93.12 235 ASP A O 1
ATOM 1728 N N . LEU A 1 236 ? 2.971 12.039 9.227 1 91.44 236 LEU A N 1
ATOM 1729 C CA . LEU A 1 236 ? 3.334 13.391 8.82 1 91.44 236 LEU A CA 1
ATOM 1730 C C . LEU A 1 236 ? 4.539 13.891 9.609 1 91.44 236 LEU A C 1
ATOM 1732 O O . LEU A 1 236 ? 5.168 14.883 9.234 1 91.44 236 LEU A O 1
ATOM 1736 N N . GLY A 1 237 ? 4.809 13.242 10.727 1 94.19 237 GLY A N 1
ATOM 1737 C CA . GLY A 1 237 ? 5.969 13.625 11.516 1 94.19 237 GLY A CA 1
ATOM 1738 C C . GLY A 1 237 ? 5.844 15.008 12.125 1 94.19 237 GLY A C 1
ATOM 1739 O O . GLY A 1 237 ? 6.828 15.742 12.234 1 94.19 237 GLY A O 1
ATOM 1740 N N . LEU A 1 238 ? 4.629 15.422 12.438 1 95.06 238 LEU A N 1
ATOM 1741 C CA . LEU A 1 238 ? 4.43 16.719 13.062 1 95.06 238 LEU A CA 1
ATOM 1742 C C . LEU A 1 238 ? 5.02 16.75 14.469 1 95.06 238 LEU A C 1
ATOM 1744 O O . LEU A 1 238 ? 4.977 15.75 15.18 1 95.06 238 LEU A O 1
ATOM 1748 N N . GLU A 1 239 ? 5.574 17.938 14.836 1 96.38 239 GLU A N 1
ATOM 1749 C CA . GLU A 1 239 ? 6.219 18.141 16.125 1 96.38 239 GLU A CA 1
ATOM 1750 C C . GLU A 1 239 ? 5.5 19.203 16.953 1 96.38 239 GLU A C 1
ATOM 1752 O O . GLU A 1 239 ? 6.008 20.312 17.109 1 96.38 239 GLU A O 1
ATOM 1757 N N . PRO A 1 240 ? 4.477 18.844 17.641 1 97 240 PRO A N 1
ATOM 1758 C CA . PRO A 1 240 ? 3.625 19.812 18.344 1 97 240 PRO A CA 1
ATOM 1759 C C . PRO A 1 240 ? 4.387 20.641 19.375 1 97 240 PRO A C 1
ATOM 1761 O O . PRO A 1 240 ? 4.227 21.859 19.438 1 97 240 PRO A O 1
ATOM 1764 N N . GLU A 1 241 ? 5.227 20.016 20.188 1 97.19 241 GLU A N 1
ATOM 1765 C CA . GLU A 1 241 ? 5.938 20.75 21.234 1 97.19 241 GLU A CA 1
ATOM 1766 C C . GLU A 1 241 ? 6.906 21.766 20.641 1 97.19 241 GLU A C 1
ATOM 1768 O O . GLU A 1 241 ? 7.055 22.875 21.156 1 97.19 241 GLU A O 1
ATOM 1773 N N . ARG A 1 242 ? 7.492 21.359 19.609 1 97.19 242 ARG A N 1
ATOM 1774 C CA . ARG A 1 242 ? 8.406 22.281 18.938 1 97.19 242 ARG A CA 1
ATOM 1775 C C . ARG A 1 242 ? 7.652 23.484 18.375 1 97.19 242 ARG A C 1
ATOM 1777 O O . ARG A 1 242 ? 8.117 24.609 18.484 1 97.19 242 ARG A O 1
ATOM 1784 N N . TYR A 1 243 ? 6.492 23.234 17.75 1 97.56 243 TYR A N 1
ATOM 1785 C CA . TYR A 1 243 ? 5.691 24.312 17.188 1 97.56 243 TYR A CA 1
ATOM 1786 C C . TYR A 1 243 ? 5.215 25.266 18.281 1 97.56 243 TYR A C 1
ATOM 1788 O O . TYR A 1 243 ? 5.254 26.484 18.109 1 97.56 243 TYR A O 1
ATOM 1796 N N . ARG A 1 244 ? 4.844 24.656 19.359 1 97.19 244 ARG A N 1
ATOM 1797 C CA . ARG A 1 244 ? 4.391 25.469 20.484 1 97.19 244 ARG A CA 1
ATOM 1798 C C . ARG A 1 244 ? 5.492 26.406 20.969 1 97.19 244 ARG A C 1
ATOM 1800 O O . ARG A 1 244 ? 5.266 27.609 21.141 1 97.19 244 ARG A O 1
ATOM 1807 N N . GLU A 1 245 ? 6.594 25.906 21.156 1 97.19 245 GLU A N 1
ATOM 1808 C CA . GLU A 1 245 ? 7.715 26.719 21.641 1 97.19 245 GLU A CA 1
ATOM 1809 C C . GLU A 1 245 ? 8.086 27.797 20.625 1 97.19 245 GLU A C 1
ATOM 1811 O O . GLU A 1 245 ? 8.438 28.922 21.016 1 97.19 245 GLU A O 1
ATOM 1816 N N . GLU A 1 246 ? 8.023 27.406 19.406 1 97.88 246 GLU A N 1
ATOM 1817 C CA . GLU A 1 246 ? 8.328 28.375 18.375 1 97.88 246 GLU A CA 1
ATOM 1818 C C . GLU A 1 246 ? 7.34 29.547 18.391 1 97.88 246 GLU A C 1
ATOM 1820 O O . GLU A 1 246 ? 7.742 30.703 18.391 1 97.88 246 GLU A O 1
ATOM 1825 N N . VAL A 1 247 ? 6.066 29.25 18.422 1 97.62 247 VAL A N 1
ATOM 1826 C CA . VAL A 1 247 ? 5.035 30.297 18.438 1 97.62 247 VAL A CA 1
ATOM 1827 C C . VAL A 1 247 ? 5.164 31.141 19.703 1 97.62 247 VAL A C 1
ATOM 1829 O O . VAL A 1 247 ? 5.102 32.375 19.641 1 97.62 247 VAL A O 1
ATOM 1832 N N . ARG A 1 248 ? 5.41 30.516 20.812 1 97.5 248 ARG A N 1
ATOM 1833 C CA . ARG A 1 248 ? 5.523 31.281 22.062 1 97.5 248 ARG A CA 1
ATOM 1834 C C . ARG A 1 248 ? 6.773 32.156 22.047 1 97.5 248 ARG A C 1
ATOM 1836 O O . ARG A 1 248 ? 6.762 33.25 22.594 1 97.5 248 ARG A O 1
ATOM 1843 N N . SER A 1 249 ? 7.828 31.594 21.531 1 98.06 249 SER A N 1
ATOM 1844 C CA . SER A 1 249 ? 9.031 32.406 21.391 1 98.06 249 SER A CA 1
ATOM 1845 C C . SER A 1 249 ? 8.758 33.656 20.562 1 98.06 249 SER A C 1
ATOM 1847 O O . SER A 1 249 ? 9.227 34.75 20.891 1 98.06 249 SER A O 1
ATOM 1849 N N . LEU A 1 250 ? 8.039 33.5 19.438 1 98.56 250 LEU A N 1
ATOM 1850 C CA . LEU A 1 250 ? 7.68 34.625 18.609 1 98.56 250 LEU A CA 1
ATOM 1851 C C . LEU A 1 250 ? 6.84 35.625 19.391 1 98.56 250 LEU A C 1
ATOM 1853 O O . LEU A 1 250 ? 7.094 36.844 19.328 1 98.56 250 LEU A O 1
ATOM 1857 N N . VAL A 1 251 ? 5.918 35.125 20.125 1 98 251 VAL A N 1
ATOM 1858 C CA . VAL A 1 251 ? 5.043 35.969 20.922 1 98 251 VAL A CA 1
ATOM 1859 C C . VAL A 1 251 ? 5.867 36.75 21.938 1 98 251 VAL A C 1
ATOM 1861 O O . VAL A 1 251 ? 5.691 37.969 22.078 1 98 251 VAL A O 1
ATOM 1864 N N . ARG A 1 252 ? 6.793 36.125 22.578 1 97.94 252 ARG A N 1
ATOM 1865 C CA . ARG A 1 252 ? 7.609 36.75 23.609 1 97.94 252 ARG A CA 1
ATOM 1866 C C . ARG A 1 252 ? 8.438 37.906 23.016 1 97.94 252 ARG A C 1
ATOM 1868 O O . ARG A 1 252 ? 8.734 38.875 23.703 1 97.94 252 ARG A O 1
ATOM 1875 N N . GLY A 1 253 ? 8.711 37.75 21.797 1 97.38 253 GLY A N 1
ATOM 1876 C CA . GLY A 1 253 ? 9.609 38.719 21.172 1 97.38 253 GLY A CA 1
ATOM 1877 C C . GLY A 1 253 ? 8.898 39.906 20.594 1 97.38 253 GLY A C 1
ATOM 1878 O O . GLY A 1 253 ? 9.539 40.812 20.078 1 97.38 253 GLY A O 1
ATOM 1879 N N . VAL A 1 254 ? 7.598 39.969 20.656 1 97.56 254 VAL A N 1
ATOM 1880 C CA . VAL A 1 254 ? 6.828 41.062 20.078 1 97.56 254 VAL A CA 1
ATOM 1881 C C . VAL A 1 254 ? 6.941 42.281 20.984 1 97.56 254 VAL A C 1
ATOM 1883 O O . VAL A 1 254 ? 6.855 42.188 22.219 1 97.56 254 VAL A O 1
ATOM 1886 N N . THR A 1 255 ? 7.219 43.5 20.391 1 94.56 255 THR A N 1
ATOM 1887 C CA . THR A 1 255 ? 7.258 44.75 21.141 1 94.56 255 THR A CA 1
ATOM 1888 C C . THR A 1 255 ? 6.574 45.875 20.344 1 94.56 255 THR A C 1
ATOM 1890 O O . THR A 1 255 ? 6.449 45.781 19.125 1 94.56 255 THR A O 1
ATOM 1893 N N . MET B 1 1 ? 45.062 -55.531 -68.938 1 21.31 1 MET B N 1
ATOM 1894 C CA . MET B 1 1 ? 44.094 -56.625 -68.75 1 21.31 1 MET B CA 1
ATOM 1895 C C . MET B 1 1 ? 43.25 -56.375 -67.5 1 21.31 1 MET B C 1
ATOM 1897 O O . MET B 1 1 ? 43.625 -56.781 -66.438 1 21.31 1 MET B O 1
ATOM 1901 N N . ASP B 1 2 ? 42.781 -55.156 -67.25 1 22.05 2 ASP B N 1
ATOM 1902 C CA . ASP B 1 2 ? 42.375 -54.469 -66.062 1 22.05 2 ASP B CA 1
ATOM 1903 C C . ASP B 1 2 ? 41.031 -54.969 -65.562 1 22.05 2 ASP B C 1
ATOM 1905 O O . ASP B 1 2 ? 40.062 -55.062 -66.312 1 22.05 2 ASP B O 1
ATOM 1909 N N . ARG B 1 3 ? 41 -55.938 -64.5 1 20.02 3 ARG B N 1
ATOM 1910 C CA . ARG B 1 3 ? 40.031 -56.812 -63.906 1 20.02 3 ARG B CA 1
ATOM 1911 C C . ARG B 1 3 ? 38.844 -56.031 -63.344 1 20.02 3 ARG B C 1
ATOM 1913 O O . ARG B 1 3 ? 38.812 -55.75 -62.125 1 20.02 3 ARG B O 1
ATOM 1920 N N . ARG B 1 4 ? 38.625 -54.938 -63.906 1 26.95 4 ARG B N 1
ATOM 1921 C CA . ARG B 1 4 ? 37.625 -53.969 -63.531 1 26.95 4 ARG B CA 1
ATOM 1922 C C . ARG B 1 4 ? 36.219 -54.625 -63.469 1 26.95 4 ARG B C 1
ATOM 1924 O O . ARG B 1 4 ? 35.219 -53.938 -63.562 1 26.95 4 ARG B O 1
ATOM 1931 N N . ASP B 1 5 ? 36.188 -56.031 -63.406 1 16.77 5 ASP B N 1
ATOM 1932 C CA . ASP B 1 5 ? 34.938 -56.719 -63.594 1 16.77 5 ASP B CA 1
ATOM 1933 C C . ASP B 1 5 ? 34.031 -56.562 -62.375 1 16.77 5 ASP B C 1
ATOM 1935 O O . ASP B 1 5 ? 34.125 -57.312 -61.406 1 16.77 5 ASP B O 1
ATOM 1939 N N . PHE B 1 6 ? 33.969 -55.312 -61.656 1 21.67 6 PHE B N 1
ATOM 1940 C CA . PHE B 1 6 ? 33.188 -55.031 -60.469 1 21.67 6 PHE B CA 1
ATOM 1941 C C . PHE B 1 6 ? 31.734 -55.438 -60.688 1 21.67 6 PHE B C 1
ATOM 1943 O O . PHE B 1 6 ? 31.094 -55.031 -61.656 1 21.67 6 PHE B O 1
ATOM 1950 N N . LEU B 1 7 ? 31.297 -56.562 -60 1 19.88 7 LEU B N 1
ATOM 1951 C CA . LEU B 1 7 ? 30.156 -57.438 -59.844 1 19.88 7 LEU B CA 1
ATOM 1952 C C . LEU B 1 7 ? 28.906 -56.688 -59.438 1 19.88 7 LEU B C 1
ATOM 1954 O O . LEU B 1 7 ? 28.859 -56.125 -58.344 1 19.88 7 LEU B O 1
ATOM 1958 N N . ALA B 1 8 ? 28.172 -55.938 -60.219 1 21.45 8 ALA B N 1
ATOM 1959 C CA . ALA B 1 8 ? 26.969 -55.094 -60.344 1 21.45 8 ALA B CA 1
ATOM 1960 C C . ALA B 1 8 ? 25.797 -55.719 -59.594 1 21.45 8 ALA B C 1
ATOM 1962 O O . ALA B 1 8 ? 25.828 -56.906 -59.25 1 21.45 8 ALA B O 1
ATOM 1963 N N . PHE B 1 9 ? 24.344 -55.594 -60.062 1 18.55 9 PHE B N 1
ATOM 1964 C CA . PHE B 1 9 ? 23.062 -54.938 -59.938 1 18.55 9 PHE B CA 1
ATOM 1965 C C . PHE B 1 9 ? 22.016 -55.875 -59.312 1 18.55 9 PHE B C 1
ATOM 1967 O O . PHE B 1 9 ? 22.219 -57.094 -59.312 1 18.55 9 PHE B O 1
ATOM 1974 N N . ALA B 1 10 ? 20.547 -55.438 -59.438 1 22.02 10 ALA B N 1
ATOM 1975 C CA . ALA B 1 10 ? 19.125 -55.438 -59.094 1 22.02 10 ALA B CA 1
ATOM 1976 C C . ALA B 1 10 ? 18.438 -56.719 -59.531 1 22.02 10 ALA B C 1
ATOM 1978 O O . ALA B 1 10 ? 17.938 -56.812 -60.656 1 22.02 10 ALA B O 1
ATOM 1979 N N . GLY B 1 11 ? 18.969 -57.812 -59.5 1 22.44 11 GLY B N 1
ATOM 1980 C CA . GLY B 1 11 ? 18.031 -58.781 -60.062 1 22.44 11 GLY B CA 1
ATOM 1981 C C . GLY B 1 11 ? 16.75 -58.875 -59.25 1 22.44 11 GLY B C 1
ATOM 1982 O O . GLY B 1 11 ? 16.672 -58.406 -58.125 1 22.44 11 GLY B O 1
ATOM 1983 N N . THR B 1 12 ? 15.461 -59.469 -59.875 1 26.06 12 THR B N 1
ATOM 1984 C CA . THR B 1 12 ? 14.016 -59.688 -59.875 1 26.06 12 THR B CA 1
ATOM 1985 C C . THR B 1 12 ? 13.586 -60.531 -58.688 1 26.06 12 THR B C 1
ATOM 1987 O O . THR B 1 12 ? 12.633 -61.312 -58.812 1 26.06 12 THR B O 1
ATOM 1990 N N . GLY B 1 13 ? 14.305 -60.781 -57.656 1 24.25 13 GLY B N 1
ATOM 1991 C CA . GLY B 1 13 ? 13.93 -61.844 -56.75 1 24.25 13 GLY B CA 1
ATOM 1992 C C . GLY B 1 13 ? 12.516 -61.719 -56.219 1 24.25 13 GLY B C 1
ATOM 1993 O O . GLY B 1 13 ? 11.938 -60.625 -56.219 1 24.25 13 GLY B O 1
ATOM 1994 N N . ALA B 1 14 ? 11.719 -62.875 -55.969 1 25.72 14 ALA B N 1
ATOM 1995 C CA . ALA B 1 14 ? 10.352 -63.25 -55.625 1 25.72 14 ALA B CA 1
ATOM 1996 C C . ALA B 1 14 ? 9.898 -62.594 -54.344 1 25.72 14 ALA B C 1
ATOM 1998 O O . ALA B 1 14 ? 10.367 -62.938 -53.25 1 25.72 14 ALA B O 1
ATOM 1999 N N . LEU B 1 15 ? 9.898 -61.188 -54.281 1 24.34 15 LEU B N 1
ATOM 2000 C CA . LEU B 1 15 ? 9.172 -60.438 -53.281 1 24.34 15 LEU B CA 1
ATOM 2001 C C . LEU B 1 15 ? 7.77 -61.031 -53.062 1 24.34 15 LEU B C 1
ATOM 2003 O O . LEU B 1 15 ? 6.906 -60.875 -53.938 1 24.34 15 LEU B O 1
ATOM 2007 N N . ALA B 1 16 ? 7.699 -62.312 -52.688 1 28.38 16 ALA B N 1
ATOM 2008 C CA . ALA B 1 16 ? 6.34 -62.719 -52.344 1 28.38 16 ALA B CA 1
ATOM 2009 C C . ALA B 1 16 ? 5.629 -61.625 -51.562 1 28.38 16 ALA B C 1
ATOM 2011 O O . ALA B 1 16 ? 6.211 -61.062 -50.625 1 28.38 16 ALA B O 1
ATOM 2012 N N . SER B 1 17 ? 4.699 -60.875 -52.125 1 26.42 17 SER B N 1
ATOM 2013 C CA . SER B 1 17 ? 3.678 -59.969 -51.656 1 26.42 17 SER B CA 1
ATOM 2014 C C . SER B 1 17 ? 3.027 -60.469 -50.375 1 26.42 17 SER B C 1
ATOM 2016 O O . SER B 1 17 ? 2.215 -61.375 -50.406 1 26.42 17 SER B O 1
ATOM 2018 N N . ILE B 1 18 ? 3.805 -60.844 -49.344 1 27.61 18 ILE B N 1
ATOM 2019 C CA . ILE B 1 18 ? 2.941 -61 -48.188 1 27.61 18 ILE B CA 1
ATOM 2020 C C . ILE B 1 18 ? 2.1 -59.75 -47.969 1 27.61 18 ILE B C 1
ATOM 2022 O O . ILE B 1 18 ? 2.605 -58.75 -47.5 1 27.61 18 ILE B O 1
ATOM 2026 N N . ALA B 1 19 ? 1.271 -59.25 -48.875 1 32.31 19 ALA B N 1
ATOM 2027 C CA . ALA B 1 19 ? 0.297 -58.156 -49.062 1 32.31 19 ALA B CA 1
ATOM 2028 C C . ALA B 1 19 ? -0.516 -57.938 -47.781 1 32.31 19 ALA B C 1
ATOM 2030 O O . ALA B 1 19 ? -0.991 -56.844 -47.531 1 32.31 19 ALA B O 1
ATOM 2031 N N . GLY B 1 20 ? -1.086 -59 -47.219 1 31.3 20 GLY B N 1
ATOM 2032 C CA . GLY B 1 20 ? -2.27 -58.812 -46.406 1 31.3 20 GLY B CA 1
ATOM 2033 C C . GLY B 1 20 ? -1.985 -58.062 -45.125 1 31.3 20 GLY B C 1
ATOM 2034 O O . GLY B 1 20 ? -2.912 -57.625 -44.406 1 31.3 20 GLY B O 1
ATOM 2035 N N . CYS B 1 21 ? -0.917 -58.375 -44.469 1 33.56 21 CYS B N 1
ATOM 2036 C CA . CYS B 1 21 ? -0.786 -57.906 -43.094 1 33.56 21 CYS B CA 1
ATOM 2037 C C . CYS B 1 21 ? -0.492 -56.438 -43 1 33.56 21 CYS B C 1
ATOM 2039 O O . CYS B 1 21 ? 0.263 -55.969 -42.156 1 33.56 21 CYS B O 1
ATOM 2041 N N . THR B 1 22 ? -0.483 -55.719 -44.062 1 35.16 22 THR B N 1
ATOM 2042 C CA . THR B 1 22 ? -0.311 -54.281 -43.781 1 35.16 22 THR B CA 1
ATOM 2043 C C . THR B 1 22 ? -1.354 -53.812 -42.75 1 35.16 22 THR B C 1
ATOM 2045 O O . THR B 1 22 ? -2.402 -53.281 -43.156 1 35.16 22 THR B O 1
ATOM 2048 N N . SER B 1 23 ? -1.865 -54.562 -41.844 1 37.47 23 SER B N 1
ATOM 2049 C CA . SER B 1 23 ? -2.896 -54.031 -40.969 1 37.47 23 SER B CA 1
ATOM 2050 C C . SER B 1 23 ? -2.447 -52.719 -40.312 1 37.47 23 SER B C 1
ATOM 2052 O O . SER B 1 23 ? -1.523 -52.719 -39.5 1 37.47 23 SER B O 1
ATOM 2054 N N . ALA B 1 24 ? -2.346 -51.625 -40.938 1 49.16 24 ALA B N 1
ATOM 2055 C CA . ALA B 1 24 ? -2.205 -50.281 -40.438 1 49.16 24 ALA B CA 1
ATOM 2056 C C . ALA B 1 24 ? -2.961 -50.094 -39.156 1 49.16 24 ALA B C 1
ATOM 2058 O O . ALA B 1 24 ? -4.031 -50.656 -38.938 1 49.16 24 ALA B O 1
ATOM 2059 N N . LEU B 1 25 ? -2.232 -49.969 -38.062 1 55.91 25 LEU B N 1
ATOM 2060 C CA . LEU B 1 25 ? -2.963 -49.625 -36.844 1 55.91 25 LEU B CA 1
ATOM 2061 C C . LEU B 1 25 ? -4.094 -48.656 -37.125 1 55.91 25 LEU B C 1
ATOM 2063 O O . LEU B 1 25 ? -3.904 -47.688 -37.844 1 55.91 25 LEU B O 1
ATOM 2067 N N . GLY B 1 26 ? -5.301 -49.188 -37.375 1 61.72 26 GLY B N 1
ATOM 2068 C CA . GLY B 1 26 ? -6.445 -48.281 -37.344 1 61.72 26 GLY B CA 1
ATOM 2069 C C . GLY B 1 26 ? -6.371 -47.281 -36.219 1 61.72 26 GLY B C 1
ATOM 2070 O O . GLY B 1 26 ? -5.281 -46.969 -35.719 1 61.72 26 GLY B O 1
ATOM 2071 N N . SER B 1 27 ? -7.438 -46.688 -35.844 1 76.31 27 SER B N 1
ATOM 2072 C CA . SER B 1 27 ? -7.586 -45.688 -34.812 1 76.31 27 SER B CA 1
ATOM 2073 C C . SER B 1 27 ? -7.238 -46.25 -33.438 1 76.31 27 SER B C 1
ATOM 2075 O O . SER B 1 27 ? -7.547 -47.406 -33.156 1 76.31 27 SER B O 1
ATOM 2077 N N . VAL B 1 28 ? -6.191 -45.625 -32.75 1 85.38 28 VAL B N 1
ATOM 2078 C CA . VAL B 1 28 ? -5.82 -46 -31.391 1 85.38 28 VAL B CA 1
ATOM 2079 C C . VAL B 1 28 ? -6.855 -45.469 -30.406 1 85.38 28 VAL B C 1
ATOM 2081 O O . VAL B 1 28 ? -7.305 -44.312 -30.531 1 85.38 28 VAL B O 1
ATOM 2084 N N . ALA B 1 29 ? -7.348 -46.344 -29.531 1 88.31 29 ALA B N 1
ATOM 2085 C CA . ALA B 1 29 ? -8.281 -45.906 -28.484 1 88.31 29 ALA B CA 1
ATOM 2086 C C . ALA B 1 29 ? -7.633 -44.875 -27.578 1 88.31 29 ALA B C 1
ATOM 2088 O O . ALA B 1 29 ? -6.43 -44.938 -27.328 1 88.31 29 ALA B O 1
ATOM 2089 N N . ALA B 1 30 ? -8.414 -43.969 -27.125 1 93.12 30 ALA B N 1
ATOM 2090 C CA . ALA B 1 30 ? -7.941 -43 -26.141 1 93.12 30 ALA B CA 1
ATOM 2091 C C . ALA B 1 30 ? -7.602 -43.688 -24.812 1 93.12 30 ALA B C 1
ATOM 2093 O O . ALA B 1 30 ? -8.195 -44.719 -24.469 1 93.12 30 ALA B O 1
ATOM 2094 N N . PRO B 1 31 ? -6.582 -43.156 -24.141 1 95.31 31 PRO B N 1
ATOM 2095 C CA . PRO B 1 31 ? -6.379 -43.688 -22.781 1 95.31 31 PRO B CA 1
ATOM 2096 C C . PRO B 1 31 ? -7.574 -43.438 -21.875 1 95.31 31 PRO B C 1
ATOM 2098 O O . PRO B 1 31 ? -8.281 -42.438 -22.031 1 95.31 31 PRO B O 1
ATOM 2101 N N . ASP B 1 32 ? -7.832 -44.406 -21 1 96.62 32 ASP B N 1
ATOM 2102 C CA . ASP B 1 32 ? -8.797 -44.156 -19.922 1 96.62 32 ASP B CA 1
ATOM 2103 C C . ASP B 1 32 ? -8.188 -43.312 -18.828 1 96.62 32 ASP B C 1
ATOM 2105 O O . ASP B 1 32 ? -7.098 -43.594 -18.328 1 96.62 32 ASP B O 1
ATOM 2109 N N . VAL B 1 33 ? -8.82 -42.219 -18.516 1 97.94 33 VAL B N 1
ATOM 2110 C CA . VAL B 1 33 ? -8.336 -41.312 -17.484 1 97.94 33 VAL B CA 1
ATOM 2111 C C . VAL B 1 33 ? -9.344 -41.25 -16.328 1 97.94 33 VAL B C 1
ATOM 2113 O O . VAL B 1 33 ? -10.523 -41.562 -16.516 1 97.94 33 VAL B O 1
ATOM 2116 N N . PRO B 1 34 ? -8.883 -40.938 -15.18 1 97.94 34 PRO B N 1
ATOM 2117 C CA . PRO B 1 34 ? -9.812 -40.781 -14.055 1 97.94 34 PRO B CA 1
ATOM 2118 C C . PRO B 1 34 ? -10.711 -39.562 -14.18 1 97.94 34 PRO B C 1
ATOM 2120 O O . PRO B 1 34 ? -10.453 -38.531 -13.555 1 97.94 34 PRO B O 1
ATOM 2123 N N . THR B 1 35 ? -11.781 -39.719 -14.812 1 97.25 35 THR B N 1
ATOM 2124 C CA . THR B 1 35 ? -12.656 -38.625 -15.203 1 97.25 35 THR B CA 1
ATOM 2125 C C . THR B 1 35 ? -13.25 -37.938 -13.969 1 97.25 35 THR B C 1
ATOM 2127 O O . THR B 1 35 ? -13.352 -36.719 -13.914 1 97.25 35 THR B O 1
ATOM 2130 N N . ASP B 1 36 ? -13.594 -38.719 -12.969 1 96.75 36 ASP B N 1
ATOM 2131 C CA . ASP B 1 36 ? -14.188 -38.188 -11.758 1 96.75 36 ASP B CA 1
ATOM 2132 C C . ASP B 1 36 ? -13.203 -37.25 -11.047 1 96.75 36 ASP B C 1
ATOM 2134 O O . ASP B 1 36 ? -13.57 -36.156 -10.594 1 96.75 36 ASP B O 1
ATOM 2138 N N . GLU B 1 37 ? -12.008 -37.688 -10.977 1 97.38 37 GLU B N 1
ATOM 2139 C CA . GLU B 1 37 ? -10.984 -36.906 -10.312 1 97.38 37 GLU B CA 1
ATOM 2140 C C . GLU B 1 37 ? -10.672 -35.625 -11.109 1 97.38 37 GLU B C 1
ATOM 2142 O O . GLU B 1 37 ? -10.453 -34.562 -10.539 1 97.38 37 GLU B O 1
ATOM 2147 N N . LEU B 1 38 ? -10.672 -35.75 -12.406 1 98.19 38 LEU B N 1
ATOM 2148 C CA . LEU B 1 38 ? -10.43 -34.625 -13.266 1 98.19 38 LEU B CA 1
ATOM 2149 C C . LEU B 1 38 ? -11.523 -33.562 -13.102 1 98.19 38 LEU B C 1
ATOM 2151 O O . LEU B 1 38 ? -11.227 -32.375 -12.945 1 98.19 38 LEU B O 1
ATOM 2155 N N . GLU B 1 39 ? -12.742 -34 -13.055 1 97.12 39 GLU B N 1
ATOM 2156 C CA . GLU B 1 39 ? -13.867 -33.094 -12.898 1 97.12 39 GLU B CA 1
ATOM 2157 C C . GLU B 1 39 ? -13.852 -32.438 -11.523 1 97.12 39 GLU B C 1
ATOM 2159 O O . GLU B 1 39 ? -14.047 -31.234 -11.406 1 97.12 39 GLU B O 1
ATOM 2164 N N . ALA B 1 40 ? -13.555 -33.219 -10.539 1 96.5 40 ALA B N 1
ATOM 2165 C CA . ALA B 1 40 ? -13.523 -32.688 -9.18 1 96.5 40 ALA B CA 1
ATOM 2166 C C . ALA B 1 40 ? -12.422 -31.656 -9.008 1 96.5 40 ALA B C 1
ATOM 2168 O O . ALA B 1 40 ? -12.562 -30.719 -8.234 1 96.5 40 ALA B O 1
ATOM 2169 N N . GLY B 1 41 ? -11.367 -31.828 -9.758 1 96.19 41 GLY B N 1
ATOM 2170 C CA . GLY B 1 41 ? -10.219 -30.938 -9.625 1 96.19 41 GLY B CA 1
ATOM 2171 C C . GLY B 1 41 ? -10.305 -29.734 -10.531 1 96.19 41 GLY B C 1
ATOM 2172 O O . GLY B 1 41 ? -9.438 -28.859 -10.484 1 96.19 41 GLY B O 1
ATOM 2173 N N . GLY B 1 42 ? -11.328 -29.75 -11.391 1 97 42 GLY B N 1
ATOM 2174 C CA . GLY B 1 42 ? -11.523 -28.594 -12.266 1 97 42 GLY B CA 1
ATOM 2175 C C . GLY B 1 42 ? -10.695 -28.672 -13.539 1 97 42 GLY B C 1
ATOM 2176 O O . GLY B 1 42 ? -10.43 -27.656 -14.172 1 97 42 GLY B O 1
ATOM 2177 N N . TRP B 1 43 ? -10.242 -29.812 -13.828 1 97.62 43 TRP B N 1
ATOM 2178 C CA . TRP B 1 43 ? -9.461 -30.016 -15.047 1 97.62 43 TRP B CA 1
ATOM 2179 C C . TRP B 1 43 ? -10.359 -30.047 -16.281 1 97.62 43 TRP B C 1
ATOM 2181 O O . TRP B 1 43 ? -11.445 -30.625 -16.25 1 97.62 43 TRP B O 1
ATOM 2191 N N . VAL B 1 44 ? -9.883 -29.375 -17.328 1 97.38 44 VAL B N 1
ATOM 2192 C CA . VAL B 1 44 ? -10.656 -29.312 -18.562 1 97.38 44 VAL B CA 1
ATOM 2193 C C . VAL B 1 44 ? -9.805 -29.781 -19.734 1 97.38 44 VAL B C 1
ATOM 2195 O O . VAL B 1 44 ? -8.625 -29.422 -19.844 1 97.38 44 VAL B O 1
ATOM 2198 N N . LEU B 1 45 ? -10.375 -30.594 -20.594 1 96.75 45 LEU B N 1
ATOM 2199 C CA . LEU B 1 45 ? -9.688 -31.094 -21.781 1 96.75 45 LEU B CA 1
ATOM 2200 C C . LEU B 1 45 ? -9.328 -29.938 -22.703 1 96.75 45 LEU B C 1
ATOM 2202 O O . LEU B 1 45 ? -10.195 -29.156 -23.109 1 96.75 45 LEU B O 1
ATOM 2206 N N . GLN B 1 46 ? -8.086 -29.844 -22.984 1 92.5 46 GLN B N 1
ATOM 2207 C CA . GLN B 1 46 ? -7.621 -28.75 -23.828 1 92.5 46 GLN B CA 1
ATOM 2208 C C . GLN B 1 46 ? -7.293 -29.234 -25.234 1 92.5 46 GLN B C 1
ATOM 2210 O O . GLN B 1 46 ? -7.398 -28.469 -26.188 1 92.5 46 GLN B O 1
ATOM 2215 N N . ASP B 1 47 ? -6.812 -30.406 -25.25 1 90.31 47 ASP B N 1
ATOM 2216 C CA . ASP B 1 47 ? -6.395 -30.922 -26.547 1 90.31 47 ASP B CA 1
ATOM 2217 C C . ASP B 1 47 ? -6.539 -32.438 -26.609 1 90.31 47 ASP B C 1
ATOM 2219 O O . ASP B 1 47 ? -6.355 -33.125 -25.609 1 90.31 47 ASP B O 1
ATOM 2223 N N . GLU B 1 48 ? -6.957 -33 -27.719 1 92.75 48 GLU B N 1
ATOM 2224 C CA . GLU B 1 48 ? -6.992 -34.406 -28.078 1 92.75 48 GLU B CA 1
ATOM 2225 C C . GLU B 1 48 ? -6.391 -34.656 -29.469 1 92.75 48 GLU B C 1
ATOM 2227 O O . GLU B 1 48 ? -6.77 -33.969 -30.438 1 92.75 48 GLU B O 1
ATOM 2232 N N . SER B 1 49 ? -5.422 -35.562 -29.391 1 89.12 49 SER B N 1
ATOM 2233 C CA . SER B 1 49 ? -4.762 -35.75 -30.672 1 89.12 49 SER B CA 1
ATOM 2234 C C . SER B 1 49 ? -4.387 -37.219 -30.906 1 89.12 49 SER B C 1
ATOM 2236 O O . SER B 1 49 ? -4.203 -37.969 -29.953 1 89.12 49 SER B O 1
ATOM 2238 N N . GLU B 1 50 ? -4.359 -37.562 -32.219 1 89.75 50 GLU B N 1
ATOM 2239 C CA . GLU B 1 50 ? -3.816 -38.812 -32.688 1 89.75 50 GLU B CA 1
ATOM 2240 C C . GLU B 1 50 ? -2.633 -38.594 -33.625 1 89.75 50 GLU B C 1
ATOM 2242 O O . GLU B 1 50 ? -2.684 -37.75 -34.531 1 89.75 50 GLU B O 1
ATOM 2247 N N . GLU B 1 51 ? -1.586 -39.312 -33.219 1 83.94 51 GLU B N 1
ATOM 2248 C CA . GLU B 1 51 ? -0.402 -39.125 -34.062 1 83.94 51 GLU B CA 1
ATOM 2249 C C . GLU B 1 51 ? 0.365 -40.438 -34.219 1 83.94 51 GLU B C 1
ATOM 2251 O O . GLU B 1 51 ? 0.22 -41.375 -33.406 1 83.94 51 GLU B O 1
ATOM 2256 N N . THR B 1 52 ? 1.011 -40.531 -35.375 1 80.31 52 THR B N 1
ATOM 2257 C CA . THR B 1 52 ? 2.014 -41.562 -35.5 1 80.31 52 THR B CA 1
ATOM 2258 C C . THR B 1 52 ? 3.301 -41.188 -34.781 1 80.31 52 THR B C 1
ATOM 2260 O O . THR B 1 52 ? 3.934 -40.188 -35.125 1 80.31 52 THR B O 1
ATOM 2263 N N . VAL B 1 53 ? 3.615 -41.906 -33.75 1 78 53 VAL B N 1
ATOM 2264 C CA . VAL B 1 53 ? 4.75 -41.562 -32.906 1 78 53 VAL B CA 1
ATOM 2265 C C . VAL B 1 53 ? 6.055 -41.875 -33.625 1 78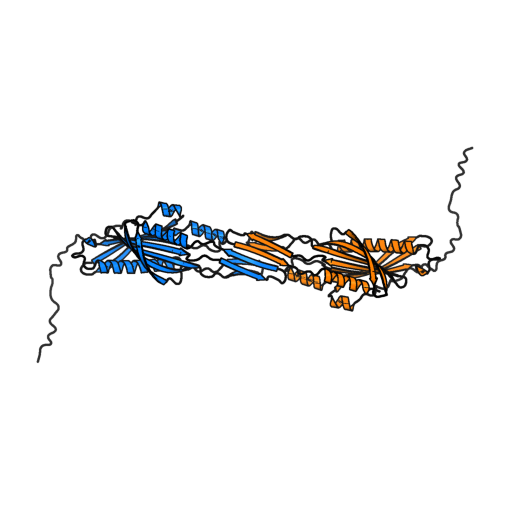 53 VAL B C 1
ATOM 2267 O O . VAL B 1 53 ? 6.984 -41.062 -33.625 1 78 53 VAL B O 1
ATOM 2270 N N . PHE B 1 54 ? 6.203 -43.062 -34.125 1 75.88 54 PHE B N 1
ATOM 2271 C CA . PHE B 1 54 ? 7.355 -43.406 -34.938 1 75.88 54 PHE B CA 1
ATOM 2272 C C . PHE B 1 54 ? 7.043 -44.594 -35.844 1 75.88 54 PHE B C 1
ATOM 2274 O O . PHE B 1 54 ? 6.027 -45.281 -35.625 1 75.88 54 PHE B O 1
ATOM 2281 N N . GLU B 1 55 ? 7.859 -44.594 -36.906 1 77.25 55 GLU B N 1
ATOM 2282 C CA . GLU B 1 55 ? 7.938 -45.781 -37.75 1 77.25 55 GLU B CA 1
ATOM 2283 C C . GLU B 1 55 ? 9.375 -46.25 -37.906 1 77.25 55 GLU B C 1
ATOM 2285 O O . GLU B 1 55 ? 10.25 -45.5 -38.312 1 77.25 55 GLU B O 1
ATOM 2290 N N . GLU B 1 56 ? 9.602 -47.438 -37.344 1 73.12 56 GLU B N 1
ATOM 2291 C CA . GLU B 1 56 ? 10.961 -47.969 -37.438 1 73.12 56 GLU B CA 1
ATOM 2292 C C . GLU B 1 56 ? 10.977 -49.375 -38.031 1 73.12 56 GLU B C 1
ATOM 2294 O O . GLU B 1 56 ? 10.078 -50.188 -37.781 1 73.12 56 GLU B O 1
ATOM 2299 N N . THR B 1 57 ? 12.055 -49.5 -38.875 1 69.19 57 THR B N 1
ATOM 2300 C CA . THR B 1 57 ? 12.234 -50.812 -39.469 1 69.19 57 THR B CA 1
ATOM 2301 C C . THR B 1 57 ? 13.398 -51.562 -38.812 1 69.19 57 THR B C 1
ATOM 2303 O O . THR B 1 57 ? 14.531 -51.094 -38.844 1 69.19 57 THR B O 1
ATOM 2306 N N . TYR B 1 58 ? 13.133 -52.406 -38.094 1 65.25 58 TYR B N 1
ATOM 2307 C CA . TYR B 1 58 ? 14.133 -53.344 -37.625 1 65.25 58 TYR B CA 1
ATOM 2308 C C . TYR B 1 58 ? 14.172 -54.594 -38.5 1 65.25 58 TYR B C 1
ATOM 2310 O O . TYR B 1 58 ? 14.438 -54.5 -39.719 1 65.25 58 TYR B O 1
ATOM 2318 N N . LEU B 1 59 ? 13.805 -55.75 -37.969 1 64 59 LEU B N 1
ATOM 2319 C CA . LEU B 1 59 ? 13.531 -56.938 -38.781 1 64 59 LEU B CA 1
ATOM 2320 C C . LEU B 1 59 ? 12.156 -56.844 -39.438 1 64 59 LEU B C 1
ATOM 2322 O O . LEU B 1 59 ? 11.961 -57.312 -40.531 1 64 59 LEU B O 1
ATOM 2326 N N . ILE B 1 60 ? 11.336 -56.188 -38.719 1 71.06 60 ILE B N 1
ATOM 2327 C CA . ILE B 1 60 ? 10.016 -55.844 -39.25 1 71.06 60 ILE B CA 1
ATOM 2328 C C . ILE B 1 60 ? 9.758 -54.344 -39.031 1 71.06 60 ILE B C 1
ATOM 2330 O O . ILE B 1 60 ? 10.414 -53.719 -38.219 1 71.06 60 ILE B O 1
ATOM 2334 N N . THR B 1 61 ? 8.914 -53.844 -39.875 1 75.94 61 THR B N 1
ATOM 2335 C CA . THR B 1 61 ? 8.508 -52.469 -39.688 1 75.94 61 THR B CA 1
ATOM 2336 C C . THR B 1 61 ? 7.488 -52.344 -38.562 1 75.94 61 THR B C 1
ATOM 2338 O O . THR B 1 61 ? 6.465 -53.031 -38.562 1 75.94 61 THR B O 1
ATOM 2341 N N . VAL B 1 62 ? 7.895 -51.625 -37.531 1 78.75 62 VAL B N 1
ATOM 2342 C CA . VAL B 1 62 ? 6.977 -51.375 -36.406 1 78.75 62 VAL B CA 1
ATOM 2343 C C . VAL B 1 62 ? 6.477 -49.938 -36.469 1 78.75 62 VAL B C 1
ATOM 2345 O O . VAL B 1 62 ? 7.27 -49 -36.594 1 78.75 62 VAL B O 1
ATOM 2348 N N . GLU B 1 63 ? 5.152 -49.812 -36.469 1 83.56 63 GLU B N 1
ATOM 2349 C CA . GLU B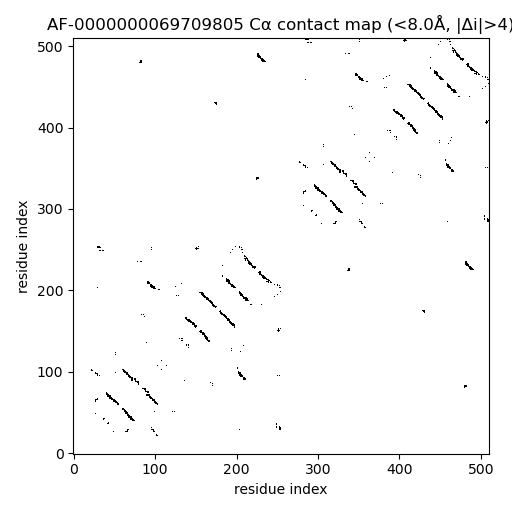 1 63 ? 4.512 -48.531 -36.406 1 83.56 63 GLU B CA 1
ATOM 2350 C C . GLU B 1 63 ? 3.904 -48.281 -35 1 83.56 63 GLU B C 1
ATOM 2352 O O . GLU B 1 63 ? 3.281 -49.188 -34.438 1 83.56 63 GLU B O 1
ATOM 2357 N N . ALA B 1 64 ? 4.25 -47.188 -34.5 1 85.94 64 ALA B N 1
ATOM 2358 C CA . ALA B 1 64 ? 3.662 -46.781 -33.219 1 85.94 64 ALA B CA 1
ATOM 2359 C C . ALA B 1 64 ? 2.701 -45.625 -33.406 1 85.94 64 ALA B C 1
ATOM 2361 O O . ALA B 1 64 ? 3.08 -44.562 -33.938 1 85.94 64 ALA B O 1
ATOM 2362 N N . LYS B 1 65 ? 1.416 -45.781 -33.031 1 88.31 65 LYS B N 1
ATOM 2363 C CA . LYS B 1 65 ? 0.399 -44.75 -33.062 1 88.31 65 LYS B CA 1
ATOM 2364 C C . LYS B 1 65 ? -0.04 -44.344 -31.656 1 88.31 65 LYS B C 1
ATOM 2366 O O . LYS B 1 65 ? -0.155 -45.219 -30.766 1 88.31 65 LYS B O 1
ATOM 2371 N N . SER B 1 66 ? -0.268 -43.062 -31.547 1 90.5 66 SER B N 1
ATOM 2372 C CA . SER B 1 66 ? -0.623 -42.594 -30.203 1 90.5 66 SER B CA 1
ATOM 2373 C C . SER B 1 66 ? -1.965 -41.875 -30.203 1 90.5 66 SER B C 1
ATOM 2375 O O . SER B 1 66 ? -2.385 -41.344 -31.234 1 90.5 66 SER B O 1
ATOM 2377 N N . HIS B 1 67 ? -2.682 -41.969 -29.188 1 92.12 67 HIS B N 1
ATOM 2378 C CA . HIS B 1 67 ? -3.816 -41.125 -28.797 1 92.12 67 HIS B CA 1
ATOM 2379 C C . HIS B 1 67 ? -3.551 -40.406 -27.5 1 92.12 67 HIS B C 1
ATOM 2381 O O . HIS B 1 67 ? -3.354 -41.031 -26.453 1 92.12 67 HIS B O 1
ATOM 2387 N N . SER B 1 68 ? -3.574 -39.031 -27.578 1 91.62 68 SER B N 1
ATOM 2388 C CA . SER B 1 68 ? -3.178 -38.219 -26.438 1 91.62 68 SER B CA 1
ATOM 2389 C C . SER B 1 68 ? -4.316 -37.312 -25.984 1 91.62 68 SER B C 1
ATOM 2391 O O . SER B 1 68 ? -5.062 -36.781 -26.797 1 91.62 68 SER B O 1
ATOM 2393 N N . LEU B 1 69 ? -4.48 -37.219 -24.672 1 94.19 69 LEU B N 1
ATOM 2394 C CA . LEU B 1 69 ? -5.355 -36.25 -24.016 1 94.19 69 LEU B CA 1
ATOM 2395 C C . LEU B 1 69 ? -4.551 -35.281 -23.172 1 94.19 69 LEU B C 1
ATOM 2397 O O . LEU B 1 69 ? -3.629 -35.688 -22.453 1 94.19 69 LEU B O 1
ATOM 2401 N N . SER B 1 70 ? -4.879 -34.031 -23.328 1 93.31 70 SER B N 1
ATOM 2402 C CA . SER B 1 70 ? -4.234 -33 -22.516 1 93.31 70 SER B CA 1
ATOM 2403 C C . SER B 1 70 ? -5.266 -32.156 -21.766 1 93.31 70 SER B C 1
ATOM 2405 O O . SER B 1 70 ? -6.258 -31.719 -22.344 1 93.31 70 SER B O 1
ATOM 2407 N N . TYR B 1 71 ? -4.992 -31.984 -20.469 1 95.31 71 TYR B N 1
ATOM 2408 C CA . TYR B 1 71 ? -5.887 -31.234 -19.609 1 95.31 71 TYR B CA 1
ATOM 2409 C C . TYR B 1 71 ? -5.164 -30.047 -18.969 1 95.31 71 TYR B C 1
ATOM 2411 O O . TYR B 1 71 ? -3.949 -30.109 -18.75 1 95.31 71 TYR B O 1
ATOM 2419 N N . GLY B 1 72 ? -5.93 -29.047 -18.766 1 95.06 72 GLY B N 1
ATOM 2420 C CA . GLY B 1 72 ? -5.48 -27.922 -17.953 1 95.06 72 GLY B CA 1
ATOM 2421 C C . GLY B 1 72 ? -6.324 -27.719 -16.703 1 95.06 72 GLY B C 1
ATOM 2422 O O . GLY B 1 72 ? -7.539 -27.922 -16.734 1 95.06 72 GLY B O 1
ATOM 2423 N N . ASP B 1 73 ? -5.641 -27.391 -15.688 1 96.31 73 ASP B N 1
ATOM 2424 C CA . ASP B 1 73 ? -6.375 -27.078 -14.469 1 96.31 73 ASP B CA 1
ATOM 2425 C C . ASP B 1 73 ? -7.031 -25.703 -14.562 1 96.31 73 ASP B C 1
ATOM 2427 O O . ASP B 1 73 ? -6.43 -24.688 -14.188 1 96.31 73 ASP B O 1
ATOM 2431 N N . GLU B 1 74 ? -8.25 -25.672 -14.922 1 96.44 74 GLU B N 1
ATOM 2432 C CA . GLU B 1 74 ? -8.953 -24.406 -15.141 1 96.44 74 GLU B CA 1
ATOM 2433 C C . GLU B 1 74 ? -9.375 -23.781 -13.82 1 96.44 74 GLU B C 1
ATOM 2435 O O . GLU B 1 74 ? -9.438 -22.547 -13.711 1 96.44 74 GLU B O 1
ATOM 2440 N N . ALA B 1 75 ? -9.609 -24.578 -12.867 1 96.31 75 ALA B N 1
ATOM 2441 C CA . ALA B 1 75 ? -9.961 -24.047 -11.555 1 96.31 75 ALA B CA 1
ATOM 2442 C C . ALA B 1 75 ? -8.789 -23.281 -10.945 1 96.31 75 ALA B C 1
ATOM 2444 O O . ALA B 1 75 ? -8.977 -22.172 -10.422 1 96.31 75 ALA B O 1
ATOM 2445 N N . LEU B 1 76 ? -7.625 -23.875 -11.039 1 95.5 76 LEU B N 1
ATOM 2446 C CA . LEU B 1 76 ? -6.438 -23.203 -10.531 1 95.5 76 LEU B CA 1
ATOM 2447 C C . LEU B 1 76 ? -6.16 -21.938 -11.32 1 95.5 76 LEU B C 1
ATOM 2449 O O . LEU B 1 76 ? -5.848 -20.891 -10.734 1 95.5 76 LEU B O 1
ATOM 2453 N N . ARG B 1 77 ? -6.289 -21.984 -12.594 1 93.31 77 ARG B N 1
ATOM 2454 C CA . ARG B 1 77 ? -6.086 -20.812 -13.438 1 93.31 77 ARG B CA 1
ATOM 2455 C C . ARG B 1 77 ? -7.027 -19.688 -13.031 1 93.31 77 ARG B C 1
ATOM 2457 O O . ARG B 1 77 ? -6.598 -18.547 -12.859 1 93.31 77 ARG B O 1
ATOM 2464 N N . ALA B 1 78 ? -8.266 -19.984 -12.875 1 95.25 78 ALA B N 1
ATOM 2465 C CA . ALA B 1 78 ? -9.273 -19 -12.523 1 95.25 78 ALA B CA 1
ATOM 2466 C C . ALA B 1 78 ? -8.984 -18.391 -11.148 1 95.25 78 ALA B C 1
ATOM 2468 O O . ALA B 1 78 ? -9.109 -17.172 -10.961 1 95.25 78 ALA B O 1
ATOM 2469 N N . ALA B 1 79 ? -8.609 -19.25 -10.289 1 94.62 79 ALA B N 1
ATOM 2470 C CA . ALA B 1 79 ? -8.312 -18.781 -8.938 1 94.62 79 ALA B CA 1
ATOM 2471 C C . ALA B 1 79 ? -7.141 -17.797 -8.938 1 94.62 79 ALA B C 1
ATOM 2473 O O . ALA B 1 79 ? -7.195 -16.75 -8.305 1 94.62 79 ALA B O 1
ATOM 2474 N N . ILE B 1 80 ? -6.082 -18.156 -9.625 1 91.38 80 ILE B N 1
ATOM 2475 C CA . ILE B 1 80 ? -4.883 -17.312 -9.656 1 91.38 80 ILE B CA 1
ATOM 2476 C C . ILE B 1 80 ? -5.184 -16.016 -10.391 1 91.38 80 ILE B C 1
ATOM 2478 O O . ILE B 1 80 ? -4.723 -14.945 -9.977 1 91.38 80 ILE B O 1
ATOM 2482 N N . ARG B 1 81 ? -5.957 -16.109 -11.43 1 91.12 81 ARG B N 1
ATOM 2483 C CA . ARG B 1 81 ? -6.363 -14.898 -12.141 1 91.12 81 ARG B CA 1
ATOM 2484 C C . ARG B 1 81 ? -7.109 -13.938 -11.219 1 91.12 81 ARG B C 1
ATOM 2486 O O . ARG B 1 81 ? -6.828 -12.742 -11.203 1 91.12 81 ARG B O 1
ATOM 2493 N N . GLU B 1 82 ? -8.008 -14.5 -10.484 1 91.12 82 GLU B N 1
ATOM 2494 C CA . GLU B 1 82 ? -8.781 -13.688 -9.539 1 91.12 82 GLU B CA 1
ATOM 2495 C C . GLU B 1 82 ? -7.879 -13.109 -8.453 1 91.12 82 GLU B C 1
ATOM 2497 O O . GLU B 1 82 ? -7.953 -11.914 -8.148 1 91.12 82 GLU B O 1
ATOM 2502 N N . LYS B 1 83 ? -7.047 -13.945 -7.945 1 89.19 83 LYS B N 1
ATOM 2503 C CA . LYS B 1 83 ? -6.16 -13.547 -6.859 1 89.19 83 LYS B CA 1
ATOM 2504 C C . LYS B 1 83 ? -5.199 -12.453 -7.309 1 89.19 83 LYS B C 1
ATOM 2506 O O . LYS B 1 83 ? -4.789 -11.609 -6.504 1 89.19 83 LYS B O 1
ATOM 2511 N N . THR B 1 84 ? -4.844 -12.422 -8.555 1 86 84 THR B N 1
ATOM 2512 C CA . THR B 1 84 ? -3.861 -11.469 -9.055 1 86 84 THR B CA 1
ATOM 2513 C C . THR B 1 84 ? -4.543 -10.344 -9.82 1 86 84 THR B C 1
ATOM 2515 O O . THR B 1 84 ? -3.879 -9.57 -10.516 1 86 84 THR B O 1
ATOM 2518 N N . LEU B 1 85 ? -5.844 -10.352 -9.719 1 83 85 LEU B N 1
ATOM 2519 C CA . LEU B 1 85 ? -6.645 -9.305 -10.336 1 83 85 LEU B CA 1
ATOM 2520 C C . LEU B 1 85 ? -6.398 -9.25 -11.844 1 83 85 LEU B C 1
ATOM 2522 O O . LEU B 1 85 ? -6.277 -8.172 -12.422 1 83 85 LEU B O 1
ATOM 2526 N N . GLY B 1 86 ? -6.16 -10.375 -12.383 1 83.38 86 GLY B N 1
ATOM 2527 C CA . GLY B 1 86 ? -6.051 -10.508 -13.828 1 83.38 86 GLY B CA 1
ATOM 2528 C C . GLY B 1 86 ? -4.629 -10.383 -14.336 1 83.38 86 GLY B C 1
ATOM 2529 O O . GLY B 1 86 ? -4.367 -10.586 -15.523 1 83.38 86 GLY B O 1
ATOM 2530 N N . HIS B 1 87 ? -3.703 -10.195 -13.453 1 78.5 87 HIS B N 1
ATOM 2531 C CA . HIS B 1 87 ? -2.332 -9.977 -13.898 1 78.5 87 HIS B CA 1
ATOM 2532 C C . HIS B 1 87 ? -1.671 -11.281 -14.312 1 78.5 87 HIS B C 1
ATOM 2534 O O . HIS B 1 87 ? -0.715 -11.281 -15.086 1 78.5 87 HIS B O 1
ATOM 2540 N N . VAL B 1 88 ? -2.154 -12.375 -13.766 1 79.5 88 VAL B N 1
ATOM 2541 C CA . VAL B 1 88 ? -1.666 -13.695 -14.148 1 79.5 88 VAL B CA 1
ATOM 2542 C C . VAL B 1 88 ? -2.814 -14.523 -14.719 1 79.5 88 VAL B C 1
ATOM 2544 O O . VAL B 1 88 ? -3.807 -14.781 -14.039 1 79.5 88 VAL B O 1
ATOM 2547 N N . ASP B 1 89 ? -2.588 -14.859 -16.047 1 83.62 89 ASP B N 1
ATOM 2548 C CA . ASP B 1 89 ? -3.633 -15.641 -16.688 1 83.62 89 ASP B CA 1
ATOM 2549 C C . ASP B 1 89 ? -3.031 -16.734 -17.562 1 83.62 89 ASP B C 1
ATOM 2551 O O . ASP B 1 89 ? -3.178 -16.719 -18.781 1 83.62 89 ASP B O 1
ATOM 2555 N N . GLY B 1 90 ? -2.33 -17.609 -16.969 1 80.38 90 GLY B N 1
ATOM 2556 C CA . GLY B 1 90 ? -1.733 -18.719 -17.703 1 80.38 90 GLY B CA 1
ATOM 2557 C C . GLY B 1 90 ? -2.021 -20.062 -17.094 1 80.38 90 GLY B C 1
ATOM 2558 O O . GLY B 1 90 ? -2.598 -20.141 -16 1 80.38 90 GLY B O 1
ATOM 2559 N N . THR B 1 91 ? -1.748 -21.078 -17.938 1 82.12 91 THR B N 1
ATOM 2560 C CA . THR B 1 91 ? -1.913 -22.453 -17.438 1 82.12 91 THR B CA 1
ATOM 2561 C C . THR B 1 91 ? -0.89 -22.75 -16.344 1 82.12 91 THR B C 1
ATOM 2563 O O . THR B 1 91 ? 0.315 -22.781 -16.609 1 82.12 91 THR B O 1
ATOM 2566 N N . MET B 1 92 ? -1.444 -22.984 -15.1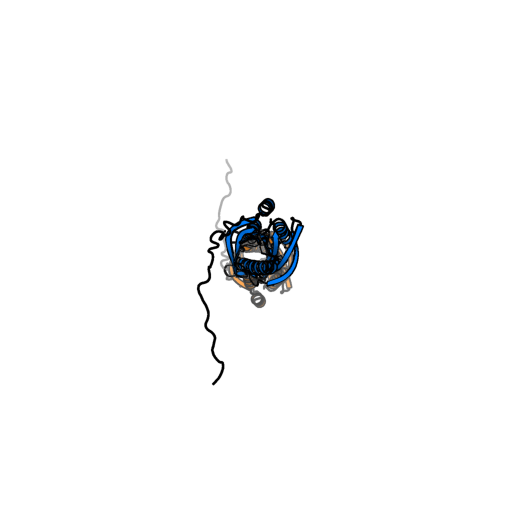25 1 86.25 92 MET B N 1
ATOM 2567 C CA . MET B 1 92 ? -0.568 -23.172 -13.969 1 86.25 92 MET B CA 1
ATOM 2568 C C . MET B 1 92 ? -0.283 -24.656 -13.734 1 86.25 92 MET B C 1
ATOM 2570 O O . MET B 1 92 ? 0.707 -25 -13.086 1 86.25 92 MET B O 1
ATOM 2574 N N . ALA B 1 93 ? -1.182 -25.438 -14.211 1 93.75 93 ALA B N 1
ATOM 2575 C CA . ALA B 1 93 ? -1.014 -26.891 -14.062 1 93.75 93 ALA B CA 1
ATOM 2576 C C . ALA B 1 93 ? -1.592 -27.625 -15.266 1 93.75 93 ALA B C 1
ATOM 2578 O O . ALA B 1 93 ? -2.598 -27.203 -15.836 1 93.75 93 ALA B O 1
ATOM 2579 N N . MET B 1 94 ? -0.941 -28.703 -15.648 1 94.44 94 MET B N 1
ATOM 2580 C CA . MET B 1 94 ? -1.377 -29.516 -16.781 1 94.44 94 MET B CA 1
ATOM 2581 C C . MET B 1 94 ? -1.265 -31 -16.469 1 94.44 94 MET B C 1
ATOM 2583 O O . MET B 1 94 ? -0.506 -31.391 -15.578 1 94.44 94 MET B O 1
ATOM 2587 N N . PHE B 1 95 ? -2.098 -31.781 -17.125 1 96.12 95 PHE B N 1
ATOM 2588 C CA . PHE B 1 95 ? -2.111 -33.219 -17.094 1 96.12 95 PHE B CA 1
ATOM 2589 C C . PHE B 1 95 ? -2.289 -33.812 -18.484 1 96.12 95 PHE B C 1
ATOM 2591 O O . PHE B 1 95 ? -3.072 -33.281 -19.281 1 96.12 95 PHE B O 1
ATOM 2598 N N . ALA B 1 96 ? -1.473 -34.781 -18.75 1 94.44 96 ALA B N 1
ATOM 2599 C CA . ALA B 1 96 ? -1.591 -35.406 -20.062 1 94.44 96 ALA 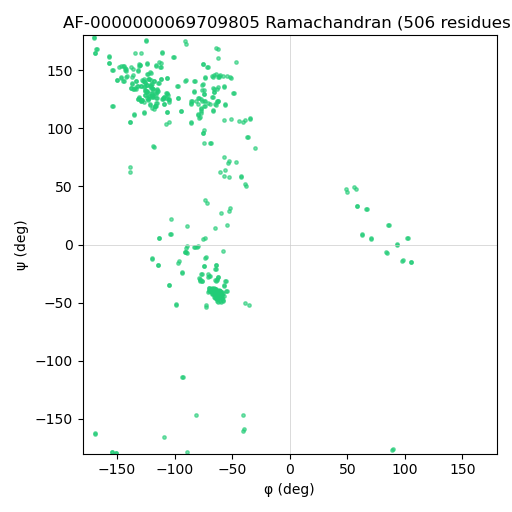B CA 1
ATOM 2600 C C . ALA B 1 96 ? -1.496 -36.938 -19.938 1 94.44 96 ALA B C 1
ATOM 2602 O O . ALA B 1 96 ? -0.793 -37.469 -19.062 1 94.44 96 ALA B O 1
ATOM 2603 N N . ALA B 1 97 ? -2.232 -37.625 -20.75 1 95.75 97 ALA B N 1
ATOM 2604 C CA . ALA B 1 97 ? -2.211 -39.094 -20.875 1 95.75 97 ALA B CA 1
ATOM 2605 C C . ALA B 1 97 ? -2.182 -39.5 -22.328 1 95.75 97 ALA B C 1
ATOM 2607 O O . ALA B 1 97 ? -2.9 -38.938 -23.172 1 95.75 97 ALA B O 1
ATOM 2608 N N . THR B 1 98 ? -1.359 -40.406 -22.625 1 92.81 98 THR B N 1
ATOM 2609 C CA . THR B 1 98 ? -1.191 -40.906 -23.984 1 92.81 98 THR B CA 1
ATOM 2610 C C . THR B 1 98 ? -1.182 -42.438 -23.984 1 92.81 98 THR B C 1
ATOM 2612 O O . THR B 1 98 ? -0.587 -43.062 -23.109 1 92.81 98 THR B O 1
ATOM 2615 N N . ARG B 1 99 ? -1.862 -43.031 -24.906 1 93.69 99 ARG B N 1
ATOM 2616 C CA . ARG B 1 99 ? -1.791 -44.469 -25.203 1 93.69 99 ARG B CA 1
ATOM 2617 C C . ARG B 1 99 ? -1.093 -44.719 -26.531 1 93.69 99 ARG B C 1
ATOM 2619 O O . ARG B 1 99 ? -1.441 -44.094 -27.547 1 93.69 99 ARG B O 1
ATOM 2626 N N . ILE B 1 100 ? -0.117 -45.531 -26.5 1 90.25 100 ILE B N 1
ATOM 2627 C CA . ILE B 1 100 ? 0.644 -45.844 -27.703 1 90.25 100 ILE B CA 1
ATOM 2628 C C . ILE B 1 100 ? 0.469 -47.312 -28.062 1 90.25 100 ILE B C 1
ATOM 2630 O O . ILE B 1 100 ? 0.75 -48.188 -27.234 1 90.25 100 ILE B O 1
ATOM 2634 N N . GLU B 1 101 ? 0.01 -47.531 -29.188 1 89.19 101 GLU B N 1
ATOM 2635 C CA . GLU B 1 101 ? -0.125 -48.875 -29.703 1 89.19 101 GLU B CA 1
ATOM 2636 C C . GLU B 1 101 ? 0.831 -49.125 -30.859 1 89.19 101 GLU B C 1
ATOM 2638 O O . GLU B 1 101 ? 1.254 -48.188 -31.531 1 89.19 101 GLU B O 1
ATOM 2643 N N . PHE B 1 102 ? 1.117 -50.406 -31.031 1 85.31 102 PHE B N 1
ATOM 2644 C CA . PHE B 1 102 ? 2.123 -50.781 -32.031 1 85.31 102 PHE B CA 1
ATOM 2645 C C . PHE B 1 102 ? 1.534 -51.719 -33.062 1 85.31 102 PHE B C 1
ATOM 2647 O O . PHE B 1 102 ? 0.669 -52.531 -32.781 1 85.31 102 PHE B O 1
ATOM 2654 N N . SER B 1 103 ? 1.988 -51.5 -34.281 1 81.38 103 SER B N 1
ATOM 2655 C CA . SER B 1 103 ? 1.681 -52.406 -35.375 1 81.38 103 SER B CA 1
ATOM 2656 C C . SER B 1 103 ? 2.953 -52.906 -36.031 1 81.38 103 SER B C 1
ATOM 2658 O O . SER B 1 103 ? 3.742 -52.125 -36.562 1 81.38 103 SER B O 1
ATOM 2660 N N . PRO B 1 104 ? 3.227 -54.312 -36.188 1 79.19 104 PRO B N 1
ATOM 2661 C CA . PRO B 1 104 ? 2.434 -55.344 -35.5 1 79.19 104 PRO B CA 1
ATOM 2662 C C . PRO B 1 104 ? 2.521 -55.25 -33.969 1 79.19 104 PRO B C 1
ATOM 2664 O O . PRO B 1 104 ? 3.326 -54.469 -33.438 1 79.19 104 PRO B O 1
ATOM 2667 N N . ASP B 1 105 ? 1.605 -56.031 -33.25 1 76.25 105 ASP B N 1
ATOM 2668 C CA . ASP B 1 105 ? 1.61 -56.094 -31.797 1 76.25 105 ASP B CA 1
ATOM 2669 C C . ASP B 1 105 ? 2.967 -56.562 -31.266 1 76.25 105 ASP B C 1
ATOM 2671 O O . ASP B 1 105 ? 3.582 -57.469 -31.844 1 76.25 105 ASP B O 1
ATOM 2675 N N . LEU B 1 106 ? 3.395 -55.844 -30.219 1 73.12 106 LEU B N 1
ATOM 2676 C CA . LEU B 1 106 ? 4.703 -56.156 -29.656 1 73.12 106 LEU B CA 1
ATOM 2677 C C . LEU B 1 106 ? 4.754 -57.625 -29.234 1 73.12 106 LEU B C 1
ATOM 2679 O O . LEU B 1 106 ? 5.809 -58.25 -29.312 1 73.12 106 LEU B O 1
ATOM 2683 N N . ALA B 1 107 ? 3.65 -58.125 -28.75 1 69.19 107 ALA B N 1
ATOM 2684 C CA . ALA B 1 107 ? 3.578 -59.5 -28.281 1 69.19 107 ALA B CA 1
ATOM 2685 C C . ALA B 1 107 ? 3.779 -60.5 -29.438 1 69.19 107 ALA B C 1
ATOM 2687 O O . ALA B 1 107 ? 4.105 -61.656 -29.203 1 69.19 107 ALA B O 1
ATOM 2688 N N . SER B 1 108 ? 3.551 -60 -30.562 1 67 108 SER B N 1
ATOM 2689 C CA . SER B 1 108 ? 3.598 -60.875 -31.734 1 67 108 SER B CA 1
ATOM 2690 C C . SER B 1 108 ? 4.996 -60.906 -32.344 1 67 108 SER B C 1
ATOM 2692 O O . SER B 1 108 ? 5.262 -61.719 -33.25 1 67 108 SER B O 1
ATOM 2694 N N . LEU B 1 109 ? 5.836 -60.031 -31.766 1 69.25 109 LEU B N 1
ATOM 2695 C CA . LEU B 1 109 ? 7.184 -60 -32.312 1 69.25 109 LEU B CA 1
ATOM 2696 C C . LEU B 1 109 ? 7.938 -61.281 -31.969 1 69.25 109 LEU B C 1
ATOM 2698 O O . LEU B 1 109 ? 7.879 -61.75 -30.828 1 69.25 109 LEU B O 1
ATOM 2702 N N . PRO B 1 110 ? 8.352 -61.938 -32.969 1 63.75 110 PRO B N 1
ATOM 2703 C CA . PRO B 1 110 ? 9.062 -63.188 -32.688 1 63.75 110 PRO B CA 1
ATOM 2704 C C . PRO B 1 110 ? 10.156 -63 -31.641 1 63.75 110 PRO B C 1
ATOM 2706 O O . PRO B 1 110 ? 10.992 -62.125 -31.75 1 63.75 110 PRO B O 1
ATOM 2709 N N . GLY B 1 111 ? 10.125 -63.938 -30.609 1 63.28 111 GLY B N 1
ATOM 2710 C CA . GLY B 1 111 ? 11.141 -64.062 -29.578 1 63.28 111 GLY B CA 1
ATOM 2711 C C . GLY B 1 111 ? 11.242 -62.812 -28.703 1 63.28 111 GLY B C 1
ATOM 2712 O O . GLY B 1 111 ? 12.156 -62.719 -27.875 1 63.28 111 GLY B O 1
ATOM 2713 N N . GLY B 1 112 ? 10.367 -61.906 -28.812 1 59.59 112 GLY B N 1
ATOM 2714 C CA . GLY B 1 112 ? 10.391 -60.719 -27.969 1 59.59 112 GLY B CA 1
ATOM 2715 C C . GLY B 1 112 ? 11.539 -59.781 -28.312 1 59.59 112 GLY B C 1
ATOM 2716 O O . GLY B 1 112 ? 11.82 -58.844 -27.562 1 59.59 112 GLY B O 1
ATOM 2717 N N . VAL B 1 113 ? 12.258 -60.125 -29.344 1 59.53 113 VAL B N 1
ATOM 2718 C CA . VAL B 1 113 ? 13.469 -59.406 -29.734 1 59.53 113 VAL B CA 1
ATOM 2719 C C . VAL B 1 113 ? 13.117 -57.969 -30.125 1 59.53 113 VAL B C 1
ATOM 2721 O O . VAL B 1 113 ? 12.188 -57.75 -30.906 1 59.53 113 VAL B O 1
ATOM 2724 N N . GLY B 1 114 ? 13.688 -57 -29.5 1 64.94 114 GLY B N 1
ATOM 2725 C CA . GLY B 1 114 ? 13.578 -55.594 -29.859 1 64.94 114 GLY B CA 1
ATOM 2726 C C . GLY B 1 114 ? 12.539 -54.844 -29.031 1 64.94 114 GLY B C 1
ATOM 2727 O O . GLY B 1 114 ? 12.438 -53.625 -29.125 1 64.94 114 GLY B O 1
ATOM 2728 N N . THR B 1 115 ? 11.68 -55.719 -28.297 1 71.81 115 THR B N 1
ATOM 2729 C CA . THR B 1 115 ? 10.633 -55.062 -27.5 1 71.81 115 THR B CA 1
ATOM 2730 C C . THR B 1 115 ? 11.242 -54.031 -26.547 1 71.81 115 THR B C 1
ATOM 2732 O O . THR B 1 115 ? 10.711 -52.938 -26.391 1 71.81 115 THR B O 1
ATOM 2735 N N . GLY B 1 116 ? 12.344 -54.406 -25.984 1 72.19 116 GLY B N 1
ATOM 2736 C CA . GLY B 1 116 ? 13.023 -53.5 -25.078 1 72.19 116 GLY B CA 1
ATOM 2737 C C . GLY B 1 116 ? 13.453 -52.219 -25.766 1 72.19 116 GLY B C 1
ATOM 2738 O O . GLY B 1 116 ? 13.266 -51.125 -25.219 1 72.19 116 GLY B O 1
ATOM 2739 N N . GLN B 1 117 ? 13.969 -52.438 -26.969 1 75.75 117 GLN B N 1
ATOM 2740 C CA . GLN B 1 117 ? 14.422 -51.281 -27.734 1 75.75 117 GLN B CA 1
ATOM 2741 C C . GLN B 1 117 ? 13.25 -50.406 -28.125 1 75.75 117 GLN B C 1
ATOM 2743 O O . GLN B 1 117 ? 13.367 -49.156 -28.141 1 75.75 117 GLN B O 1
ATOM 2748 N N . ILE B 1 118 ? 12.164 -50.969 -28.5 1 76.19 118 ILE B N 1
ATOM 2749 C CA . ILE B 1 118 ? 10.977 -50.25 -28.906 1 76.19 118 ILE B CA 1
ATOM 2750 C C . ILE B 1 118 ? 10.43 -49.438 -27.719 1 76.19 118 ILE B C 1
ATOM 2752 O O . ILE B 1 118 ? 10.055 -48.281 -27.875 1 76.19 118 ILE B O 1
ATOM 2756 N N . ILE B 1 119 ? 10.43 -50.094 -26.547 1 76.06 119 ILE B N 1
ATOM 2757 C CA . ILE B 1 119 ? 9.961 -49.406 -25.344 1 76.06 119 ILE B CA 1
ATOM 2758 C C . ILE B 1 119 ? 10.891 -48.25 -25.016 1 76.06 119 ILE B C 1
ATOM 2760 O O . ILE B 1 119 ? 10.43 -47.156 -24.672 1 76.06 119 ILE B O 1
ATOM 2764 N N . ASP B 1 120 ? 12.18 -48.469 -25.172 1 79.88 120 ASP B N 1
ATOM 2765 C CA . ASP B 1 120 ? 13.148 -47.406 -24.938 1 79.88 120 ASP B CA 1
ATOM 2766 C C . ASP B 1 120 ? 12.922 -46.25 -25.875 1 79.88 120 ASP B C 1
ATOM 2768 O O . ASP B 1 120 ? 12.977 -45.062 -25.453 1 79.88 120 ASP B O 1
ATOM 2772 N N . ARG B 1 121 ? 12.711 -46.625 -27.109 1 80.88 121 ARG B N 1
ATOM 2773 C CA . ARG B 1 121 ? 12.461 -45.562 -28.109 1 80.88 121 ARG B CA 1
ATOM 2774 C C . ARG B 1 121 ? 11.156 -44.844 -27.812 1 80.88 121 ARG B C 1
ATOM 2776 O O . ARG B 1 121 ? 11.078 -43.625 -27.969 1 80.88 121 ARG B O 1
ATOM 2783 N N . THR B 1 122 ? 10.125 -45.531 -27.453 1 80.12 122 THR B N 1
ATOM 2784 C CA . THR B 1 122 ? 8.836 -44.938 -27.094 1 80.12 122 THR B CA 1
ATOM 2785 C C . THR B 1 122 ? 8.984 -44 -25.906 1 80.12 122 THR B C 1
ATOM 2787 O O . THR B 1 122 ? 8.445 -42.906 -25.922 1 80.12 122 THR B O 1
ATOM 2790 N N . GLU B 1 123 ? 9.727 -44.469 -24.953 1 81.88 123 GLU B N 1
ATOM 2791 C CA . GLU B 1 123 ? 9.961 -43.625 -23.766 1 81.88 123 GLU B CA 1
ATOM 2792 C C . GLU B 1 123 ? 10.703 -42.344 -24.141 1 81.88 123 GLU B C 1
ATOM 2794 O O . GLU B 1 123 ? 10.352 -41.281 -23.656 1 81.88 123 GLU B O 1
ATOM 2799 N N . SER B 1 124 ? 11.703 -42.5 -24.938 1 84.62 124 SER B N 1
ATOM 2800 C CA . SER B 1 124 ? 12.484 -41.344 -25.359 1 84.62 124 SER B CA 1
ATOM 2801 C C . SER B 1 124 ? 11.609 -40.344 -26.125 1 84.62 124 SER B C 1
ATOM 2803 O O . SER B 1 124 ? 11.719 -39.156 -25.906 1 84.62 124 SER B O 1
ATOM 2805 N N . GLU B 1 125 ? 10.75 -40.906 -26.922 1 83.12 125 GLU B N 1
ATOM 2806 C CA . GLU B 1 125 ? 9.852 -40.031 -27.688 1 83.12 125 GLU B CA 1
ATOM 2807 C C . GLU B 1 125 ? 8.82 -39.375 -26.766 1 83.12 125 GLU B C 1
ATOM 2809 O O . GLU B 1 125 ? 8.484 -38.188 -26.953 1 83.12 125 GLU B O 1
ATOM 2814 N N . ALA B 1 126 ? 8.305 -40.125 -25.844 1 82.31 126 ALA B N 1
ATOM 2815 C CA . ALA B 1 126 ? 7.344 -39.562 -24.891 1 82.31 126 ALA B CA 1
ATOM 2816 C C . ALA B 1 126 ? 7.949 -38.438 -24.078 1 82.31 126 ALA B C 1
ATOM 2818 O O . ALA B 1 126 ? 7.305 -37.406 -23.875 1 82.31 126 ALA B O 1
ATOM 2819 N N . ARG B 1 127 ? 9.172 -38.594 -23.672 1 85.44 127 ARG B N 1
ATOM 2820 C CA . ARG B 1 127 ? 9.875 -37.531 -22.938 1 85.44 127 ARG B CA 1
ATOM 2821 C C . ARG B 1 127 ? 10.031 -36.281 -23.781 1 85.44 127 ARG B C 1
ATOM 2823 O O . ARG B 1 127 ? 9.766 -35.188 -23.312 1 85.44 127 ARG B O 1
ATOM 2830 N N . SER B 1 128 ? 10.453 -36.562 -24.953 1 84.81 128 SER B N 1
ATOM 2831 C CA . SER B 1 128 ? 10.641 -35.438 -25.875 1 84.81 128 SER B CA 1
ATOM 2832 C C . SER B 1 128 ? 9.336 -34.688 -26.109 1 84.81 128 SER B C 1
ATOM 2834 O O . SER B 1 128 ? 9.32 -33.469 -26.125 1 84.81 128 SER B O 1
ATOM 2836 N N . GLN B 1 129 ? 8.312 -35.375 -26.25 1 81.5 129 GLN B N 1
ATOM 2837 C CA . GLN B 1 129 ? 7.016 -34.75 -26.484 1 81.5 129 GLN B CA 1
ATOM 2838 C C . GLN B 1 129 ? 6.531 -34.031 -25.234 1 81.5 129 GLN B C 1
ATOM 2840 O O . GLN B 1 129 ? 5.965 -32.938 -25.344 1 81.5 129 GLN B O 1
ATOM 2845 N N . PHE B 1 130 ? 6.746 -34.594 -24.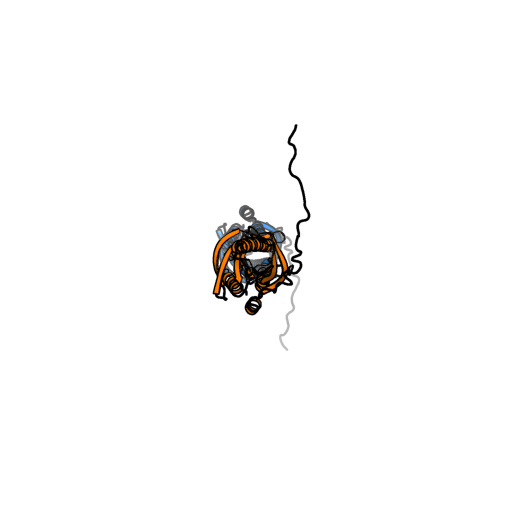141 1 84.25 130 PHE B N 1
ATOM 2846 C CA . PHE B 1 130 ? 6.352 -33.938 -22.891 1 84.25 130 PHE B CA 1
ATOM 2847 C C . PHE B 1 130 ? 7.105 -32.625 -22.688 1 84.25 130 PHE B C 1
ATOM 2849 O O . PHE B 1 130 ? 6.508 -31.609 -22.344 1 84.25 130 PHE B O 1
ATOM 2856 N N . GLU B 1 131 ? 8.32 -32.75 -22.906 1 88.19 131 GLU B N 1
ATOM 2857 C CA . GLU B 1 131 ? 9.125 -31.531 -22.797 1 88.19 131 GLU B CA 1
ATOM 2858 C C . GLU B 1 131 ? 8.648 -30.453 -23.766 1 88.19 131 GLU B C 1
ATOM 2860 O O . GLU B 1 131 ? 8.578 -29.281 -23.422 1 88.19 131 GLU B O 1
ATOM 2865 N N . SER B 1 132 ? 8.336 -30.875 -24.906 1 82.94 132 SER B N 1
ATOM 2866 C CA . SER B 1 132 ? 7.82 -29.938 -25.906 1 82.94 132 SER B CA 1
ATOM 2867 C C . SER B 1 132 ? 6.488 -29.344 -25.469 1 82.94 132 SER B C 1
ATOM 2869 O O . SER B 1 132 ? 6.234 -28.156 -25.688 1 82.94 132 SER B O 1
ATOM 2871 N N . ARG B 1 133 ? 5.699 -30.125 -24.875 1 81 133 ARG B N 1
ATOM 2872 C CA . ARG B 1 133 ? 4.406 -29.641 -24.391 1 81 133 ARG B CA 1
ATOM 2873 C C . ARG B 1 133 ? 4.586 -28.656 -23.234 1 81 133 ARG B C 1
ATOM 2875 O O . ARG B 1 133 ? 3.867 -27.656 -23.156 1 81 133 ARG B O 1
ATOM 2882 N N . MET B 1 134 ? 5.52 -28.953 -22.406 1 86.19 134 MET B N 1
ATOM 2883 C CA . MET B 1 134 ? 5.82 -28.031 -21.312 1 86.19 134 MET B CA 1
ATOM 2884 C C . MET B 1 134 ? 6.277 -26.688 -21.859 1 86.19 134 MET B C 1
ATOM 2886 O O . MET B 1 134 ? 5.809 -25.641 -21.406 1 86.19 134 MET B O 1
ATOM 2890 N N . LYS B 1 135 ? 7.035 -26.719 -22.859 1 86.12 135 LYS B N 1
ATOM 2891 C CA . LYS B 1 135 ? 7.523 -25.484 -23.484 1 86.12 135 LYS B CA 1
ATOM 2892 C C . LYS B 1 135 ? 6.398 -24.75 -24.203 1 86.12 135 LYS B C 1
ATOM 2894 O O . LYS B 1 135 ? 6.301 -23.516 -24.109 1 86.12 135 LYS B O 1
ATOM 2899 N N . SER B 1 136 ? 5.582 -25.516 -24.781 1 81.94 136 SER B N 1
ATOM 2900 C CA . SER B 1 136 ? 4.461 -24.906 -25.5 1 81.94 136 SER B CA 1
ATOM 2901 C C . SER B 1 136 ? 3.461 -24.281 -24.547 1 81.94 136 SER B C 1
ATOM 2903 O O . SER B 1 136 ? 2.742 -23.344 -24.922 1 81.94 136 SER B O 1
ATOM 2905 N N . ALA B 1 137 ? 3.418 -24.812 -23.391 1 79.31 137 ALA B N 1
ATOM 2906 C CA . ALA B 1 137 ? 2.529 -24.266 -22.375 1 79.31 137 ALA B CA 1
ATOM 2907 C C . ALA B 1 137 ? 3.127 -23.031 -21.719 1 79.31 137 ALA B C 1
ATOM 2909 O O . ALA B 1 137 ? 2.537 -22.453 -20.812 1 79.31 137 ALA B O 1
ATOM 2910 N N . GLY B 1 138 ? 4.387 -22.688 -22.188 1 82.81 138 GLY B N 1
ATOM 2911 C CA . GLY B 1 138 ? 4.977 -21.438 -21.719 1 82.81 138 GLY B CA 1
ATOM 2912 C C . GLY B 1 138 ? 6.023 -21.641 -20.641 1 82.81 138 GLY B C 1
ATOM 2913 O O . GLY B 1 138 ? 6.5 -20.672 -20.047 1 82.81 138 GLY B O 1
ATOM 2914 N N . LEU B 1 139 ? 6.348 -22.859 -20.359 1 87.81 139 LEU B N 1
ATOM 2915 C CA . LEU B 1 139 ? 7.352 -23.125 -19.328 1 87.81 139 LEU B CA 1
ATOM 2916 C C . LEU B 1 139 ? 8.758 -23.016 -19.906 1 87.81 139 LEU B C 1
ATOM 2918 O O . LEU B 1 139 ? 9.023 -23.453 -21.031 1 87.81 139 LEU B O 1
ATOM 2922 N N . GLY B 1 140 ? 9.539 -22.281 -19.156 1 89.69 140 GLY B N 1
ATOM 2923 C CA . GLY B 1 140 ? 10.945 -22.156 -19.516 1 89.69 140 GLY B CA 1
ATOM 2924 C C . GLY B 1 140 ? 11.852 -23.031 -18.672 1 89.69 140 GLY B C 1
ATOM 2925 O O . GLY B 1 140 ? 11.406 -23.609 -17.672 1 89.69 140 GLY B O 1
ATOM 2926 N N . ASN B 1 141 ? 13.07 -23.234 -19.219 1 92.75 141 ASN B N 1
ATOM 2927 C CA . ASN B 1 141 ? 14.125 -23.938 -18.5 1 92.75 141 ASN B CA 1
ATOM 2928 C C . ASN B 1 141 ? 13.68 -25.312 -18.047 1 92.75 141 ASN B C 1
ATOM 2930 O O . ASN B 1 141 ? 13.828 -25.672 -16.875 1 92.75 141 ASN B O 1
ATOM 2934 N N . VAL B 1 142 ? 13.141 -26 -18.969 1 93.75 142 VAL B N 1
ATOM 2935 C CA . VAL B 1 142 ? 12.672 -27.344 -18.672 1 93.75 142 VAL B CA 1
ATOM 2936 C C . VAL B 1 142 ? 13.859 -28.297 -18.547 1 93.75 142 VAL B C 1
ATOM 2938 O O . VAL B 1 142 ? 14.641 -28.438 -19.5 1 93.75 142 VAL B O 1
ATOM 2941 N N . GLU B 1 143 ? 14.023 -28.922 -17.359 1 95.31 143 GLU B N 1
ATOM 2942 C CA . GLU B 1 143 ? 15.141 -29.812 -17.109 1 95.31 143 GLU B CA 1
ATOM 2943 C C . GLU B 1 143 ? 14.672 -31.109 -16.438 1 95.31 143 GLU B C 1
ATOM 2945 O O . GLU B 1 143 ? 13.828 -31.078 -15.539 1 95.31 143 GLU B O 1
ATOM 2950 N N . ARG B 1 144 ? 15.328 -32.188 -16.922 1 95.06 144 ARG B N 1
ATOM 2951 C CA . ARG B 1 144 ? 15.141 -33.438 -16.219 1 95.06 144 ARG B CA 1
ATOM 2952 C C . ARG B 1 144 ? 16 -33.5 -14.969 1 95.06 144 ARG B C 1
ATOM 2954 O O . ARG B 1 144 ? 17.219 -33.312 -15.031 1 95.06 144 ARG B O 1
ATOM 2961 N N . VAL B 1 145 ? 15.328 -33.781 -13.82 1 95.25 145 VAL B N 1
ATOM 2962 C CA . VAL B 1 145 ? 16.109 -33.656 -12.594 1 95.25 145 VAL B CA 1
ATOM 2963 C C . VAL B 1 145 ? 16.172 -35 -11.867 1 95.25 145 VAL B C 1
ATOM 2965 O O . VAL B 1 145 ? 16.922 -35.156 -10.906 1 95.25 145 VAL B O 1
ATOM 2968 N N . GLY B 1 146 ? 15.344 -35.906 -12.312 1 92.88 146 GLY B N 1
ATOM 2969 C CA . GLY B 1 146 ? 15.383 -37.188 -11.609 1 92.88 146 GLY B CA 1
ATOM 2970 C C . GLY B 1 146 ? 14.602 -38.281 -12.32 1 92.88 146 GLY B C 1
ATOM 2971 O O . GLY B 1 146 ? 13.898 -38.031 -13.297 1 92.88 146 GLY B O 1
ATOM 2972 N N . THR B 1 147 ? 14.891 -39.531 -11.875 1 93.19 147 THR B N 1
ATOM 2973 C CA . THR B 1 147 ? 14.141 -40.719 -12.305 1 93.19 147 THR B CA 1
ATOM 2974 C C . THR B 1 147 ? 13.711 -41.562 -11.102 1 93.19 147 THR B C 1
ATOM 2976 O O . THR B 1 147 ? 14.234 -41.375 -10 1 93.19 147 THR B O 1
ATOM 2979 N N . GLY B 1 148 ? 12.688 -42.281 -11.312 1 94 148 GLY B N 1
ATOM 2980 C CA . GLY B 1 148 ? 12.18 -43.156 -10.266 1 94 148 GLY B CA 1
ATOM 2981 C C . GLY B 1 148 ? 11.117 -44.125 -10.766 1 94 148 GLY B C 1
ATOM 2982 O O . GLY B 1 148 ? 11.117 -44.5 -11.938 1 94 148 GLY B O 1
ATOM 2983 N N . THR B 1 149 ? 10.43 -44.625 -9.734 1 96.06 149 THR B N 1
ATOM 2984 C CA . THR B 1 149 ? 9.336 -45.531 -10.039 1 96.06 149 THR B CA 1
ATOM 2985 C C . THR B 1 149 ? 8.055 -45.094 -9.344 1 96.06 149 THR B C 1
ATOM 2987 O O . THR B 1 149 ? 8.094 -44.562 -8.242 1 96.06 149 THR B O 1
ATOM 2990 N N . LEU B 1 150 ? 7 -45.25 -10.039 1 96.56 150 LEU B N 1
ATOM 2991 C CA . LEU B 1 150 ? 5.672 -44.969 -9.516 1 96.56 150 LEU B CA 1
ATOM 2992 C C . LEU B 1 150 ? 4.742 -46.156 -9.727 1 96.56 150 LEU B C 1
ATOM 2994 O O . LEU B 1 150 ? 4.562 -46.594 -10.852 1 96.56 150 LEU B O 1
ATOM 2998 N N . GLN B 1 151 ? 4.199 -46.594 -8.648 1 97.31 151 GLN B N 1
ATOM 2999 C CA . GLN B 1 151 ? 3.221 -47.656 -8.805 1 97.31 151 GLN B CA 1
ATOM 3000 C C . GLN B 1 151 ? 1.855 -47.094 -9.195 1 97.31 151 GLN B C 1
ATOM 3002 O O . GLN B 1 151 ? 1.296 -46.25 -8.492 1 97.31 151 GLN B O 1
ATOM 3007 N N . VAL B 1 152 ? 1.397 -47.594 -10.297 1 97.38 152 VAL B N 1
ATOM 3008 C CA . VAL B 1 152 ? 0.102 -47.094 -10.766 1 97.38 152 VAL B CA 1
ATOM 3009 C C . VAL B 1 152 ? -1.012 -47.969 -10.195 1 97.38 152 VAL B C 1
ATOM 3011 O O . VAL B 1 152 ? -0.743 -49 -9.531 1 97.38 152 VAL B O 1
ATOM 3014 N N . ASP B 1 153 ? -2.203 -47.688 -10.375 1 95.44 153 ASP B N 1
ATOM 3015 C CA . ASP B 1 153 ? -3.332 -48.312 -9.695 1 95.44 153 ASP B CA 1
ATOM 3016 C C . ASP B 1 153 ? -3.541 -49.75 -10.172 1 95.44 153 ASP B C 1
ATOM 3018 O O . ASP B 1 153 ? -4.074 -50.562 -9.445 1 95.44 153 ASP B O 1
ATOM 3022 N N . THR B 1 154 ? -3.119 -49.969 -11.422 1 92.81 154 THR B N 1
ATOM 3023 C CA . THR B 1 154 ? -3.252 -51.344 -11.938 1 92.81 154 THR B CA 1
ATOM 3024 C C . THR B 1 154 ? -2.227 -52.281 -11.297 1 92.81 154 THR B C 1
ATOM 3026 O O . THR B 1 154 ? -2.281 -53.5 -11.484 1 92.81 154 THR B O 1
ATOM 3029 N N . GLY B 1 155 ? -1.271 -51.719 -10.594 1 93.69 155 GLY B N 1
ATOM 3030 C CA . GLY B 1 155 ? -0.26 -52.531 -9.922 1 93.69 155 GLY B CA 1
ATOM 3031 C C . GLY B 1 155 ? 1.087 -52.5 -10.617 1 93.69 155 GLY B C 1
ATOM 3032 O O . GLY B 1 155 ? 2.092 -52.938 -10.055 1 93.69 155 GLY B O 1
ATOM 3033 N N . ALA B 1 156 ? 1.121 -52.031 -11.836 1 93 156 ALA B N 1
ATOM 3034 C CA . ALA B 1 156 ? 2.367 -51.969 -12.594 1 93 156 ALA B CA 1
ATOM 3035 C C . ALA B 1 156 ? 3.293 -50.875 -12.039 1 93 156 ALA B C 1
ATOM 3037 O O . ALA B 1 156 ? 2.832 -49.906 -11.461 1 93 156 ALA B O 1
ATOM 3038 N N . ASN B 1 157 ? 4.57 -51.094 -12.242 1 94.38 157 ASN B N 1
ATOM 3039 C CA . ASN B 1 157 ? 5.566 -50.094 -11.938 1 94.38 157 ASN B CA 1
ATOM 3040 C C . ASN B 1 157 ? 5.906 -49.25 -13.172 1 94.38 157 ASN B C 1
ATOM 3042 O O . ASN B 1 157 ? 6.441 -49.75 -14.148 1 94.38 157 ASN B O 1
ATOM 3046 N N . ALA B 1 158 ? 5.559 -48.031 -13.008 1 94.88 158 ALA B N 1
ATOM 3047 C CA . ALA B 1 158 ? 5.863 -47.094 -14.086 1 94.88 158 ALA B CA 1
ATOM 3048 C C . ALA B 1 158 ? 7.23 -46.438 -13.883 1 94.88 158 ALA B C 1
ATOM 3050 O O . ALA B 1 158 ? 7.598 -46.094 -12.758 1 94.88 158 ALA B O 1
ATOM 3051 N N . ARG B 1 159 ? 7.969 -46.25 -14.953 1 93.12 159 ARG B N 1
ATOM 3052 C CA . ARG B 1 159 ? 9.188 -45.438 -14.914 1 93.12 159 ARG B CA 1
ATOM 3053 C C . ARG B 1 159 ? 8.867 -43.969 -14.82 1 93.12 159 ARG B C 1
ATOM 3055 O O . ARG B 1 159 ? 8.172 -43.406 -15.68 1 93.12 159 ARG B O 1
ATOM 3062 N N . LEU B 1 160 ? 9.406 -43.406 -13.812 1 95.31 160 LEU B N 1
ATOM 3063 C CA . LEU B 1 160 ? 9.086 -42 -13.523 1 95.31 160 LEU B CA 1
ATOM 3064 C C . LEU B 1 160 ? 10.266 -41.094 -13.859 1 95.31 160 LEU B C 1
ATOM 3066 O O . LEU B 1 160 ? 11.414 -41.438 -13.523 1 95.31 160 LEU B O 1
ATOM 3070 N N . THR B 1 161 ? 10.008 -40.062 -14.586 1 95.31 161 THR B N 1
ATOM 3071 C CA . THR B 1 161 ? 10.953 -38.969 -14.789 1 95.31 161 THR B CA 1
ATOM 3072 C C . THR B 1 161 ? 10.414 -37.688 -14.18 1 95.31 161 THR B C 1
ATOM 3074 O O . THR B 1 161 ? 9.25 -37.344 -14.375 1 95.31 161 THR B O 1
ATOM 3077 N N . THR B 1 162 ? 11.258 -37.031 -13.414 1 96.5 162 THR B N 1
ATOM 3078 C CA . THR B 1 162 ? 10.852 -35.75 -12.797 1 96.5 162 THR B CA 1
ATOM 3079 C C . THR B 1 162 ? 11.531 -34.594 -13.484 1 96.5 162 THR B C 1
ATOM 3081 O O . THR B 1 162 ? 12.656 -34.688 -13.969 1 96.5 162 THR B O 1
ATOM 3084 N N . TYR B 1 163 ? 10.734 -33.531 -13.578 1 96.69 163 TYR B N 1
ATOM 3085 C CA . TYR B 1 163 ? 11.195 -32.344 -14.273 1 96.69 163 TYR B CA 1
ATOM 3086 C C . TYR B 1 163 ? 11.125 -31.109 -13.375 1 96.69 163 TYR B C 1
ATOM 3088 O O . TYR B 1 163 ? 10.352 -31.078 -12.406 1 96.69 163 TYR B O 1
ATOM 3096 N N . GLU B 1 164 ? 11.922 -30.156 -13.688 1 96.75 164 GLU B N 1
ATOM 3097 C CA . GLU B 1 164 ? 11.82 -28.781 -13.195 1 96.75 164 GLU B CA 1
ATOM 3098 C C . GLU B 1 164 ? 11.711 -27.797 -14.352 1 96.75 164 GLU B C 1
ATOM 3100 O O . GLU B 1 164 ? 12.266 -28.031 -15.43 1 96.75 164 GLU B O 1
ATOM 3105 N N . ALA B 1 165 ? 10.93 -26.844 -14.117 1 94.75 165 ALA B N 1
ATOM 3106 C CA . ALA B 1 165 ? 10.734 -25.766 -15.086 1 94.75 165 ALA B CA 1
ATOM 3107 C C . ALA B 1 165 ? 10.375 -24.469 -14.383 1 94.75 165 ALA B C 1
ATOM 3109 O O . ALA B 1 165 ? 10.422 -24.375 -13.156 1 94.75 165 ALA B O 1
ATOM 3110 N N . GLU B 1 166 ? 10.172 -23.453 -15.188 1 92.38 166 GLU B N 1
ATOM 3111 C CA . GLU B 1 166 ? 9.797 -22.141 -14.656 1 92.38 166 GLU B CA 1
ATOM 3112 C C . GLU B 1 166 ? 8.688 -21.5 -15.484 1 92.38 166 GLU B C 1
ATOM 3114 O O . GLU B 1 166 ? 8.672 -21.625 -16.703 1 92.38 166 GLU B O 1
ATOM 3119 N N . PHE B 1 167 ? 7.801 -20.922 -14.805 1 87.44 167 PHE B N 1
ATOM 3120 C CA . PHE B 1 167 ? 6.812 -20.062 -15.445 1 87.44 167 PHE B CA 1
ATOM 3121 C C . PHE B 1 167 ? 7.227 -18.594 -15.352 1 87.44 167 PHE B C 1
ATOM 3123 O O . PHE B 1 167 ? 7.469 -18.078 -14.25 1 87.44 167 PHE B O 1
ATOM 3130 N N . PRO B 1 168 ? 7.25 -18.016 -16.469 1 81.94 168 PRO B N 1
ATOM 3131 C CA . PRO B 1 168 ? 7.582 -16.578 -16.391 1 81.94 168 PRO B CA 1
ATOM 3132 C C . PRO B 1 168 ? 6.516 -15.766 -15.672 1 81.94 168 PRO B C 1
ATOM 3134 O O . PRO B 1 168 ? 5.32 -15.945 -15.914 1 81.94 168 PRO B O 1
ATOM 3137 N N . PHE B 1 169 ? 6.953 -14.977 -14.758 1 78.12 169 PHE B N 1
ATOM 3138 C CA . PHE B 1 169 ? 6.109 -14.078 -13.977 1 78.12 169 PHE B CA 1
ATOM 3139 C C . PHE B 1 169 ? 6.742 -12.695 -13.867 1 78.12 169 PHE B C 1
ATOM 3141 O O . PHE B 1 169 ? 7.812 -12.539 -13.281 1 78.12 169 PHE B O 1
ATOM 3148 N N . ASP B 1 170 ? 6.059 -11.82 -14.531 1 72.69 170 ASP B N 1
ATOM 3149 C CA . ASP B 1 170 ? 6.602 -10.469 -14.602 1 72.69 170 ASP B CA 1
ATOM 3150 C C . ASP B 1 170 ? 6.258 -9.672 -13.344 1 72.69 170 ASP B C 1
ATOM 3152 O O . ASP B 1 170 ? 6.785 -8.578 -13.133 1 72.69 170 ASP B O 1
ATOM 3156 N N . GLY B 1 171 ? 5.57 -10.242 -12.523 1 73.06 171 GLY B N 1
ATOM 3157 C CA . GLY B 1 171 ? 5.16 -9.516 -11.336 1 73.06 171 GLY B CA 1
ATOM 3158 C C . GLY B 1 171 ? 3.85 -8.773 -11.516 1 73.06 171 GLY B C 1
ATOM 3159 O O . GLY B 1 171 ? 3.07 -9.086 -12.414 1 73.06 171 GLY B O 1
ATOM 3160 N N . VAL B 1 172 ? 3.488 -8.07 -10.547 1 74.88 172 VAL B N 1
ATOM 3161 C CA . VAL B 1 172 ? 2.277 -7.258 -10.555 1 74.88 172 VAL B CA 1
ATOM 3162 C C . VAL B 1 172 ? 2.637 -5.797 -10.312 1 74.88 172 VAL B C 1
ATOM 3164 O O . VAL B 1 172 ? 3.561 -5.496 -9.555 1 74.88 172 VAL B O 1
ATOM 3167 N N . SER B 1 173 ? 1.975 -4.945 -11.125 1 75.31 173 SER B N 1
ATOM 3168 C CA . SER B 1 173 ? 2.191 -3.512 -10.961 1 75.31 173 SER B CA 1
ATOM 3169 C C . SER B 1 173 ? 0.895 -2.795 -10.594 1 75.31 173 SER B C 1
ATOM 3171 O O . SER B 1 173 ? -0.165 -3.105 -11.148 1 75.31 173 SER B O 1
ATOM 3173 N N . PHE B 1 174 ? 1.073 -1.961 -9.602 1 70.81 174 PHE B N 1
ATOM 3174 C CA . PHE B 1 174 ? -0.063 -1.16 -9.156 1 70.81 174 PHE B CA 1
ATOM 3175 C C . PHE B 1 174 ? 0.253 0.327 -9.25 1 70.81 174 PHE B C 1
ATOM 3177 O O . PHE B 1 174 ? 1.311 0.772 -8.805 1 70.81 174 PHE B O 1
ATOM 3184 N N . PRO B 1 175 ? -0.636 1.043 -9.914 1 71.12 175 PRO B N 1
ATOM 3185 C CA . PRO B 1 175 ? -0.417 2.49 -9.883 1 71.12 175 PRO B CA 1
ATOM 3186 C C . PRO B 1 175 ? -0.61 3.088 -8.484 1 71.12 175 PRO B C 1
ATOM 3188 O O . PRO B 1 175 ? -1.532 2.697 -7.766 1 71.12 175 PRO B O 1
ATO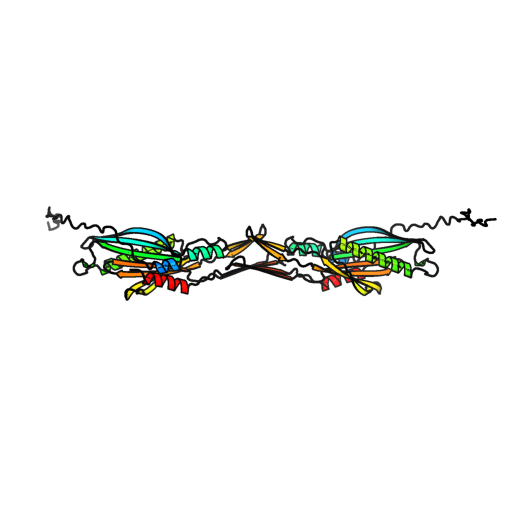M 3191 N N . VAL B 1 176 ? 0.361 3.824 -7.996 1 67.5 176 VAL B N 1
ATOM 3192 C CA . VAL B 1 176 ? 0.238 4.527 -6.723 1 67.5 176 VAL B CA 1
ATOM 3193 C C . VAL B 1 176 ? -0.118 5.992 -6.977 1 67.5 176 VAL B C 1
ATOM 3195 O O . VAL B 1 176 ? -1.039 6.527 -6.355 1 67.5 176 VAL B O 1
ATOM 3198 N N . THR B 1 177 ? 0.648 6.633 -7.809 1 68.19 177 THR B N 1
ATOM 3199 C CA . THR B 1 177 ? 0.337 7.965 -8.32 1 68.19 177 THR B CA 1
ATOM 3200 C C . THR B 1 177 ? 0.329 7.973 -9.844 1 68.19 177 THR B C 1
ATOM 3202 O O . THR B 1 177 ? 0.519 6.93 -10.477 1 68.19 177 THR B O 1
ATOM 3205 N N . ASP B 1 178 ? -0.042 9.133 -10.375 1 66.19 178 ASP B N 1
ATOM 3206 C CA . ASP B 1 178 ? -0.082 9.25 -11.828 1 66.19 178 ASP B CA 1
ATOM 3207 C C . ASP B 1 178 ? 1.266 8.883 -12.445 1 66.19 178 ASP B C 1
ATOM 3209 O O . ASP B 1 178 ? 1.322 8.367 -13.57 1 66.19 178 ASP B O 1
ATOM 3213 N N . ASP B 1 179 ? 2.348 9.164 -11.703 1 70.19 179 ASP B N 1
ATOM 3214 C CA . ASP B 1 179 ? 3.668 8.977 -12.297 1 70.19 179 ASP B CA 1
ATOM 3215 C C . ASP B 1 179 ? 4.426 7.848 -11.594 1 70.19 179 ASP B C 1
ATOM 3217 O O . ASP B 1 179 ? 5.594 7.594 -11.906 1 70.19 179 ASP B O 1
ATOM 3221 N N . ARG B 1 180 ? 3.752 7.148 -10.672 1 72.69 180 ARG B N 1
ATOM 3222 C CA . ARG B 1 180 ? 4.488 6.141 -9.914 1 72.69 180 ARG B CA 1
ATOM 3223 C C . ARG B 1 180 ? 3.666 4.867 -9.758 1 72.69 180 ARG B C 1
ATOM 3225 O O . ARG B 1 180 ? 2.455 4.926 -9.531 1 72.69 180 ARG B O 1
ATOM 3232 N N . ALA B 1 181 ? 4.344 3.811 -9.984 1 75.38 181 ALA B N 1
ATOM 3233 C CA . ALA B 1 181 ? 3.719 2.508 -9.773 1 75.38 181 ALA B CA 1
ATOM 3234 C C . ALA B 1 181 ? 4.555 1.64 -8.836 1 75.38 181 ALA B C 1
ATOM 3236 O O . ALA B 1 181 ? 5.777 1.796 -8.766 1 75.38 181 ALA B O 1
ATOM 3237 N N . LEU B 1 182 ? 3.867 0.938 -7.969 1 74.5 182 LEU B N 1
ATOM 3238 C CA . LEU B 1 182 ? 4.512 -0.11 -7.184 1 74.5 182 LEU B CA 1
ATOM 3239 C C . LEU B 1 182 ? 4.535 -1.428 -7.953 1 74.5 182 LEU B C 1
ATOM 3241 O O . LEU B 1 182 ? 3.514 -1.849 -8.5 1 74.5 182 LEU B O 1
ATOM 3245 N N . SER B 1 183 ? 5.707 -1.872 -8.148 1 76.25 183 SER B N 1
ATOM 3246 C CA . SER B 1 183 ? 5.832 -3.123 -8.891 1 76.25 183 SER B CA 1
ATOM 3247 C C . SER B 1 183 ? 6.438 -4.223 -8.023 1 76.25 183 SER B C 1
ATOM 3249 O O . SER B 1 183 ? 7.438 -4 -7.336 1 76.25 183 SER B O 1
ATOM 3251 N N . LEU B 1 184 ? 5.664 -5.219 -7.871 1 75.5 184 LEU B N 1
ATOM 3252 C CA . LEU B 1 184 ? 6.23 -6.438 -7.305 1 75.5 184 LEU B CA 1
ATOM 3253 C C . LEU B 1 184 ? 7.02 -7.211 -8.352 1 75.5 184 LEU B C 1
ATOM 3255 O O . LEU B 1 184 ? 6.539 -7.422 -9.469 1 75.5 184 LEU B O 1
ATOM 3259 N N . SER B 1 185 ? 8.328 -7.168 -8.125 1 68.44 185 SER B N 1
ATOM 3260 C CA . SER B 1 185 ? 9.148 -7.922 -9.062 1 68.44 185 SER B CA 1
ATOM 3261 C C . SER B 1 185 ? 8.719 -9.383 -9.125 1 68.44 185 SER B C 1
ATOM 3263 O O . SER B 1 185 ? 8.453 -10 -8.094 1 68.44 185 SER B O 1
ATOM 3265 N N . GLY B 1 186 ? 8.352 -9.711 -10.344 1 69.62 186 GLY B N 1
ATOM 3266 C CA . GLY B 1 186 ? 7.973 -11.102 -10.508 1 69.62 186 GLY B CA 1
ATOM 3267 C C . GLY B 1 186 ? 9.164 -12.031 -10.641 1 69.62 186 GLY B C 1
ATOM 3268 O O . GLY B 1 186 ? 10.164 -11.68 -11.266 1 69.62 186 GLY B O 1
ATOM 3269 N N . SER B 1 187 ? 9.375 -12.875 -9.664 1 76.44 187 SER B N 1
ATOM 3270 C CA . SER B 1 187 ? 10.266 -14.008 -9.891 1 76.44 187 SER B CA 1
ATOM 3271 C C . SER B 1 187 ? 9.523 -15.156 -10.57 1 76.44 187 SER B C 1
ATOM 3273 O O . SER B 1 187 ? 8.32 -15.336 -10.359 1 76.44 187 SER B O 1
ATOM 3275 N N . PRO B 1 188 ? 10.312 -15.789 -11.539 1 85.19 188 PRO B N 1
ATOM 3276 C CA . PRO B 1 188 ? 9.648 -16.938 -12.148 1 85.19 188 PRO B CA 1
ATOM 3277 C C . PRO B 1 188 ? 9.109 -17.922 -11.117 1 85.19 188 PRO B C 1
ATOM 3279 O O . PRO B 1 188 ? 9.688 -18.078 -10.039 1 85.19 188 PRO B O 1
ATOM 3282 N N . ILE B 1 189 ? 7.992 -18.453 -11.477 1 88.12 189 ILE B N 1
ATOM 3283 C CA . ILE B 1 189 ? 7.383 -19.453 -10.594 1 88.12 189 ILE B CA 1
ATOM 3284 C C . ILE B 1 189 ? 7.969 -20.828 -10.891 1 88.12 189 ILE B C 1
ATOM 3286 O O . ILE B 1 189 ? 7.918 -21.297 -12.031 1 88.12 189 ILE B O 1
ATOM 3290 N N . ALA B 1 190 ? 8.5 -21.406 -9.836 1 93.62 190 ALA B N 1
ATOM 3291 C CA . ALA B 1 190 ? 9.047 -22.75 -9.984 1 93.62 190 ALA B CA 1
ATOM 3292 C C . ALA B 1 190 ? 7.949 -23.766 -10.289 1 93.62 190 ALA B C 1
ATOM 3294 O O . ALA B 1 190 ? 6.883 -23.734 -9.672 1 93.62 190 ALA B O 1
ATOM 3295 N N . VAL B 1 191 ? 8.25 -24.609 -11.289 1 95.56 191 VAL B N 1
ATOM 3296 C CA . VAL B 1 191 ? 7.305 -25.625 -11.711 1 95.56 191 VAL B CA 1
ATOM 3297 C C . VAL B 1 191 ? 7.965 -27 -11.625 1 95.56 191 VAL B C 1
ATOM 3299 O O . VAL B 1 191 ? 9.148 -27.156 -11.945 1 95.56 191 VAL B O 1
ATOM 3302 N N . ALA B 1 192 ? 7.223 -27.938 -11.133 1 96.88 192 ALA B N 1
ATOM 3303 C CA . ALA B 1 192 ? 7.645 -29.344 -11.141 1 96.88 192 ALA B CA 1
ATOM 3304 C C . ALA B 1 192 ? 6.77 -30.172 -12.07 1 96.88 192 ALA B C 1
ATOM 3306 O O . ALA B 1 192 ? 5.641 -29.781 -12.383 1 96.88 192 ALA B O 1
ATOM 3307 N N . GLY B 1 193 ? 7.34 -31.219 -12.562 1 95.44 193 GLY B N 1
ATOM 3308 C CA . GLY B 1 193 ? 6.609 -32.125 -13.438 1 95.44 193 GLY B CA 1
ATOM 3309 C C . GLY B 1 193 ? 7.008 -33.562 -13.258 1 95.44 193 GLY B C 1
ATOM 3310 O O . GLY B 1 193 ? 8.117 -33.875 -12.82 1 95.44 193 GLY B O 1
ATOM 3311 N N . ASP B 1 194 ? 6.082 -34.438 -13.578 1 96.12 194 ASP B N 1
ATOM 3312 C CA . ASP B 1 194 ? 6.25 -35.875 -13.57 1 96.12 194 ASP B CA 1
ATOM 3313 C C . ASP B 1 194 ? 5.789 -36.5 -14.883 1 96.12 194 ASP B C 1
ATOM 3315 O O . ASP B 1 194 ? 4.777 -36.094 -15.453 1 96.12 194 ASP B O 1
ATOM 3319 N N . LEU B 1 195 ? 6.57 -37.406 -15.352 1 96.25 195 LEU B N 1
ATOM 3320 C CA . LEU B 1 195 ? 6.18 -38.219 -16.5 1 96.25 195 LEU B CA 1
ATOM 3321 C C . LEU B 1 195 ? 6.371 -39.688 -16.203 1 96.25 195 LEU B C 1
ATOM 3323 O O . LEU B 1 195 ? 7.465 -40.125 -15.828 1 96.25 195 LEU B O 1
ATOM 3327 N N . ALA B 1 196 ? 5.344 -40.438 -16.328 1 96.19 196 ALA B N 1
ATOM 3328 C CA . ALA B 1 196 ? 5.379 -41.906 -16.094 1 96.19 196 ALA B CA 1
ATOM 3329 C C . ALA B 1 196 ? 5.121 -42.656 -17.391 1 96.19 196 ALA B C 1
ATOM 3331 O O . ALA B 1 196 ? 4.27 -42.281 -18.188 1 96.19 196 ALA B O 1
ATOM 3332 N N . VAL B 1 197 ? 5.848 -43.719 -17.609 1 93.5 197 VAL B N 1
ATOM 3333 C CA . VAL B 1 197 ? 5.719 -44.594 -18.766 1 93.5 197 VAL B CA 1
ATOM 3334 C C . VAL B 1 197 ? 5.656 -46.062 -18.328 1 93.5 197 VAL B C 1
ATOM 3336 O O . VAL B 1 197 ? 6.492 -46.5 -17.547 1 93.5 197 VAL B O 1
ATOM 3339 N N . TRP B 1 198 ? 4.621 -46.781 -18.766 1 91.75 198 TRP B N 1
ATOM 3340 C CA . TRP B 1 198 ? 4.523 -48.188 -18.406 1 91.75 198 TRP B CA 1
ATOM 3341 C C . TRP B 1 198 ? 3.736 -48.969 -19.453 1 91.75 198 TRP B C 1
ATOM 3343 O O . TRP B 1 198 ? 2.893 -48.406 -20.141 1 91.75 198 TRP B O 1
ATOM 3353 N N . PRO B 1 199 ? 4.098 -50.219 -19.562 1 88.31 199 PRO B N 1
ATOM 3354 C CA . PRO B 1 199 ? 3.307 -51.062 -20.438 1 88.31 199 PRO B CA 1
ATOM 3355 C C . PRO B 1 199 ? 1.945 -51.438 -19.859 1 88.31 199 PRO B C 1
ATOM 3357 O O . PRO B 1 199 ? 1.814 -51.594 -18.641 1 88.31 199 PRO B O 1
ATOM 3360 N N . HIS B 1 200 ? 1.024 -51.5 -20.656 1 87.94 200 HIS B N 1
ATOM 3361 C CA . HIS B 1 200 ? -0.324 -51.875 -20.25 1 87.94 200 HIS B CA 1
ATOM 3362 C C . HIS B 1 200 ? -1.098 -52.5 -21.406 1 87.94 200 HIS B C 1
ATOM 3364 O O . HIS B 1 200 ? -1.347 -51.844 -22.406 1 87.94 200 HIS B O 1
ATOM 3370 N N . ASP B 1 201 ? -1.5 -53.75 -21.203 1 84.31 201 ASP B N 1
ATOM 3371 C CA . ASP B 1 201 ? -2.383 -54.438 -22.125 1 84.31 201 ASP B CA 1
ATOM 3372 C C . ASP B 1 201 ? -1.891 -54.312 -23.562 1 84.31 201 ASP B C 1
ATOM 3374 O O . ASP B 1 201 ? -2.654 -53.906 -24.453 1 84.31 201 ASP B O 1
ATOM 3378 N N . GLY B 1 202 ? -0.659 -54.5 -23.812 1 79.69 202 GLY B N 1
ATOM 3379 C CA . GLY B 1 202 ? -0.075 -54.5 -25.141 1 79.69 202 GLY B CA 1
ATOM 3380 C C . GLY B 1 202 ? 0.28 -53.125 -25.656 1 79.69 202 GLY B C 1
ATOM 3381 O O . GLY B 1 202 ? 0.828 -52.969 -26.75 1 79.69 202 GLY B O 1
ATOM 3382 N N . ALA B 1 203 ? -0.128 -52.125 -24.891 1 87.06 203 ALA B N 1
ATOM 3383 C CA . ALA B 1 203 ? 0.208 -50.75 -25.234 1 87.06 203 ALA B CA 1
ATOM 3384 C C . ALA B 1 203 ? 1.194 -50.156 -24.234 1 87.06 203 ALA B C 1
ATOM 3386 O O . ALA B 1 203 ? 1.55 -50.812 -23.25 1 87.06 203 ALA B O 1
ATOM 3387 N N . VAL B 1 204 ? 1.733 -49.094 -24.656 1 89.38 204 VAL B N 1
ATOM 3388 C CA . VAL B 1 204 ? 2.512 -48.281 -23.719 1 89.38 204 VAL B CA 1
ATOM 3389 C C . VAL B 1 204 ? 1.717 -47.031 -23.328 1 89.38 204 VAL B C 1
ATOM 3391 O O . VAL B 1 204 ? 1.2 -46.312 -24.188 1 89.38 204 VAL B O 1
ATOM 3394 N N . LEU B 1 205 ? 1.532 -46.875 -22.016 1 93.69 205 LEU B N 1
ATOM 3395 C CA . LEU B 1 205 ? 0.879 -45.688 -21.5 1 93.69 205 LEU B CA 1
ATOM 3396 C C . LEU B 1 205 ? 1.908 -44.656 -21.016 1 93.69 205 LEU B C 1
ATOM 3398 O O . LEU B 1 205 ? 2.928 -45.031 -20.422 1 93.69 205 LEU B O 1
ATOM 3402 N N . VAL B 1 206 ? 1.654 -43.406 -21.359 1 93.88 206 VAL B N 1
ATOM 3403 C CA . VAL B 1 206 ? 2.422 -42.281 -20.906 1 93.88 206 VAL B CA 1
ATOM 3404 C C . VAL B 1 206 ? 1.495 -41.281 -20.203 1 93.88 206 VAL B C 1
ATOM 3406 O O . VAL B 1 206 ? 0.456 -40.906 -20.75 1 93.88 206 VAL B O 1
ATOM 3409 N N . ALA B 1 207 ? 1.771 -40.906 -19 1 96.25 207 ALA B N 1
ATOM 3410 C CA . ALA B 1 207 ? 0.986 -39.906 -18.297 1 96.25 207 ALA B CA 1
ATOM 3411 C C . ALA B 1 207 ? 1.887 -39 -17.453 1 96.25 207 ALA B C 1
ATOM 3413 O O . ALA B 1 207 ? 2.922 -39.438 -16.953 1 96.25 207 ALA B O 1
ATOM 3414 N N . GLY B 1 208 ? 1.52 -37.781 -17.391 1 96.06 208 GLY B N 1
ATOM 3415 C CA . GLY B 1 208 ? 2.307 -36.844 -16.641 1 96.06 208 GLY B CA 1
ATOM 3416 C C . GLY B 1 208 ? 1.607 -35.5 -16.469 1 96.06 208 GLY B C 1
ATOM 3417 O O . GLY B 1 208 ? 0.477 -35.312 -16.922 1 96.06 208 GLY B O 1
ATOM 3418 N N . GLY B 1 209 ? 2.281 -34.688 -15.758 1 96.12 209 GLY B N 1
ATOM 3419 C CA . GLY B 1 209 ? 1.771 -33.344 -15.508 1 96.12 209 GLY B CA 1
ATOM 3420 C C . GLY B 1 209 ? 2.805 -32.406 -14.906 1 96.12 209 GLY B C 1
ATOM 3421 O O . GLY B 1 209 ? 3.932 -32.812 -14.625 1 96.12 209 GLY B O 1
ATOM 3422 N N . ALA B 1 210 ? 2.412 -31.203 -14.914 1 95.81 210 ALA B N 1
ATOM 3423 C CA . ALA B 1 210 ? 3.236 -30.156 -14.32 1 95.81 210 ALA B CA 1
ATOM 3424 C C . ALA B 1 210 ? 2.408 -29.266 -13.398 1 95.81 210 ALA B C 1
ATOM 3426 O O . ALA B 1 210 ? 1.202 -29.109 -13.602 1 95.81 210 ALA B O 1
ATOM 3427 N N . TYR B 1 211 ? 2.986 -28.734 -12.414 1 96.69 211 TYR B N 1
ATOM 3428 C CA . TYR B 1 211 ? 2.332 -27.938 -11.383 1 96.69 211 TYR B CA 1
ATOM 3429 C C . TYR B 1 211 ? 3.328 -27 -10.703 1 96.69 211 TYR B C 1
ATOM 3431 O O . TYR B 1 211 ? 4.539 -27.219 -10.781 1 96.69 211 TYR B O 1
ATOM 3439 N N . PRO B 1 212 ? 2.82 -26 -10.047 1 95.31 212 PRO B N 1
ATOM 3440 C CA . PRO B 1 212 ? 3.727 -25.141 -9.289 1 95.31 212 PRO B CA 1
ATOM 3441 C C . PRO B 1 212 ? 4.457 -25.875 -8.172 1 95.31 212 PRO B C 1
ATOM 3443 O O . PRO B 1 212 ? 3.832 -26.609 -7.398 1 95.31 212 PRO B O 1
ATOM 3446 N N . ALA B 1 213 ? 5.73 -25.594 -8.117 1 96.75 213 ALA B N 1
ATOM 3447 C CA . ALA B 1 213 ? 6.574 -26.344 -7.188 1 96.75 213 ALA B CA 1
ATOM 3448 C C . ALA B 1 213 ? 6.785 -25.578 -5.891 1 96.75 213 ALA B C 1
ATOM 3450 O O . ALA B 1 213 ? 7.246 -26.141 -4.895 1 96.75 213 ALA B O 1
ATOM 3451 N N . GLU B 1 214 ? 6.477 -24.297 -5.918 1 94.88 214 GLU B N 1
ATOM 3452 C CA . GLU B 1 214 ? 6.629 -23.438 -4.742 1 94.88 214 GLU B CA 1
ATOM 3453 C C . GLU B 1 214 ? 5.555 -22.359 -4.707 1 94.88 214 GLU B C 1
ATOM 3455 O O . GLU B 1 214 ? 4.984 -22 -5.742 1 94.88 214 GLU B O 1
ATOM 3460 N N . ASN B 1 215 ? 5.309 -21.969 -3.514 1 93.88 215 ASN B N 1
ATOM 3461 C CA . ASN B 1 215 ? 4.422 -20.812 -3.395 1 93.88 215 ASN B CA 1
ATOM 3462 C C . ASN B 1 215 ? 5.145 -19.516 -3.754 1 93.88 215 ASN B C 1
ATOM 3464 O O . ASN B 1 215 ? 6.375 -19.469 -3.775 1 93.88 215 ASN B O 1
ATOM 3468 N N . VAL B 1 216 ? 4.309 -18.578 -4.152 1 90.38 216 VAL B N 1
ATOM 3469 C CA . VAL B 1 216 ? 4.832 -17.234 -4.43 1 90.38 216 VAL B CA 1
ATOM 3470 C C . VAL B 1 216 ? 4.418 -16.281 -3.322 1 90.38 216 VAL B C 1
ATOM 3472 O O . VAL B 1 216 ? 3.225 -16.031 -3.115 1 90.38 216 VAL B O 1
ATOM 3475 N N . GLU B 1 217 ? 5.359 -15.812 -2.609 1 91 217 GLU B N 1
ATOM 3476 C CA . GLU B 1 217 ? 5.18 -14.781 -1.59 1 91 217 GLU B CA 1
ATOM 3477 C C . GLU B 1 217 ? 6.172 -13.641 -1.782 1 91 217 GLU B C 1
ATOM 3479 O O . GLU B 1 217 ? 7.379 -13.867 -1.867 1 91 217 GLU B O 1
ATOM 3484 N N . GLU B 1 218 ? 5.609 -12.469 -1.903 1 87.88 218 GLU B N 1
ATOM 3485 C CA . GLU B 1 218 ? 6.465 -11.305 -2.098 1 87.88 218 GLU B CA 1
ATOM 3486 C C . GLU B 1 218 ? 5.902 -10.078 -1.377 1 87.88 218 GLU B C 1
ATOM 3488 O O . GLU B 1 218 ? 4.688 -9.914 -1.282 1 87.88 218 GLU B O 1
ATOM 3493 N N . THR B 1 219 ? 6.77 -9.32 -0.805 1 90 219 THR B N 1
ATOM 3494 C CA . THR B 1 219 ? 6.414 -8.039 -0.199 1 90 219 THR B CA 1
ATOM 3495 C C . THR B 1 219 ? 7.281 -6.918 -0.759 1 90 219 THR B C 1
ATOM 3497 O O . THR B 1 219 ? 8.508 -7.047 -0.828 1 90 219 THR B O 1
ATOM 3500 N N . VAL B 1 220 ? 6.605 -5.895 -1.195 1 85.31 220 VAL B N 1
ATOM 3501 C CA . VAL B 1 220 ? 7.332 -4.723 -1.677 1 85.31 220 VAL B CA 1
ATOM 3502 C C . VAL B 1 220 ? 6.848 -3.475 -0.94 1 85.31 220 VAL B C 1
ATOM 3504 O O . VAL B 1 220 ? 5.648 -3.301 -0.724 1 85.31 220 VAL B O 1
ATOM 3507 N N . THR B 1 221 ? 7.793 -2.732 -0.493 1 87.69 221 THR B N 1
ATOM 3508 C CA . THR B 1 221 ? 7.496 -1.469 0.17 1 87.69 221 THR B CA 1
ATOM 3509 C C . THR B 1 221 ? 8.125 -0.301 -0.581 1 87.69 221 THR B C 1
ATOM 3511 O O . THR B 1 221 ? 9.289 -0.373 -0.985 1 87.69 221 THR B O 1
ATOM 3514 N N . GLU B 1 222 ? 7.352 0.677 -0.833 1 83.81 222 GLU B N 1
ATOM 3515 C CA . GLU B 1 222 ? 7.852 1.885 -1.482 1 83.81 222 GLU B CA 1
ATOM 3516 C C . GLU B 1 222 ? 7.555 3.125 -0.643 1 83.81 222 GLU B C 1
ATOM 3518 O O . GLU B 1 222 ? 6.453 3.271 -0.11 1 83.81 222 GLU B O 1
ATOM 3523 N N . GLU B 1 223 ? 8.586 3.834 -0.516 1 88.44 223 GLU B N 1
ATOM 3524 C CA . GLU B 1 223 ? 8.391 5.145 0.091 1 88.44 223 GLU B CA 1
ATOM 3525 C C . GLU B 1 223 ? 7.98 6.18 -0.953 1 88.44 223 GLU B C 1
ATOM 3527 O O . GLU B 1 223 ? 8.805 6.613 -1.763 1 88.44 223 GLU B O 1
ATOM 3532 N N . LEU B 1 224 ? 6.734 6.551 -0.972 1 82 224 LEU B N 1
ATOM 3533 C CA . LEU B 1 224 ? 6.254 7.52 -1.951 1 82 224 LEU B CA 1
ATOM 3534 C C . LEU B 1 224 ? 6.68 8.938 -1.574 1 82 224 LEU B C 1
ATOM 3536 O O . LEU B 1 224 ? 6.871 9.781 -2.447 1 82 224 LEU B O 1
ATOM 3540 N N . SER B 1 225 ? 6.777 9.148 -0.286 1 86.5 225 SER B N 1
ATOM 3541 C CA . SER B 1 225 ? 7.277 10.391 0.301 1 86.5 225 SER B CA 1
ATOM 3542 C C . SER B 1 225 ? 7.855 10.148 1.689 1 86.5 225 SER B C 1
ATOM 3544 O O . SER B 1 225 ? 7.898 9.016 2.162 1 86.5 225 SER B O 1
ATOM 3546 N N . GLU B 1 226 ? 8.305 11.242 2.289 1 91.81 226 GLU B N 1
ATOM 3547 C CA . GLU B 1 226 ? 8.812 11.117 3.652 1 91.81 226 GLU B CA 1
ATOM 3548 C C . GLU B 1 226 ? 7.711 10.695 4.617 1 91.81 226 GLU B C 1
ATOM 3550 O O . GLU B 1 226 ? 7.992 10.203 5.715 1 91.81 226 GLU B O 1
ATOM 3555 N N . ALA B 1 227 ? 6.488 10.836 4.238 1 91.62 227 ALA B N 1
ATOM 3556 C CA . ALA B 1 227 ? 5.387 10.609 5.172 1 91.62 227 ALA B CA 1
ATOM 3557 C C . ALA B 1 227 ? 4.555 9.398 4.758 1 91.62 227 ALA B C 1
ATOM 3559 O O . ALA B 1 227 ? 3.754 8.891 5.547 1 91.62 227 ALA B O 1
ATOM 3560 N N . ILE B 1 228 ? 4.711 9 3.525 1 87.38 228 ILE B N 1
ATOM 3561 C CA . ILE B 1 228 ? 3.805 7.984 3.004 1 87.38 228 ILE B CA 1
ATOM 3562 C C . ILE B 1 228 ? 4.605 6.77 2.541 1 87.38 228 ILE B C 1
ATOM 3564 O O . ILE B 1 228 ? 5.5 6.891 1.701 1 87.38 228 ILE B O 1
ATOM 3568 N N . THR B 1 229 ? 4.328 5.711 3.109 1 90.31 229 THR B N 1
ATOM 3569 C CA . THR B 1 229 ? 4.883 4.434 2.684 1 90.31 229 THR B CA 1
ATOM 3570 C C . THR B 1 229 ? 3.775 3.469 2.273 1 90.31 229 THR B C 1
ATOM 3572 O O . THR B 1 229 ? 2.734 3.395 2.93 1 90.31 229 THR B O 1
ATOM 3575 N N . VAL B 1 230 ? 3.99 2.836 1.172 1 85.56 230 VAL B N 1
ATOM 3576 C CA . VAL B 1 230 ? 3.031 1.851 0.683 1 85.56 230 VAL B CA 1
ATOM 3577 C C . VAL B 1 230 ? 3.68 0.469 0.651 1 85.56 230 VAL B C 1
ATOM 3579 O O . VAL B 1 230 ? 4.801 0.314 0.162 1 85.56 230 VAL B O 1
ATOM 3582 N N . THR B 1 231 ? 3.033 -0.464 1.202 1 88 231 THR B N 1
ATOM 3583 C CA . THR B 1 231 ? 3.484 -1.852 1.191 1 88 231 THR B CA 1
ATOM 3584 C C . THR B 1 231 ? 2.469 -2.744 0.484 1 88 231 THR B C 1
ATOM 3586 O O . THR B 1 231 ? 1.27 -2.664 0.756 1 88 231 THR B O 1
ATOM 3589 N N . VAL B 1 232 ? 2.902 -3.471 -0.458 1 85.81 232 VAL B N 1
ATOM 3590 C CA . VAL B 1 232 ? 2.08 -4.473 -1.128 1 85.81 232 VAL B CA 1
ATOM 3591 C C . VAL B 1 232 ? 2.566 -5.871 -0.759 1 85.81 232 VAL B C 1
ATOM 3593 O O . VAL B 1 232 ? 3.754 -6.176 -0.89 1 85.81 232 VAL B O 1
ATOM 3596 N N . ASP B 1 233 ? 1.668 -6.625 -0.282 1 89.75 233 ASP B N 1
ATOM 3597 C CA . ASP B 1 233 ? 1.945 -8.023 0.044 1 89.75 233 ASP B CA 1
ATOM 3598 C C . ASP B 1 233 ? 1.241 -8.961 -0.93 1 89.75 233 ASP B C 1
ATOM 3600 O O . ASP B 1 233 ? 0.039 -8.836 -1.168 1 89.75 233 ASP B O 1
ATOM 3604 N N . LEU B 1 234 ? 2.039 -9.797 -1.468 1 89.38 234 LEU B N 1
ATOM 3605 C CA . LEU B 1 234 ? 1.508 -10.828 -2.359 1 89.38 234 LEU B CA 1
ATOM 3606 C C . LEU B 1 234 ? 1.732 -12.219 -1.781 1 89.38 234 LEU B C 1
ATOM 3608 O O . LEU B 1 234 ? 2.846 -12.555 -1.37 1 89.38 234 LEU B O 1
ATOM 3612 N N . ASP B 1 235 ? 0.66 -12.969 -1.676 1 93.19 235 ASP B N 1
ATOM 3613 C CA . ASP B 1 235 ? 0.694 -14.383 -1.332 1 93.19 235 ASP B CA 1
ATOM 3614 C C . ASP B 1 235 ? -0.304 -15.18 -2.174 1 93.19 235 ASP B C 1
ATOM 3616 O O . ASP B 1 235 ? -1.511 -15.125 -1.927 1 93.19 235 ASP B O 1
ATOM 3620 N N . LEU B 1 236 ? 0.194 -15.875 -3.088 1 91.44 236 LEU B N 1
ATOM 3621 C CA . LEU B 1 236 ? -0.696 -16.594 -3.984 1 91.44 236 LEU B CA 1
ATOM 3622 C C . LEU B 1 236 ? -1.296 -17.812 -3.285 1 91.44 236 LEU B C 1
ATOM 3624 O O . LEU B 1 236 ? -2.275 -18.391 -3.766 1 91.44 236 LEU B O 1
ATOM 3628 N N . GLY B 1 237 ? -0.67 -18.234 -2.213 1 94.25 237 GLY B N 1
ATOM 3629 C CA . GLY B 1 237 ? -1.208 -19.359 -1.465 1 94.25 237 GLY B CA 1
ATOM 3630 C C . GLY B 1 237 ? -1.144 -20.672 -2.229 1 94.25 237 GLY B C 1
ATOM 3631 O O . GLY B 1 237 ? -2.037 -21.516 -2.105 1 94.25 237 GLY B O 1
ATOM 3632 N N . LEU B 1 238 ? -0.153 -20.812 -3.078 1 95.12 238 LEU B N 1
ATOM 3633 C CA . LEU B 1 238 ? -0.007 -22.062 -3.824 1 95.12 238 LEU B CA 1
ATOM 3634 C C . LEU B 1 238 ? 0.357 -23.219 -2.895 1 95.12 238 LEU B C 1
ATOM 3636 O O . LEU B 1 238 ? 1.088 -23.031 -1.92 1 95.12 238 LEU B O 1
ATOM 3640 N N . GLU B 1 239 ? -0.182 -24.422 -3.238 1 96.31 239 GLU B N 1
ATOM 3641 C CA . GLU B 1 239 ? 0.033 -25.625 -2.439 1 96.31 239 GLU B CA 1
ATOM 3642 C C . GLU B 1 239 ? 0.756 -26.703 -3.244 1 96.31 239 GLU B C 1
ATOM 3644 O O . GLU B 1 239 ? 0.15 -27.688 -3.648 1 96.31 239 GLU B O 1
ATOM 3649 N N . PRO B 1 240 ? 2.029 -26.656 -3.297 1 97 240 PRO B N 1
ATOM 3650 C CA . PRO B 1 240 ? 2.811 -27.531 -4.172 1 97 240 PRO B CA 1
ATOM 3651 C C . PRO B 1 240 ? 2.6 -29.016 -3.855 1 97 240 PRO B C 1
ATOM 3653 O O . PRO B 1 240 ? 2.414 -29.828 -4.77 1 97 240 PRO B O 1
ATOM 3656 N N . GLU B 1 241 ? 2.623 -29.391 -2.586 1 97.25 241 GLU B N 1
ATOM 3657 C CA . GLU B 1 241 ? 2.488 -30.812 -2.23 1 97.25 241 GLU B CA 1
ATOM 3658 C C . GLU B 1 241 ? 1.114 -31.344 -2.619 1 97.25 241 GLU B C 1
ATOM 3660 O O . GLU B 1 241 ? 0.993 -32.469 -3.076 1 97.25 241 GLU B O 1
ATOM 3665 N N . ARG B 1 242 ? 0.185 -30.547 -2.434 1 97.19 242 ARG B N 1
ATOM 3666 C CA . ARG B 1 242 ? -1.16 -30.953 -2.824 1 97.19 242 ARG B CA 1
ATOM 3667 C C . ARG B 1 242 ? -1.255 -31.141 -4.332 1 97.19 242 ARG B C 1
ATOM 3669 O O . ARG B 1 242 ? -1.859 -32.125 -4.801 1 97.19 242 ARG B O 1
ATOM 3676 N N . TYR B 1 243 ? -0.68 -30.219 -5.105 1 97.62 243 TYR B N 1
ATOM 3677 C CA . TYR B 1 243 ? -0.701 -30.328 -6.562 1 97.62 243 TYR B CA 1
ATOM 3678 C C . TYR B 1 243 ? 0.027 -31.578 -7.027 1 97.62 243 TYR B C 1
ATOM 3680 O O . TYR B 1 243 ? -0.45 -32.281 -7.918 1 97.62 243 TYR B O 1
ATOM 3688 N N . ARG B 1 244 ? 1.12 -31.812 -6.375 1 97.19 244 ARG B N 1
ATOM 3689 C CA . ARG B 1 244 ? 1.895 -33 -6.715 1 97.19 244 ARG B CA 1
ATOM 3690 C C . ARG B 1 244 ? 1.071 -34.281 -6.512 1 97.19 244 ARG B C 1
ATOM 3692 O O . ARG B 1 244 ? 1.003 -35.125 -7.398 1 97.19 244 ARG B O 1
ATOM 3699 N N . GLU B 1 245 ? 0.489 -34.406 -5.438 1 97.19 245 GLU B N 1
ATOM 3700 C CA . GLU B 1 245 ? -0.309 -35.562 -5.133 1 97.19 245 GLU B CA 1
ATOM 3701 C C . GLU B 1 245 ? -1.488 -35.719 -6.09 1 97.19 245 GLU B C 1
ATOM 3703 O O . GLU B 1 245 ? -1.84 -36.812 -6.5 1 97.19 245 GLU B O 1
ATOM 3708 N N . GLU B 1 246 ? -2.039 -34.594 -6.375 1 97.88 246 GLU B N 1
ATOM 3709 C CA . GLU B 1 246 ? -3.158 -34.625 -7.316 1 97.88 246 GLU B CA 1
ATOM 3710 C C . GLU B 1 246 ? -2.717 -35.125 -8.688 1 97.88 246 GLU B C 1
ATOM 3712 O O . GLU B 1 246 ? -3.348 -36.031 -9.25 1 97.88 246 GLU B O 1
ATOM 3717 N N . VAL B 1 247 ? -1.646 -34.594 -9.219 1 97.62 247 VAL B N 1
ATOM 3718 C CA . VAL B 1 247 ? -1.15 -35 -10.531 1 97.62 247 VAL B CA 1
ATOM 3719 C C . VAL B 1 247 ? -0.749 -36.469 -10.5 1 97.62 247 VAL B C 1
ATOM 3721 O O . VAL B 1 247 ? -1.083 -37.219 -11.406 1 97.62 247 VAL B O 1
ATOM 3724 N N . ARG B 1 248 ? -0.105 -36.875 -9.461 1 97.56 248 ARG B N 1
ATOM 3725 C CA . ARG B 1 248 ? 0.322 -38.281 -9.375 1 97.56 248 ARG B CA 1
ATOM 3726 C C . ARG B 1 248 ? -0.877 -39.219 -9.25 1 97.56 248 ARG B C 1
ATOM 3728 O O . ARG B 1 248 ? -0.866 -40.312 -9.789 1 97.56 248 ARG B O 1
ATOM 3735 N N . SER B 1 249 ? -1.823 -38.781 -8.469 1 98.12 249 SER B N 1
ATOM 3736 C CA . SER B 1 249 ? -3.047 -39.594 -8.391 1 98.12 249 SER B CA 1
ATOM 3737 C C . SER B 1 249 ? -3.682 -39.75 -9.766 1 98.12 249 SER B C 1
ATOM 3739 O O . SER B 1 249 ? -4.137 -40.844 -10.102 1 98.12 249 SER B O 1
ATOM 3741 N N . LEU B 1 250 ? -3.754 -38.688 -10.547 1 98.62 250 LEU B N 1
ATOM 3742 C CA . LEU B 1 250 ? -4.289 -38.75 -11.898 1 98.62 250 LEU B CA 1
ATOM 3743 C C . LEU B 1 250 ? -3.477 -39.719 -12.75 1 98.62 250 LEU B C 1
ATOM 3745 O O . LEU B 1 250 ? -4.043 -40.562 -13.453 1 98.62 250 LEU B O 1
ATOM 3749 N N . VAL B 1 251 ? -2.189 -39.625 -12.617 1 98 251 VAL B N 1
ATOM 3750 C CA . VAL B 1 251 ? -1.295 -40.5 -13.375 1 98 251 VAL B CA 1
ATOM 3751 C C . VAL B 1 251 ? -1.556 -41.969 -13 1 98 251 VAL B C 1
ATOM 3753 O O . VAL B 1 251 ? -1.679 -42.812 -13.875 1 98 251 VAL B O 1
ATOM 3756 N N . ARG B 1 252 ? -1.71 -42.25 -11.75 1 97.88 252 ARG B N 1
ATOM 3757 C CA . ARG B 1 252 ? -1.912 -43.594 -11.273 1 97.88 252 ARG B CA 1
ATOM 3758 C C . ARG B 1 252 ? -3.209 -44.188 -11.828 1 97.88 252 ARG B C 1
ATOM 3760 O O . ARG B 1 252 ? -3.311 -45.406 -12.039 1 97.88 252 ARG B O 1
ATOM 3767 N N . GLY B 1 253 ? -4.082 -43.344 -12.094 1 97.31 253 GLY B N 1
ATOM 3768 C CA . GLY B 1 253 ? -5.402 -43.812 -12.492 1 97.31 253 GLY B CA 1
ATOM 3769 C C . GLY B 1 253 ? -5.539 -44 -13.992 1 97.31 253 GLY B C 1
ATOM 3770 O O . GLY B 1 253 ? -6.59 -44.438 -14.469 1 97.31 253 GLY B O 1
ATOM 3771 N N . VAL B 1 254 ? -4.535 -43.688 -14.75 1 97.62 254 VAL B N 1
ATOM 3772 C CA . VAL B 1 254 ? -4.594 -43.844 -16.203 1 97.62 254 VAL B CA 1
ATOM 3773 C C . VAL B 1 254 ? -4.496 -45.312 -16.594 1 97.62 254 VAL B C 1
ATOM 3775 O O . VAL B 1 254 ? -3.678 -46.031 -16.047 1 97.62 254 VAL B O 1
ATOM 3778 N N . THR B 1 255 ? -5.406 -45.781 -17.531 1 94.56 255 THR B N 1
ATOM 3779 C CA . THR B 1 255 ? -5.363 -47.125 -18.062 1 94.56 255 THR B CA 1
ATOM 3780 C C . THR B 1 255 ? -5.617 -47.156 -19.562 1 94.56 255 THR B C 1
ATOM 3782 O O . THR B 1 255 ? -6.207 -46.188 -20.109 1 94.56 255 THR B O 1
#

Solvent-accessible surface area (backbone atoms only — not comparable to full-atom values): 27518 Å² total; per-residue (Å²): 140,87,91,73,79,80,83,83,95,84,90,88,75,84,75,74,75,79,66,78,74,70,61,62,71,66,88,60,65,68,50,45,60,45,57,67,61,34,56,75,58,31,40,40,82,72,46,74,49,74,44,76,73,48,76,46,72,72,98,54,66,37,35,31,34,29,11,36,42,32,30,32,29,49,47,58,26,52,50,46,16,55,33,48,74,59,66,44,82,57,77,55,28,39,40,37,38,30,23,32,40,46,23,66,49,59,87,68,36,72,90,53,65,59,49,66,55,51,50,50,51,48,50,53,50,51,50,52,50,49,53,50,49,44,42,72,63,54,35,39,77,73,40,82,74,46,74,51,74,40,73,28,73,88,65,51,73,17,45,26,37,31,34,37,30,26,35,81,34,81,40,50,74,31,48,52,48,99,89,39,62,50,61,41,79,34,62,60,41,43,26,32,30,42,38,33,40,34,78,50,94,79,24,40,37,38,28,29,28,36,29,44,55,48,59,53,72,49,76,40,74,45,72,82,34,90,17,29,36,39,33,39,37,38,38,68,75,51,56,27,69,59,45,50,51,51,48,50,52,46,41,23,47,49,86,136,78,84,72,77,75,86,82,86,85,75,86,72,86,72,71,74,80,64,78,74,71,62,64,70,66,87,59,66,68,48,44,62,46,58,68,60,34,55,74,60,34,42,40,83,72,46,76,48,74,45,75,73,47,77,46,72,72,97,55,65,38,35,30,35,30,11,36,42,31,29,31,30,49,47,58,26,51,49,46,16,55,32,48,72,61,66,43,82,55,77,56,28,39,39,37,39,31,24,33,39,46,22,65,50,60,85,69,36,72,90,52,64,58,48,66,55,50,50,50,51,49,51,53,50,50,51,52,49,49,51,49,48,44,42,71,62,54,36,38,77,75,39,83,76,47,72,51,73,41,74,28,73,89,66,51,72,19,45,27,37,31,34,36,30,27,34,82,35,81,40,50,76,30,48,51,47,99,89,40,65,49,61,41,78,34,61,60,41,42,25,32,31,42,37,33,43,34,78,49,96,79,23,40,36,37,26,31,28,36,28,45,55,48,57,53,71,49,76,39,74,45,72,83,34,90,17,29,36,39,33,40,37,40,37,68,74,52,55,27,68,60,47,49,51,51,47,49,51,46,42,24,47,49,85

pLDDT: mean 81.42, std 20.19, range [16.77, 98.62]

Organism: NCBI:txid1604004

Radius of gyration: 46.79 Å; Cα contacts (8 Å, |Δi|>4): 1045; chains: 2; bounding box: 100×142×111 Å

Sequence (510 aa):
MDRRDFLAFAGTGALASIAGCTSALGSVAAPDVPTDELEAGGWVLQDESEETVFEETYLITVEAKSHSLSYGDEALRAAIREKTLGHVDGTMAMFAATRIEFSPDLASLPGGVGTGQIIDRTESEARSQFESRMKSAGLGNVERVGTGTLQVDTGANARLTTYEAEFPFDGVSFPVTDDRALSLSGSPIAVAGDLAVWPHDGAVLVAGGAYPAENVEETVTEELSEAITVTVDLDLGLEPERYREEVRSLVRGVTMDRRDFLAFAGTGALASIAGCTSALGSVAAPDVPTDELEAGGWVLQDESEETVFEETYLITVEAKSHSLSYGDEALRAAIREKTLGHVDGTMAMFAATRIEFSPDLASLPGGVGTGQIIDRTESEARSQFESRMKSAGLGNVERVGTGTLQVDTGANARLTTYEAEFPFDGVSFPVTDDRALSLSGSPIAVAGDLAVWPHDGAVLVAGGAYPAENVEETVTEELSEAITVTVDLDLGLEPERYREEVRSLVRGVT